Protein AF-T0PIM9-F1 (afdb_monomer)

Secondary structure (DSSP, 8-state):
---------------PPP--PPPPP-------------------------EEEETTEEEE-SS--HHHHHHHHHHHHHHHHHHHHH-TTSTTHHHHHHHHHHHHHHTTS----HHHHHHHHHHHHT-S-HHHHHHHHHHHHHHHHTTSS-HHHHHT-HHHHHHHHGGGG-S-HHHHHHHHHHHHHHHHHHHH-TT--HHHH--HHHHHHHHHHHHHTTT-HHHHHHHHHHHHHHHHHHHHHHHHHHTSS-SSSTHHHHHHHTTS-SSSSSSSTTSS-S-----------------------------PPP----PPPPPPPPPPPPP------HHHHHHHHHHS---------------SS--SS-HHHHHHHHHHHHHHHHHHHHHHHHHHHHHHHHHT---TT--S-----HHHHHHHHHHHHHHHH-GGGTHHHHHHHTS-HHHHHHIIIIIHHHHHHHHSTT-THHHHHHHHH-

Organism: Saprolegnia diclina (strain VS20) (NCBI:txid1156394)

Sequence (478 aa):
EKRIKVARINDIQVVTPTTVTAPAKVAPHASMKRHRSSVSSDTIVPSPCPIVRIRDKPWLSITQSQDSAVDNMQDLYKYSIDVLLHNIYIGGAQENIAVFLLQCYKARYWHLSKVVFLHVLAALCASSEAKLVIDAVHTVHSTCISAVLPPSLWLRNPQTFYQLVLGLRQPSLITVTKCAHVVAEILTAATTEANANATEMLSQDAIATIHAAFWLWHSSYKLSLSLERICMSLHALEAQAQRKRGGTMDKSARQTFLNRVRGHGTYLSTSIRTLVVLSKHSSKSKMSHRGSAVGPKEPHEAQNATNNLPLERSLVLPPTVPEAAPAMHRVRTKRSILQVIKRSRVLPEAPRISMVARSKGLTFVTPAILAEIERRQALRSQFESALSRAMDACRVDARRGPASTDVPRFHMSQRSEFLVSIVTKLYLGAGECAMVEFAATALDPELQSYFREYVLPLIVQLQLPQSSLWRRLRSIWR

Nearest PDB structures (foldseek):
  3nmx-assembly3_C  TM=4.443E-01  e=8.131E-01  Homo sapiens
  4pjw-assembly1_A  TM=4.974E-01  e=1.927E+00  Homo sapiens
  7zjs-assembly1_A  TM=4.967E-01  e=2.495E+00  Homo sapiens

Radius of gyration: 36.82 Å; Cα contacts (8 Å, |Δi|>4): 316; chains: 1; bounding box: 109×81×95 Å

Foldseek 3Di:
DDDDDDDDDPDDDDDDDDDDDDDDDDDDDDDDDDDDDDPPPPPPPQDPQDFAAQPNDTDGHNDDDNVRVNVVLVVVVVVLLCCLQPVPPPPPSNQVSLVVVVVCVVVVNDDDDLLSPLSSLLSQCQDPDLVSVQVSLVVLLVCCVVVVNDLVSCLVVLSSLLSLLSQCVHPDPVSNLSSLQSLLRNLVVLLVDLPRPLVSNDDPVSLVSLLVSCQVVLQAQSNVVSSLSNQVSLVSVQVSVVVVVVVPPDPPPVVVVVVVPVPPPPPPPPPPVPPPPDDDDDDDDDDDDDDDDDDDDDDDDDDDDDDDDDDDDDDDDDDDDDDDDDDDDDDDDPVVVVVVVVPPDDDPPSPPPPPPDPDPGDDSHDPVSVVVSVVLVVLLVQLLVLLVVLVVQVVVVVVVPPDPPDDPDPDRPPSSVVSLVVNLCSQVVPSSSSSVNCLVPPHDPVSNVSCVPPNVVVSVLVPPPDDPVVVVVVVVVD

Solvent-accessible surface area (backbone atoms only — not comparable to full-atom values): 29883 Å² total; per-residue (Å²): 143,81,86,78,81,82,78,85,82,89,77,88,79,86,78,82,83,79,84,83,81,81,84,83,91,84,86,88,86,85,88,82,92,73,97,69,85,84,70,85,73,75,79,74,74,78,72,81,61,51,75,30,69,60,91,86,39,83,40,84,31,87,85,56,55,59,66,58,47,51,52,51,54,52,51,50,50,51,52,46,49,51,44,56,74,65,40,84,82,49,84,64,55,29,37,56,44,27,52,49,54,50,51,37,35,75,70,63,74,46,85,74,50,73,66,57,48,47,47,31,37,13,35,27,15,55,41,89,49,65,67,51,21,46,55,25,34,50,50,50,33,54,32,39,75,68,56,73,54,40,48,71,61,43,70,73,35,28,69,39,47,39,26,40,47,49,31,45,73,49,90,47,68,70,47,24,38,39,31,35,48,48,52,26,50,34,38,49,48,44,64,71,41,93,80,54,58,62,76,72,39,52,48,71,68,40,44,52,43,51,53,51,38,51,67,72,39,27,62,40,33,74,44,32,54,28,39,46,49,35,48,53,29,41,42,51,42,40,54,50,53,52,52,62,63,62,68,75,77,52,83,85,66,51,72,70,51,59,74,63,56,73,81,72,77,84,80,77,80,72,83,73,71,78,84,78,79,86,87,86,86,83,86,87,80,93,77,84,89,77,88,81,82,89,83,90,81,86,87,84,92,80,83,89,80,92,78,90,80,85,88,80,79,84,79,88,76,82,87,79,80,88,76,82,82,81,82,90,81,77,88,78,58,75,68,63,59,55,53,56,58,72,64,52,70,86,65,76,68,75,75,81,76,78,81,82,71,90,60,99,60,84,76,68,56,57,71,70,57,54,54,48,48,52,51,46,50,52,50,52,52,50,37,52,54,34,45,50,52,25,51,52,44,48,54,54,54,61,72,68,49,80,63,98,82,65,74,98,61,94,75,65,52,73,68,29,51,51,31,49,50,52,31,48,49,48,54,70,70,30,65,66,55,6,40,70,50,36,56,73,72,68,50,56,70,68,60,32,51,49,39,61,70,61,48,46,57,52,50,56,52,68,67,43,95,79,49,66,60,60,59,56,54,52,60,75,73,104

Mean predicted aligned error: 15.37 Å

Structure (mmCIF, N/CA/C/O backbone):
data_AF-T0PIM9-F1
#
_entry.id   AF-T0PIM9-F1
#
loop_
_atom_site.group_PDB
_atom_site.id
_atom_site.type_symbol
_atom_site.label_atom_id
_atom_site.label_alt_id
_atom_site.label_comp_id
_atom_site.label_asym_id
_atom_site.label_entity_id
_atom_site.label_seq_id
_atom_site.pdbx_PDB_ins_code
_atom_site.Cartn_x
_atom_site.Cartn_y
_atom_site.Cartn_z
_atom_site.occupancy
_atom_site.B_iso_or_equiv
_atom_site.auth_seq_id
_atom_site.auth_comp_id
_atom_site.auth_asym_id
_atom_site.auth_atom_id
_atom_site.pdbx_PDB_model_num
ATOM 1 N N . GLU A 1 1 ? -19.641 26.881 2.880 1.00 33.94 1 GLU A N 1
ATOM 2 C CA . GLU A 1 1 ? -20.737 27.056 3.858 1.00 33.94 1 GLU A CA 1
ATOM 3 C C . GLU A 1 1 ? -21.903 26.116 3.558 1.00 33.94 1 GLU A C 1
ATOM 5 O O . GLU A 1 1 ? -22.658 26.367 2.632 1.00 33.94 1 GLU A O 1
ATOM 10 N N . LYS A 1 2 ? -22.071 25.025 4.311 1.00 29.02 2 LYS A N 1
ATOM 11 C CA . LYS A 1 2 ? -23.371 24.347 4.473 1.00 29.02 2 LYS A CA 1
ATOM 12 C C . LYS A 1 2 ? -23.443 23.877 5.925 1.00 29.02 2 LYS A C 1
ATOM 14 O O . LYS A 1 2 ? -22.716 22.975 6.329 1.00 29.02 2 LYS A O 1
ATOM 19 N N . ARG A 1 3 ? -24.227 24.603 6.727 1.00 28.39 3 ARG A N 1
ATOM 20 C CA . ARG A 1 3 ? -24.395 24.410 8.174 1.00 28.39 3 ARG A CA 1
ATOM 21 C C . ARG A 1 3 ? -25.049 23.054 8.446 1.00 28.39 3 ARG A C 1
ATOM 23 O O . ARG A 1 3 ? -26.212 22.856 8.109 1.00 28.39 3 ARG A O 1
ATOM 30 N N . ILE A 1 4 ? -24.322 22.153 9.100 1.00 28.77 4 ILE A N 1
ATOM 31 C CA . ILE A 1 4 ? -24.901 20.976 9.752 1.00 28.77 4 ILE A CA 1
ATOM 32 C C . ILE A 1 4 ? -25.492 21.468 11.075 1.00 28.77 4 ILE A C 1
ATOM 34 O O . ILE A 1 4 ? -24.760 21.876 11.976 1.00 28.77 4 ILE A O 1
ATOM 38 N N . LYS A 1 5 ? -26.825 21.490 11.171 1.00 28.81 5 LYS A N 1
ATOM 39 C CA . LYS A 1 5 ? -27.530 21.724 12.435 1.00 28.81 5 LYS A CA 1
ATOM 40 C C . LYS A 1 5 ? -27.284 20.516 13.341 1.00 28.81 5 LYS A C 1
ATOM 42 O O . LYS A 1 5 ? -27.768 19.423 13.063 1.00 28.81 5 LYS A O 1
ATOM 47 N N . VAL A 1 6 ? -26.522 20.723 14.410 1.00 29.92 6 VAL A N 1
ATOM 48 C CA . VAL A 1 6 ? -26.412 19.781 15.527 1.00 29.92 6 VAL A CA 1
ATOM 49 C C . VAL A 1 6 ? -27.710 19.887 16.322 1.00 29.92 6 VAL A C 1
ATOM 51 O O . VAL A 1 6 ? -27.911 20.847 17.062 1.00 29.92 6 VAL A O 1
ATOM 54 N N . ALA A 1 7 ? -28.619 18.936 16.122 1.00 27.12 7 ALA A N 1
ATOM 55 C CA . ALA A 1 7 ? -29.785 18.778 16.978 1.00 27.12 7 ALA A CA 1
ATOM 56 C C . ALA A 1 7 ? -29.332 18.119 18.290 1.00 27.12 7 ALA A C 1
ATOM 58 O O . ALA A 1 7 ? -28.889 16.971 18.294 1.00 27.12 7 ALA A O 1
ATOM 59 N N . ARG A 1 8 ? -29.413 18.859 19.401 1.00 31.53 8 ARG A N 1
ATOM 60 C CA . ARG A 1 8 ? -29.489 18.256 20.737 1.00 31.53 8 ARG A CA 1
ATOM 61 C C . ARG A 1 8 ? -30.869 17.616 20.850 1.00 31.53 8 ARG A C 1
ATOM 63 O O . ARG A 1 8 ? -31.860 18.323 20.721 1.00 31.53 8 ARG A O 1
ATOM 70 N N . ILE A 1 9 ? -30.913 16.308 21.072 1.00 32.94 9 ILE A N 1
ATOM 71 C CA . ILE A 1 9 ? -32.144 15.568 21.355 1.00 32.94 9 ILE A CA 1
ATOM 72 C C . ILE A 1 9 ? -32.041 15.115 22.808 1.00 32.94 9 ILE A C 1
ATOM 74 O O . ILE A 1 9 ? -31.395 14.115 23.106 1.00 32.94 9 ILE A O 1
ATOM 78 N N . ASN A 1 10 ? -32.634 15.909 23.696 1.00 35.44 10 ASN A N 1
ATOM 79 C CA . ASN A 1 10 ? -33.036 15.491 25.032 1.00 35.44 10 ASN A CA 1
ATOM 80 C C . ASN A 1 10 ? -34.564 15.463 25.014 1.00 35.44 10 ASN A C 1
ATOM 82 O O . ASN A 1 10 ? -35.181 16.404 25.488 1.00 35.44 10 ASN A O 1
ATOM 86 N N . ASP A 1 11 ? -35.155 14.424 24.433 1.00 32.31 11 ASP A N 1
ATOM 87 C CA . ASP A 1 11 ? -36.586 14.160 24.565 1.00 32.31 11 ASP A CA 1
ATOM 88 C C . ASP A 1 11 ? -36.757 12.670 24.852 1.00 32.31 11 ASP A C 1
ATOM 90 O O . ASP A 1 11 ? -36.707 11.823 23.960 1.00 32.31 11 ASP A O 1
ATOM 94 N N . ILE A 1 12 ? -36.895 12.348 26.137 1.00 33.44 12 ILE A N 1
ATOM 95 C CA . ILE A 1 12 ? -37.355 11.043 26.602 1.00 33.44 12 ILE A CA 1
ATOM 96 C C . ILE A 1 12 ? -38.876 11.157 26.684 1.00 33.44 12 ILE A C 1
ATOM 98 O O . ILE A 1 12 ? -39.409 11.733 27.629 1.00 33.44 12 ILE A O 1
ATOM 102 N N . GLN A 1 13 ? -39.586 10.641 25.680 1.00 31.39 13 GLN A N 1
ATOM 103 C CA . GLN A 1 13 ? -41.025 10.418 25.802 1.00 31.39 13 GLN A CA 1
ATOM 104 C C . GLN A 1 13 ? -41.264 9.082 26.504 1.00 31.39 13 GLN A C 1
ATOM 106 O O . GLN A 1 13 ? -40.964 8.013 25.970 1.00 31.39 13 GLN A O 1
ATOM 111 N N . VAL A 1 14 ? -41.818 9.154 27.713 1.00 30.84 14 VAL A N 1
ATOM 112 C CA . VAL A 1 14 ? -42.331 7.996 28.447 1.00 30.84 14 VAL A CA 1
ATOM 113 C C . VAL A 1 14 ? -43.676 7.619 27.830 1.00 30.84 14 VAL A C 1
ATOM 115 O O . VAL A 1 14 ? -44.687 8.273 28.073 1.00 30.84 14 VAL A O 1
ATOM 118 N N . VAL A 1 15 ? -43.688 6.577 27.000 1.00 33.31 15 VAL A N 1
ATOM 119 C CA . VAL A 1 15 ? -44.925 5.952 26.516 1.00 33.31 15 VAL A CA 1
ATOM 120 C C . VAL A 1 15 ? -45.221 4.762 27.420 1.00 33.31 15 VAL A C 1
ATOM 122 O O . VAL A 1 15 ? -44.481 3.780 27.424 1.00 33.31 15 VAL A O 1
ATOM 125 N N . THR A 1 16 ? -46.292 4.856 28.203 1.00 33.75 16 THR A N 1
ATOM 126 C CA . THR A 1 16 ? -46.801 3.758 29.029 1.00 33.75 16 THR A CA 1
ATOM 127 C C . THR A 1 16 ? -47.370 2.637 28.147 1.00 33.75 16 THR A C 1
ATOM 129 O O . THR A 1 16 ? -48.110 2.917 27.201 1.00 33.75 16 THR A O 1
ATOM 132 N N . PRO A 1 17 ? -47.050 1.358 28.419 1.00 40.25 17 PRO A N 1
ATOM 133 C CA . PRO A 1 17 ? -47.563 0.251 27.625 1.00 40.25 17 PRO A CA 1
ATOM 134 C C . PRO A 1 17 ? -49.038 -0.009 27.948 1.00 40.25 17 PRO A C 1
ATOM 136 O O . PRO A 1 17 ? -49.420 -0.207 29.100 1.00 40.25 17 PRO A O 1
ATOM 139 N N . THR A 1 18 ? -49.870 -0.025 26.908 1.00 34.72 18 THR A N 1
ATOM 140 C CA . THR A 1 18 ? -51.278 -0.423 26.978 1.00 34.72 18 THR A CA 1
ATOM 141 C C . THR A 1 18 ? -51.367 -1.946 27.087 1.00 34.72 18 THR A C 1
ATOM 143 O O . THR A 1 18 ? -50.886 -2.674 26.220 1.00 34.72 18 THR A O 1
ATOM 146 N N . THR A 1 19 ? -51.972 -2.430 28.168 1.00 35.62 19 THR A N 1
ATOM 147 C CA . THR A 1 19 ? -52.206 -3.851 28.445 1.00 35.62 19 THR A CA 1
ATOM 148 C C . THR A 1 19 ? -53.164 -4.443 27.407 1.00 35.62 19 THR A C 1
ATOM 150 O O . THR A 1 19 ? -54.344 -4.104 27.385 1.00 35.62 19 THR A O 1
ATOM 153 N N . VAL A 1 20 ? -52.674 -5.338 26.544 1.00 38.12 20 VAL A N 1
ATOM 154 C CA . VAL A 1 20 ? -53.514 -6.084 25.593 1.00 38.12 20 VAL A CA 1
ATOM 155 C C . VAL A 1 20 ? -54.213 -7.222 26.337 1.00 38.12 20 VAL A C 1
ATOM 157 O O . VAL A 1 20 ? -53.573 -8.161 26.808 1.00 38.12 20 VAL A O 1
ATOM 160 N N . THR A 1 21 ? -55.534 -7.124 26.465 1.00 42.47 21 THR A N 1
ATOM 161 C CA . THR A 1 21 ? -56.399 -8.140 27.079 1.00 42.47 21 THR A CA 1
ATOM 162 C C . THR A 1 21 ? -56.628 -9.294 26.096 1.00 42.47 21 THR A C 1
ATOM 164 O O . THR A 1 21 ? -57.065 -9.076 24.967 1.00 42.47 21 THR A O 1
ATOM 167 N N . ALA A 1 22 ? -56.318 -10.526 26.508 1.00 47.25 22 ALA A N 1
ATOM 168 C CA . ALA A 1 22 ? -56.530 -11.733 25.707 1.00 47.25 22 ALA A CA 1
ATOM 169 C C . ALA A 1 22 ? -58.024 -12.136 25.647 1.00 47.25 22 ALA A C 1
ATOM 171 O O . ALA A 1 22 ? -58.732 -11.959 26.642 1.00 47.25 22 ALA A O 1
ATOM 172 N N . PRO A 1 23 ? -58.512 -12.705 24.525 1.00 53.16 23 PRO A N 1
ATOM 173 C CA . PRO A 1 23 ? -59.901 -13.130 24.386 1.00 53.16 23 PRO A CA 1
ATOM 174 C C . PRO A 1 23 ? -60.197 -14.480 25.064 1.00 53.16 23 PRO A C 1
ATOM 176 O O . PRO A 1 23 ? -59.318 -15.308 25.304 1.00 53.16 23 PRO A O 1
ATOM 179 N N . ALA A 1 24 ? -61.481 -14.657 25.380 1.00 47.72 24 ALA A N 1
ATOM 180 C CA . ALA A 1 24 ? -62.057 -15.680 26.244 1.00 47.72 24 ALA A CA 1
ATOM 181 C C . ALA A 1 24 ? -62.018 -17.125 25.701 1.00 47.72 24 ALA A C 1
ATOM 183 O O . ALA A 1 24 ? -62.065 -17.383 24.500 1.00 47.72 24 ALA A O 1
ATOM 184 N N . LYS A 1 25 ? -61.989 -18.066 26.658 1.00 48.12 25 LYS A N 1
ATOM 185 C CA . LYS A 1 25 ? -62.047 -19.530 26.511 1.00 48.12 25 LYS A CA 1
ATOM 186 C C . LYS A 1 25 ? -63.343 -20.020 25.850 1.00 48.12 25 LYS A C 1
ATOM 188 O O . LYS A 1 25 ? -64.431 -19.661 26.287 1.00 48.12 25 LYS A O 1
ATOM 193 N N . VAL A 1 26 ? -63.199 -20.986 24.940 1.00 53.19 26 VAL A N 1
ATOM 194 C CA . VAL A 1 26 ? -64.246 -21.939 24.528 1.00 53.19 26 VAL A CA 1
ATOM 195 C C . VAL A 1 26 ? -63.848 -23.333 25.035 1.00 53.19 26 VAL A C 1
ATOM 197 O O . VAL A 1 26 ? -62.681 -23.716 24.952 1.00 53.19 26 VAL A O 1
ATOM 200 N N . ALA A 1 27 ? -64.805 -24.060 25.615 1.00 52.69 27 ALA A N 1
ATOM 201 C CA . ALA A 1 27 ? -64.663 -25.410 26.177 1.00 52.69 27 ALA A CA 1
ATOM 202 C C . ALA A 1 27 ? -65.329 -26.473 25.249 1.00 52.69 27 ALA A C 1
ATOM 204 O O . ALA A 1 27 ? -65.791 -26.109 24.172 1.00 52.69 27 ALA A O 1
ATOM 205 N N . PRO A 1 28 ? -65.384 -27.776 25.597 1.00 58.75 28 PRO A N 1
ATOM 206 C CA . PRO A 1 28 ? -64.362 -28.765 25.248 1.00 58.75 28 PRO A CA 1
ATOM 207 C C . PRO A 1 28 ? -64.913 -29.966 24.440 1.00 58.75 28 PRO A C 1
ATOM 209 O O . PRO A 1 28 ? -66.101 -30.268 24.487 1.00 58.75 28 PRO A O 1
ATOM 212 N N . HIS A 1 29 ? -64.032 -30.729 23.782 1.00 42.22 29 HIS A N 1
ATOM 213 C CA . HIS A 1 29 ? -64.338 -32.085 23.299 1.00 42.22 29 HIS A CA 1
ATOM 214 C C . HIS A 1 29 ? -63.333 -33.113 23.831 1.00 42.22 29 HIS A C 1
ATOM 216 O O . HIS A 1 29 ? -62.168 -32.819 24.092 1.00 42.22 29 HIS A O 1
ATOM 222 N N . ALA A 1 30 ? -63.862 -34.310 24.066 1.00 51.94 30 ALA A N 1
ATOM 223 C CA . ALA A 1 30 ? -63.369 -35.312 24.992 1.00 51.94 30 ALA A CA 1
ATOM 224 C C . ALA A 1 30 ? -62.327 -36.296 24.426 1.00 51.94 30 ALA A C 1
ATOM 226 O O . ALA A 1 30 ? -62.328 -36.631 23.249 1.00 51.94 30 ALA A O 1
ATOM 227 N N . SER A 1 31 ? -61.592 -36.879 25.382 1.00 46.62 31 SER A N 1
ATOM 228 C CA . SER A 1 31 ? -61.105 -38.267 25.422 1.00 46.62 31 SER A CA 1
ATOM 229 C C . SER A 1 31 ? -59.908 -38.671 24.550 1.00 46.62 31 SER A C 1
ATOM 231 O O . SER A 1 31 ? -60.046 -39.026 23.388 1.00 46.62 31 SER A O 1
ATOM 233 N N . MET A 1 32 ? -58.752 -38.831 25.204 1.00 40.25 32 MET A N 1
ATOM 234 C CA . MET A 1 32 ? -58.033 -40.114 25.209 1.00 40.25 32 MET A CA 1
ATOM 235 C C . MET A 1 32 ? -57.058 -40.171 26.393 1.00 40.25 32 MET A C 1
ATOM 237 O O . MET A 1 32 ? -56.171 -39.333 26.547 1.00 40.25 32 MET A O 1
ATOM 241 N N . LYS A 1 33 ? -57.248 -41.176 27.254 1.00 50.16 33 LYS A N 1
ATOM 242 C CA . LYS A 1 33 ? -56.422 -41.458 28.433 1.00 50.16 33 LYS A CA 1
ATOM 243 C C . LYS A 1 33 ? -55.041 -41.968 28.005 1.00 50.16 33 LYS A C 1
ATOM 245 O O . LYS A 1 33 ? -54.936 -43.033 27.404 1.00 50.16 33 LYS A O 1
ATOM 250 N N . ARG A 1 34 ? -53.978 -41.265 28.402 1.00 41.44 34 ARG A N 1
ATOM 251 C CA . ARG A 1 34 ? -52.640 -41.849 28.574 1.00 41.44 34 ARG A CA 1
ATOM 252 C C . ARG A 1 34 ? -52.101 -41.462 29.942 1.00 41.44 34 ARG A C 1
ATOM 254 O O . ARG A 1 34 ? -51.945 -40.283 30.244 1.00 41.44 34 ARG A O 1
ATOM 261 N N . HIS A 1 35 ? -51.818 -42.482 30.745 1.00 48.25 35 HIS A N 1
ATOM 262 C CA . HIS A 1 35 ? -51.068 -42.371 31.986 1.00 48.25 35 HIS A CA 1
ATOM 263 C C . HIS A 1 35 ? -49.684 -41.777 31.697 1.00 48.25 35 HIS A C 1
ATOM 265 O O . HIS A 1 35 ? -48.845 -42.417 31.064 1.00 48.25 35 HIS A O 1
ATOM 271 N N . ARG A 1 36 ? -49.445 -40.555 32.175 1.00 41.25 36 ARG A N 1
ATOM 272 C CA . ARG A 1 36 ? -48.104 -40.020 32.406 1.00 41.25 36 ARG A CA 1
ATOM 273 C C . ARG A 1 36 ? -47.996 -39.660 33.879 1.00 41.25 36 ARG A C 1
ATOM 275 O O . ARG A 1 36 ? -48.845 -38.963 34.421 1.00 41.25 36 ARG A O 1
ATOM 282 N N . SER A 1 37 ? -46.954 -40.210 34.484 1.00 43.28 37 SER A N 1
ATOM 283 C CA . SER A 1 37 ? -46.425 -39.912 35.808 1.00 43.28 37 SER A CA 1
ATOM 284 C C . SER A 1 37 ? -46.524 -38.424 36.147 1.00 43.28 37 SER A C 1
ATOM 286 O O . SER A 1 37 ? -45.968 -37.580 35.442 1.00 43.28 37 SER A O 1
ATOM 288 N N . SER A 1 38 ? -47.228 -38.134 37.238 1.00 41.78 38 SER A N 1
ATOM 289 C CA . SER A 1 38 ? -47.363 -36.823 37.858 1.00 41.78 38 SER A CA 1
ATOM 290 C C . SER A 1 38 ? -46.021 -36.373 38.436 1.00 41.78 38 SER A C 1
ATOM 292 O O . SER A 1 38 ? -45.710 -36.629 39.597 1.00 41.78 38 SER A O 1
ATOM 294 N N . VAL A 1 39 ? -45.216 -35.703 37.615 1.00 48.34 39 VAL A N 1
ATOM 295 C CA . VAL A 1 39 ? -44.269 -34.710 38.122 1.00 48.34 39 VAL A CA 1
ATOM 296 C C . VAL A 1 39 ? -45.097 -33.456 38.346 1.00 48.34 39 VAL A C 1
ATOM 298 O O . VAL A 1 39 ? -45.657 -32.915 37.389 1.00 48.34 39 VAL A O 1
ATOM 301 N N . SER A 1 40 ? -45.235 -33.055 39.607 1.00 41.69 40 SER A N 1
ATOM 302 C CA . SER A 1 40 ? -45.857 -31.807 40.040 1.00 41.69 40 SER A CA 1
ATOM 303 C C . SER A 1 40 ? -45.257 -30.656 39.238 1.00 41.69 40 SER A C 1
ATOM 305 O O . SER A 1 40 ? -44.151 -30.195 39.500 1.00 41.69 40 SER A O 1
ATOM 307 N N . SER A 1 41 ? -45.952 -30.275 38.171 1.00 43.59 41 SER A N 1
ATOM 308 C CA . SER A 1 41 ? -45.585 -29.149 37.331 1.00 43.59 41 SER A CA 1
ATOM 309 C C . SER A 1 41 ? -46.110 -27.925 38.051 1.00 43.59 41 SER A C 1
ATOM 311 O O . SER A 1 41 ? -47.249 -27.509 37.823 1.00 43.59 41 SER A O 1
ATOM 313 N N . ASP A 1 42 ? -45.301 -27.401 38.972 1.00 44.97 42 ASP A N 1
ATOM 314 C CA . ASP A 1 42 ? -45.504 -26.059 39.495 1.00 44.97 42 ASP A CA 1
ATOM 315 C C . ASP A 1 42 ? -45.657 -25.148 38.286 1.00 44.97 42 ASP A C 1
ATOM 317 O O . ASP A 1 42 ? -44.768 -25.002 37.443 1.00 44.97 42 ASP A O 1
ATOM 321 N N . THR A 1 43 ? -46.875 -24.647 38.129 1.00 50.38 43 THR A N 1
ATOM 322 C CA . THR A 1 43 ? -47.273 -23.838 36.994 1.00 50.38 43 THR A CA 1
ATOM 323 C C . THR A 1 43 ? -46.635 -22.477 37.226 1.00 50.38 43 THR A C 1
ATOM 325 O O . THR A 1 43 ? -47.245 -21.597 37.824 1.00 50.38 43 THR A O 1
ATOM 328 N N . ILE A 1 44 ? -45.364 -22.333 36.838 1.00 55.25 44 ILE A N 1
ATOM 329 C CA . ILE A 1 44 ? -44.664 -21.050 36.823 1.00 55.25 44 ILE A CA 1
ATOM 330 C C . ILE A 1 44 ? -45.451 -20.182 35.848 1.00 55.25 44 ILE A C 1
ATOM 332 O O . ILE A 1 44 ? -45.323 -20.318 34.631 1.00 55.25 44 ILE A O 1
ATOM 336 N N . VAL A 1 45 ? -46.331 -19.338 36.387 1.00 62.22 45 VAL A N 1
ATOM 337 C CA . VAL A 1 45 ? -46.981 -18.272 35.632 1.00 62.22 45 VAL A CA 1
ATOM 338 C C . VAL A 1 45 ? -45.838 -17.472 35.007 1.00 62.22 45 VAL A C 1
ATOM 340 O O . VAL A 1 45 ? -45.011 -16.954 35.760 1.00 62.22 45 VAL A O 1
ATOM 343 N N . PRO A 1 46 ? -45.704 -17.427 33.668 1.00 59.53 46 PRO A N 1
ATOM 344 C CA . PRO A 1 46 ? -44.606 -16.712 33.045 1.00 59.53 46 PRO A CA 1
ATOM 345 C C . PRO A 1 46 ? -44.759 -15.241 33.415 1.00 59.53 46 PRO A C 1
ATOM 347 O O . PRO A 1 46 ? -45.673 -14.568 32.935 1.00 59.53 46 PRO A O 1
ATOM 350 N N . SER A 1 47 ? -43.893 -14.761 34.310 1.00 60.44 47 SER A N 1
ATOM 351 C CA . SER A 1 47 ? -43.817 -13.342 34.628 1.00 60.44 47 SER A CA 1
ATOM 352 C C . SER A 1 47 ? -43.660 -12.585 33.309 1.00 60.44 47 SER A C 1
ATOM 354 O O . SER A 1 47 ? -42.786 -12.946 32.511 1.00 60.44 47 SER A O 1
ATOM 356 N N . PRO A 1 48 ? -44.517 -11.587 33.031 1.00 73.88 48 PRO A N 1
ATOM 357 C CA . PRO A 1 48 ? -44.465 -10.856 31.776 1.00 73.88 48 PRO A CA 1
ATOM 358 C C . PRO A 1 48 ? -43.079 -10.225 31.664 1.00 73.88 48 PRO A C 1
ATOM 360 O O . PRO A 1 48 ? -42.736 -9.375 32.477 1.00 73.88 48 PRO A O 1
ATOM 363 N N . CYS A 1 49 ? -42.262 -10.671 30.704 1.00 74.62 49 CYS A N 1
ATOM 364 C CA . CYS A 1 49 ? -40.965 -10.055 30.438 1.00 74.62 49 CYS A CA 1
ATOM 365 C C . CYS A 1 49 ? -41.219 -8.618 29.967 1.00 74.62 49 CYS A C 1
ATOM 367 O O . CYS A 1 49 ? -41.759 -8.453 28.866 1.00 74.62 49 CYS A O 1
ATOM 369 N N . PRO A 1 50 ? -40.891 -7.580 30.760 1.00 78.62 50 PRO A N 1
ATOM 370 C CA . PRO A 1 50 ? -41.085 -6.211 30.321 1.00 78.62 50 PRO A CA 1
ATOM 371 C C . PRO A 1 50 ? -40.290 -5.956 29.036 1.00 78.62 50 PRO A C 1
ATOM 373 O O . PRO A 1 50 ? -39.087 -6.218 28.948 1.00 78.62 50 PRO A O 1
ATOM 376 N N . ILE A 1 51 ? -40.986 -5.438 28.022 1.00 82.31 51 ILE A N 1
ATOM 377 C CA . ILE A 1 51 ? -40.355 -4.939 26.803 1.00 82.31 51 ILE A CA 1
ATOM 378 C C . ILE A 1 51 ? -39.813 -3.549 27.124 1.00 82.31 51 ILE A C 1
ATOM 380 O O . ILE A 1 51 ? -40.573 -2.598 27.294 1.00 82.31 51 ILE A O 1
ATOM 384 N N . VAL A 1 52 ? -38.493 -3.436 27.197 1.00 84.31 52 VAL A N 1
ATOM 385 C CA . VAL A 1 52 ? -37.786 -2.173 27.411 1.00 84.31 52 VAL A CA 1
ATOM 386 C C . VAL A 1 52 ? -37.432 -1.565 26.057 1.00 84.31 52 VAL A C 1
ATOM 388 O O . VAL A 1 52 ? -37.061 -2.286 25.133 1.00 84.31 52 VAL A O 1
ATOM 391 N N . ARG A 1 53 ? -37.511 -0.239 25.907 1.00 83.62 53 ARG A N 1
ATOM 392 C CA . ARG A 1 53 ? -37.062 0.442 24.682 1.00 83.62 53 ARG A CA 1
ATOM 393 C C . ARG A 1 53 ? -35.723 1.132 24.912 1.00 83.62 53 ARG A C 1
ATOM 395 O O . ARG A 1 53 ? -35.643 2.087 25.674 1.00 83.62 53 ARG A O 1
ATOM 402 N N . ILE A 1 54 ? -34.685 0.685 24.207 1.00 81.62 54 ILE A N 1
ATOM 403 C CA . ILE A 1 54 ? -33.363 1.329 24.201 1.00 81.62 54 ILE A CA 1
ATOM 404 C C . ILE A 1 54 ? -33.166 1.961 22.825 1.00 81.62 54 ILE A C 1
ATOM 406 O O . ILE A 1 54 ? -33.037 1.244 21.830 1.00 81.62 54 ILE A O 1
ATOM 410 N N . ARG A 1 55 ? -33.161 3.301 22.761 1.00 82.44 55 ARG A N 1
ATOM 411 C CA . ARG A 1 55 ? -33.098 4.077 21.502 1.00 82.44 55 ARG A CA 1
ATOM 412 C C . ARG A 1 55 ? -34.128 3.592 20.476 1.00 82.44 55 ARG A C 1
ATOM 414 O O . ARG A 1 55 ? -33.785 3.150 19.380 1.00 82.44 55 ARG A O 1
ATOM 421 N N . ASP A 1 56 ? -35.387 3.590 20.901 1.00 84.75 56 ASP A N 1
ATOM 422 C CA . ASP A 1 56 ? -36.569 3.198 20.122 1.00 84.75 56 ASP A CA 1
ATOM 423 C C . ASP A 1 56 ? -36.668 1.724 19.717 1.00 84.75 56 ASP A C 1
ATOM 425 O O . ASP A 1 56 ? -37.698 1.319 19.170 1.00 84.75 56 ASP A O 1
ATOM 429 N N . LYS A 1 57 ? -35.663 0.904 20.039 1.00 86.38 57 LYS A N 1
ATOM 430 C CA . LYS A 1 57 ? -35.640 -0.530 19.737 1.00 86.38 57 LYS A CA 1
ATOM 431 C C . LYS A 1 57 ? -36.123 -1.353 20.929 1.00 86.38 57 LYS A C 1
ATOM 433 O O . LYS A 1 57 ? -35.679 -1.085 22.046 1.00 86.38 57 LYS A O 1
ATOM 438 N N . PRO A 1 58 ? -37.006 -2.340 20.711 1.00 87.06 58 PRO A N 1
ATOM 439 C CA . PRO A 1 58 ? -37.505 -3.195 21.779 1.00 87.06 58 PRO A CA 1
ATOM 440 C C . PRO A 1 58 ? -36.441 -4.215 22.207 1.00 87.06 58 PRO A C 1
ATOM 442 O O . PRO A 1 58 ? -35.827 -4.872 21.367 1.00 87.06 58 PRO A O 1
ATOM 445 N N . TRP A 1 59 ? -36.260 -4.360 23.514 1.00 85.75 59 TRP A N 1
ATOM 446 C CA . TRP A 1 59 ? -35.428 -5.357 24.179 1.00 85.75 59 TRP A CA 1
ATOM 447 C C . TRP A 1 59 ? -36.276 -6.137 25.175 1.00 85.75 59 TRP A C 1
ATOM 449 O O . TRP A 1 59 ? -37.168 -5.582 25.815 1.00 85.75 59 TRP A O 1
ATOM 459 N N . LEU A 1 60 ? -35.973 -7.422 25.325 1.00 86.06 60 LEU A N 1
ATOM 460 C CA . LEU A 1 60 ? -36.558 -8.251 26.370 1.00 86.06 60 LEU A CA 1
ATOM 461 C C . LEU A 1 60 ? -35.661 -8.163 27.601 1.00 86.06 60 LEU A C 1
ATOM 463 O O . LEU A 1 60 ? -34.508 -8.590 27.553 1.00 86.06 60 LEU A O 1
ATOM 467 N N . SER A 1 61 ? -36.187 -7.604 28.687 1.00 82.94 61 SER A N 1
ATOM 468 C CA . SER A 1 61 ? -35.518 -7.617 29.983 1.00 82.94 61 SER A CA 1
ATOM 469 C C . SER A 1 61 ? -36.265 -8.562 30.910 1.00 82.94 61 SER A C 1
ATOM 471 O O . SER A 1 61 ? -37.463 -8.411 31.111 1.00 82.94 61 SER A O 1
ATOM 473 N N . ILE A 1 62 ? -35.570 -9.559 31.457 1.00 85.94 62 ILE A N 1
ATOM 474 C CA . ILE A 1 62 ? -36.170 -10.522 32.395 1.00 85.94 62 ILE A CA 1
ATOM 475 C C . ILE A 1 62 ? -36.073 -9.994 33.833 1.00 85.94 62 ILE A C 1
ATOM 477 O O . ILE A 1 62 ? -36.939 -10.266 34.658 1.00 85.94 62 ILE A O 1
ATOM 481 N N . THR A 1 63 ? -35.019 -9.232 34.137 1.00 86.69 63 THR A N 1
ATOM 482 C CA . THR A 1 63 ? -34.641 -8.871 35.512 1.00 86.69 63 THR A CA 1
ATOM 483 C C . THR A 1 63 ? -34.449 -7.375 35.741 1.00 86.69 63 THR A C 1
ATOM 485 O O . THR A 1 63 ? -34.484 -6.937 36.887 1.00 86.69 63 THR A O 1
ATOM 488 N N . GLN A 1 64 ? -34.234 -6.579 34.690 1.00 86.31 64 GLN A N 1
ATOM 489 C CA . GLN A 1 64 ? -33.848 -5.170 34.811 1.00 86.31 64 GLN A CA 1
ATOM 490 C C . GLN A 1 64 ? -35.003 -4.233 34.447 1.00 86.31 64 GLN A C 1
ATOM 492 O O . GLN A 1 64 ? -35.748 -4.492 33.498 1.00 86.31 64 GLN A O 1
ATOM 497 N N . SER A 1 65 ? -35.118 -3.118 35.170 1.00 87.88 65 SER A N 1
ATOM 498 C CA . SER A 1 65 ? -35.983 -2.006 34.774 1.00 87.88 65 SER A CA 1
ATOM 499 C C . SER A 1 65 ? -35.459 -1.336 33.496 1.00 87.88 65 SER A C 1
ATOM 501 O O . SER A 1 65 ? -34.317 -1.557 33.082 1.00 87.88 65 SER A O 1
ATOM 503 N N . GLN A 1 66 ? -36.290 -0.503 32.864 1.00 85.56 66 GLN A N 1
ATOM 504 C CA . GLN A 1 66 ? -35.901 0.223 31.656 1.00 85.56 66 GLN A CA 1
ATOM 505 C C . GLN A 1 66 ? -34.680 1.122 31.877 1.00 85.56 66 GLN A C 1
ATOM 507 O O . GLN A 1 66 ? -33.735 1.050 31.092 1.00 85.56 66 GLN A O 1
ATOM 512 N N . ASP A 1 67 ? -34.677 1.911 32.950 1.00 88.38 67 ASP A N 1
ATOM 513 C CA . ASP A 1 67 ? -33.586 2.844 33.244 1.00 88.38 67 ASP A CA 1
ATOM 514 C C . ASP A 1 67 ? -32.283 2.093 33.545 1.00 88.38 67 ASP A C 1
ATOM 516 O O . ASP A 1 67 ? -31.251 2.377 32.941 1.00 88.38 67 ASP A O 1
ATOM 520 N N . SER A 1 68 ? -32.345 1.030 34.359 1.00 90.81 68 SER A N 1
ATOM 521 C CA . SER A 1 68 ? -31.172 0.197 34.648 1.00 90.81 68 SER A CA 1
ATOM 522 C C . SER A 1 68 ? -30.615 -0.496 33.402 1.00 90.81 68 SER A C 1
ATOM 524 O O . SER A 1 68 ? -29.403 -0.651 33.277 1.00 90.81 68 SER A O 1
ATOM 526 N N . ALA A 1 69 ? -31.469 -0.906 32.460 1.00 88.88 69 ALA A N 1
ATOM 527 C CA . ALA A 1 69 ? -31.014 -1.492 31.201 1.00 88.88 69 ALA A CA 1
ATOM 528 C C . ALA A 1 69 ? -30.298 -0.459 30.311 1.00 88.88 69 ALA A C 1
ATOM 530 O O . ALA A 1 69 ? -29.309 -0.795 29.656 1.00 88.88 69 ALA A O 1
ATOM 531 N N . VAL A 1 70 ? -30.765 0.795 30.297 1.00 88.06 70 VAL A N 1
ATOM 532 C CA . VAL A 1 70 ? -30.105 1.893 29.573 1.00 88.06 70 VAL A CA 1
ATOM 533 C C . VAL A 1 70 ? -28.736 2.201 30.184 1.00 88.06 70 VAL A C 1
ATOM 535 O O . VAL A 1 70 ? -27.757 2.280 29.437 1.00 88.06 70 VAL A O 1
ATOM 538 N N . ASP A 1 71 ? -28.645 2.295 31.511 1.00 90.94 71 ASP A N 1
ATOM 539 C CA . ASP A 1 71 ? -27.382 2.534 32.221 1.00 90.94 71 ASP A CA 1
ATOM 540 C C . ASP A 1 71 ? -26.378 1.399 31.979 1.00 90.94 71 ASP A C 1
ATOM 542 O O . ASP A 1 71 ? -25.251 1.645 31.542 1.00 90.94 71 ASP A O 1
ATOM 546 N N . ASN A 1 72 ? -26.813 0.142 32.117 1.00 91.06 72 ASN A N 1
ATOM 547 C CA . ASN A 1 72 ? -25.975 -1.026 31.838 1.00 91.06 72 ASN A CA 1
ATOM 548 C C . ASN A 1 72 ? -25.492 -1.067 30.381 1.00 91.06 72 ASN A C 1
ATOM 550 O O . ASN A 1 72 ? -24.351 -1.443 30.116 1.00 91.06 72 ASN A O 1
ATOM 554 N N . MET A 1 73 ? -26.329 -0.666 29.418 1.00 90.56 73 MET A N 1
ATOM 555 C CA . MET A 1 73 ? -25.933 -0.580 28.009 1.00 90.56 73 MET A CA 1
ATOM 556 C C . MET A 1 73 ? -24.860 0.496 27.791 1.00 90.56 73 MET A C 1
ATOM 558 O O . MET A 1 73 ? -23.950 0.318 26.974 1.00 90.56 73 MET A O 1
ATOM 562 N N . GLN A 1 74 ? -24.956 1.619 28.505 1.00 92.62 74 GLN A N 1
ATOM 563 C CA . GLN A 1 74 ? -23.970 2.693 28.448 1.00 92.62 74 GLN A CA 1
ATOM 564 C C . GLN A 1 74 ? -22.648 2.279 29.099 1.00 92.62 74 GLN A C 1
ATOM 566 O O . GLN A 1 74 ? -21.580 2.572 28.555 1.00 92.62 74 GLN A O 1
ATOM 571 N N . ASP A 1 75 ? -22.703 1.559 30.212 1.00 95.31 75 ASP A N 1
ATOM 572 C CA . ASP A 1 75 ? -21.516 1.042 30.885 1.00 95.31 75 ASP A CA 1
ATOM 573 C C . ASP A 1 75 ? -20.850 -0.080 30.085 1.00 95.31 75 ASP A C 1
ATOM 575 O O . ASP A 1 75 ? -19.628 -0.076 29.940 1.00 95.31 75 ASP A O 1
ATOM 579 N N . LEU A 1 76 ? -21.626 -0.951 29.430 1.00 95.38 76 LEU A N 1
ATOM 580 C CA . LEU A 1 76 ? -21.099 -1.939 28.486 1.00 95.38 76 LEU A CA 1
ATOM 581 C C . LEU A 1 76 ? -20.381 -1.274 27.305 1.00 95.38 76 LEU A C 1
ATOM 583 O O . LEU A 1 76 ? -19.335 -1.759 26.868 1.00 95.38 76 LEU A O 1
ATOM 587 N N . TYR A 1 77 ? -20.907 -0.158 26.791 1.00 95.81 77 TYR A N 1
ATOM 588 C CA . TYR A 1 77 ? -20.249 0.610 25.732 1.00 95.81 77 TYR A CA 1
ATOM 589 C C . TYR A 1 77 ? -18.912 1.199 26.196 1.00 95.81 77 TYR A C 1
ATOM 591 O O . TYR A 1 77 ? -17.908 1.033 25.501 1.00 95.81 77 TYR A O 1
ATOM 599 N N . LYS A 1 78 ? -18.879 1.846 27.372 1.00 96.44 78 LYS A N 1
ATOM 600 C CA . LYS A 1 78 ? -17.639 2.390 27.958 1.00 96.44 78 LYS A CA 1
ATOM 601 C C . LYS A 1 78 ? -16.612 1.283 28.176 1.00 96.44 78 LYS A C 1
ATOM 603 O O . LYS A 1 78 ? -15.504 1.386 27.667 1.00 96.44 78 LYS A O 1
ATOM 608 N N . TYR A 1 79 ? -17.024 0.186 28.810 1.00 96.38 79 TYR A N 1
ATOM 609 C CA . TYR A 1 79 ? -16.172 -0.975 29.047 1.00 96.38 79 TYR A CA 1
ATOM 610 C C . TYR A 1 79 ? -15.612 -1.551 27.741 1.00 96.38 79 TYR A C 1
ATOM 612 O O . TYR A 1 79 ? -14.423 -1.835 27.638 1.00 96.38 79 TYR A O 1
ATOM 620 N N . SER A 1 80 ? -16.444 -1.663 26.702 1.00 96.69 80 SER A N 1
ATOM 621 C CA . SER A 1 80 ? -16.005 -2.136 25.385 1.00 96.69 80 SER A CA 1
ATOM 622 C C . SER A 1 80 ? -14.962 -1.206 24.758 1.00 96.69 80 SER A C 1
ATOM 624 O O . SER A 1 80 ? -13.984 -1.682 24.184 1.00 96.69 80 SER A O 1
ATOM 626 N N . ILE A 1 81 ? -15.132 0.116 24.877 1.00 96.00 81 ILE A N 1
ATOM 627 C CA . ILE A 1 81 ? -14.120 1.080 24.424 1.00 96.00 81 ILE A CA 1
ATOM 628 C C . ILE A 1 81 ? -12.834 0.922 25.231 1.00 96.00 81 ILE A C 1
ATOM 630 O O . ILE A 1 81 ? -11.760 0.847 24.640 1.00 96.00 81 ILE A O 1
ATOM 634 N N . ASP A 1 82 ? -12.929 0.836 26.554 1.00 94.81 82 ASP A N 1
ATOM 635 C CA . ASP A 1 82 ? -11.760 0.718 27.420 1.00 94.81 82 ASP A CA 1
ATOM 636 C C . ASP A 1 82 ? -10.961 -0.538 27.083 1.00 94.81 82 ASP A C 1
ATOM 638 O O . ASP A 1 82 ? -9.741 -0.471 26.929 1.00 94.81 82 ASP A O 1
ATOM 642 N N . VAL A 1 83 ? -11.635 -1.668 26.862 1.00 94.25 83 VAL A N 1
ATOM 643 C CA . VAL A 1 83 ? -10.962 -2.901 26.460 1.00 94.25 83 VAL A CA 1
ATOM 644 C C . VAL A 1 83 ? -10.351 -2.776 25.063 1.00 94.25 83 VAL A C 1
ATOM 646 O O . VAL A 1 83 ? -9.212 -3.206 24.873 1.00 94.25 83 VAL A O 1
ATOM 649 N N . LEU A 1 84 ? -11.046 -2.153 24.104 1.00 95.38 84 LEU A N 1
ATOM 650 C CA . LEU A 1 84 ? -10.504 -1.908 22.764 1.00 95.38 84 LEU A CA 1
ATOM 651 C C . LEU A 1 84 ? -9.213 -1.072 22.819 1.00 95.38 84 LEU A C 1
ATOM 653 O O . LEU A 1 84 ? -8.251 -1.389 22.118 1.00 95.38 84 LEU A O 1
ATOM 657 N N . LEU A 1 85 ? -9.182 -0.032 23.658 1.00 92.12 85 LEU A N 1
ATOM 658 C CA . LEU A 1 85 ? -8.057 0.899 23.770 1.00 92.12 85 LEU A CA 1
ATOM 659 C C . LEU A 1 85 ? -6.878 0.342 24.586 1.00 92.12 85 LEU A C 1
ATOM 661 O O . LEU A 1 85 ? -5.733 0.609 24.230 1.00 92.12 85 LEU A O 1
ATOM 665 N N . HIS A 1 86 ? -7.132 -0.438 25.643 1.00 89.00 86 HIS A N 1
ATOM 666 C CA . HIS A 1 86 ? -6.093 -0.832 26.608 1.00 89.00 86 HIS A CA 1
ATOM 667 C C . HIS A 1 86 ? -5.573 -2.270 26.441 1.00 89.00 86 HIS A C 1
ATOM 669 O O . HIS A 1 86 ? -4.430 -2.546 26.803 1.00 89.00 86 HIS A O 1
ATOM 675 N N . ASN A 1 87 ? -6.346 -3.205 25.873 1.00 77.88 87 ASN A N 1
ATOM 676 C CA . ASN A 1 87 ? -5.968 -4.629 25.843 1.00 77.88 87 ASN A CA 1
ATOM 677 C C . ASN A 1 87 ? -5.243 -5.052 24.562 1.00 77.88 87 ASN A C 1
ATOM 679 O O . ASN A 1 87 ? -5.653 -5.980 23.872 1.00 77.88 87 ASN A O 1
ATOM 683 N N . ILE A 1 88 ? -4.119 -4.401 24.269 1.00 68.94 88 ILE A N 1
ATOM 684 C CA . ILE A 1 88 ? -3.296 -4.696 23.082 1.00 68.94 88 ILE A CA 1
ATOM 685 C C . ILE A 1 88 ? -2.655 -6.095 23.151 1.00 68.94 88 ILE A C 1
ATOM 687 O O . ILE A 1 88 ? -2.387 -6.707 22.120 1.00 68.94 88 ILE A O 1
ATOM 691 N N . TYR A 1 89 ? -2.423 -6.620 24.356 1.00 73.88 89 TYR A N 1
ATOM 692 C CA . TYR A 1 89 ? -1.645 -7.848 24.561 1.00 73.88 89 TYR A CA 1
ATOM 693 C C . TYR A 1 89 ? -2.482 -9.125 24.676 1.00 73.88 89 TYR A C 1
ATOM 695 O O . TYR A 1 89 ? -1.935 -10.223 24.582 1.00 73.88 89 TYR A O 1
ATOM 703 N N . ILE A 1 90 ? -3.800 -9.012 24.863 1.00 78.75 90 ILE A N 1
ATOM 704 C CA . ILE A 1 90 ? -4.676 -10.180 24.988 1.00 78.75 90 ILE A CA 1
ATOM 705 C C . ILE A 1 90 ? -5.156 -10.561 23.587 1.00 78.75 90 ILE A C 1
ATOM 707 O O . ILE A 1 90 ? -6.111 -9.987 23.059 1.00 78.75 90 ILE A O 1
ATOM 711 N N . GLY A 1 91 ? -4.450 -11.513 22.970 1.00 76.12 91 GLY A N 1
ATOM 712 C CA . GLY A 1 91 ? -4.734 -11.987 21.615 1.00 76.12 91 GLY A CA 1
ATOM 713 C C . GLY A 1 91 ? -6.211 -12.347 21.424 1.00 76.12 91 GLY A C 1
ATOM 714 O O . GLY A 1 91 ? -6.774 -13.118 22.196 1.00 76.12 91 GLY A O 1
ATOM 715 N N . GLY A 1 92 ? -6.845 -11.754 20.408 1.00 86.75 92 GLY A N 1
ATOM 716 C CA . GLY A 1 92 ? -8.246 -11.994 20.036 1.00 86.75 92 GLY A CA 1
ATOM 717 C C . GLY A 1 92 ? -9.296 -11.158 20.784 1.00 86.75 92 GLY A C 1
ATOM 718 O O . GLY A 1 92 ? -10.394 -10.969 20.263 1.00 86.75 92 GLY A O 1
ATOM 719 N N . ALA A 1 93 ? -8.990 -10.580 21.953 1.00 91.44 93 ALA A N 1
ATOM 720 C CA . ALA A 1 93 ? -9.973 -9.780 22.698 1.00 91.44 93 ALA A CA 1
ATOM 721 C C . ALA A 1 93 ? -10.367 -8.495 21.946 1.00 91.44 93 ALA A C 1
ATOM 723 O O . ALA A 1 93 ? -11.553 -8.178 21.830 1.00 91.44 93 ALA A O 1
ATOM 724 N N . GLN A 1 94 ? -9.383 -7.788 21.376 1.00 93.38 94 GLN A N 1
ATOM 725 C CA . GLN A 1 94 ? -9.630 -6.577 20.583 1.00 93.38 94 GLN A CA 1
ATOM 726 C C . GLN A 1 94 ? -10.471 -6.858 19.339 1.00 93.38 94 GLN A C 1
ATOM 728 O O . GLN A 1 94 ? -11.335 -6.059 18.993 1.00 93.38 94 GLN A O 1
ATOM 733 N N . GLU A 1 95 ? -10.241 -7.997 18.688 1.00 95.19 95 GLU A N 1
ATOM 734 C CA . GLU A 1 95 ? -10.993 -8.423 17.511 1.00 95.19 95 GLU A CA 1
ATOM 735 C C . GLU A 1 95 ? -12.467 -8.655 17.856 1.00 95.19 95 GLU A C 1
ATOM 737 O O . GLU A 1 95 ? -13.344 -8.039 17.249 1.00 95.19 95 GLU A O 1
ATOM 742 N N . ASN A 1 96 ? -12.744 -9.458 18.888 1.00 95.81 96 ASN A N 1
ATOM 743 C CA . ASN A 1 96 ? -14.111 -9.751 19.325 1.00 95.81 96 ASN A CA 1
ATOM 744 C C . ASN A 1 96 ? -14.881 -8.477 19.690 1.00 95.81 96 ASN A C 1
ATOM 746 O O . ASN A 1 96 ? -16.046 -8.310 19.325 1.00 95.81 96 ASN A O 1
ATOM 750 N N . ILE A 1 97 ? -14.219 -7.545 20.374 1.00 97.19 97 ILE A N 1
ATOM 751 C CA . ILE A 1 97 ? -14.840 -6.292 20.806 1.00 97.19 97 ILE A CA 1
ATOM 752 C C . ILE A 1 97 ? -15.022 -5.322 19.645 1.00 97.19 97 ILE A C 1
ATOM 754 O O . ILE A 1 97 ? -16.051 -4.650 19.570 1.00 97.19 97 ILE A O 1
ATOM 758 N N . ALA A 1 98 ? -14.089 -5.283 18.695 1.00 97.25 98 ALA A N 1
ATOM 759 C CA . ALA A 1 98 ? -14.251 -4.517 17.467 1.00 97.25 98 ALA A CA 1
ATOM 760 C C . ALA A 1 98 ? -15.449 -5.024 16.646 1.00 97.25 98 ALA A C 1
ATOM 762 O O . ALA A 1 98 ? -16.267 -4.218 16.193 1.00 97.25 98 ALA A O 1
ATOM 763 N N . VAL A 1 99 ? -15.607 -6.347 16.511 1.00 97.88 99 VAL A N 1
ATOM 764 C CA . VAL A 1 99 ? -16.772 -6.961 15.854 1.00 97.88 99 VAL A CA 1
ATOM 765 C C . VAL A 1 99 ? -18.061 -6.611 16.598 1.00 97.88 99 VAL A C 1
ATOM 767 O O . VAL A 1 99 ? -19.018 -6.160 15.967 1.00 97.88 99 VAL A O 1
ATOM 770 N N . PHE A 1 100 ? -18.084 -6.753 17.924 1.00 97.56 100 PHE A N 1
ATOM 771 C CA . PHE A 1 100 ? -19.240 -6.418 18.757 1.00 97.56 100 PHE A CA 1
ATOM 772 C C . PHE A 1 100 ? -19.658 -4.945 18.612 1.00 97.56 100 PHE A C 1
ATOM 774 O O . PHE A 1 100 ? -20.813 -4.650 18.297 1.00 97.56 100 PHE A O 1
ATOM 781 N N . LEU A 1 101 ? -18.712 -4.008 18.739 1.00 97.62 101 LEU A N 1
ATOM 782 C CA . LEU A 1 101 ? -18.960 -2.576 18.550 1.00 97.62 101 LEU A CA 1
ATOM 783 C C . LEU A 1 101 ? -19.492 -2.272 17.143 1.00 97.62 101 LEU A C 1
ATOM 785 O O . LEU A 1 101 ? -20.417 -1.470 16.990 1.00 97.62 101 LEU A O 1
ATOM 789 N N . LEU A 1 102 ? -18.951 -2.929 16.112 1.00 97.44 102 LEU A N 1
ATOM 790 C CA . LEU A 1 102 ? -19.401 -2.754 14.733 1.00 97.44 102 LEU A CA 1
ATOM 791 C C . LEU A 1 102 ? -20.817 -3.306 14.513 1.00 97.44 102 LEU A C 1
ATOM 793 O O . LEU A 1 102 ? -21.607 -2.691 13.793 1.00 97.44 102 LEU A O 1
ATOM 797 N N . GLN A 1 103 ? -21.162 -4.433 15.136 1.00 96.56 103 GLN A N 1
ATOM 798 C CA . GLN A 1 103 ? -22.516 -4.988 15.107 1.00 96.56 103 GLN A CA 1
ATOM 799 C C . GLN A 1 103 ? -23.509 -4.046 15.794 1.00 96.56 103 GLN A C 1
ATOM 801 O O . GLN A 1 103 ? -24.537 -3.718 15.199 1.00 96.56 103 GLN A O 1
ATOM 806 N N . CYS A 1 104 ? -23.182 -3.527 16.981 1.00 95.44 104 CYS A N 1
ATOM 807 C CA . CYS A 1 104 ? -24.024 -2.549 17.673 1.00 95.44 104 CYS A CA 1
ATOM 808 C C . CYS A 1 104 ? -24.169 -1.239 16.884 1.00 95.44 104 CYS A C 1
ATOM 810 O O . CYS A 1 104 ? -25.257 -0.659 16.847 1.00 95.44 104 CYS A O 1
ATOM 812 N N . TYR A 1 105 ? -23.114 -0.791 16.198 1.00 95.75 105 TYR A N 1
ATOM 813 C CA . TYR A 1 105 ? -23.173 0.357 15.294 1.00 95.75 105 TYR A CA 1
ATOM 814 C C . TYR A 1 105 ? -24.093 0.105 14.090 1.00 95.75 105 TYR A C 1
ATOM 816 O O . TYR A 1 105 ? -24.984 0.910 13.814 1.00 95.75 105 TYR A O 1
ATOM 824 N N . LYS A 1 106 ? -23.946 -1.037 13.403 1.00 94.94 106 LYS A N 1
ATOM 825 C CA . LYS A 1 106 ? -24.815 -1.433 12.276 1.00 94.94 106 LYS A CA 1
ATOM 826 C C . LYS A 1 106 ? -26.273 -1.560 12.705 1.00 94.94 106 LYS A C 1
ATOM 828 O O . LYS A 1 106 ? -27.175 -1.104 12.005 1.00 94.94 106 LYS A O 1
ATOM 833 N N . ALA A 1 107 ? -26.495 -2.117 13.889 1.00 93.75 107 ALA A N 1
ATOM 834 C CA . ALA A 1 107 ? -27.800 -2.204 14.512 1.00 93.75 107 ALA A CA 1
ATOM 835 C C . ALA A 1 107 ? -28.294 -0.856 15.061 1.00 93.75 107 ALA A C 1
ATOM 837 O O . ALA A 1 107 ? -29.365 -0.827 15.648 1.00 93.75 107 ALA A O 1
ATOM 838 N N . ARG A 1 108 ? -27.585 0.265 14.865 1.00 92.69 108 ARG A N 1
ATOM 839 C CA . ARG A 1 108 ? -27.958 1.613 15.333 1.00 92.69 108 ARG A CA 1
ATOM 840 C C . ARG A 1 108 ? -28.162 1.724 16.849 1.00 92.69 108 ARG A C 1
ATOM 842 O O . ARG A 1 108 ? -28.820 2.654 17.305 1.00 92.69 108 ARG A O 1
ATOM 849 N N . TYR A 1 109 ? -27.595 0.805 17.630 1.00 90.25 109 TYR A N 1
ATOM 850 C CA . TYR A 1 109 ? -27.579 0.925 19.087 1.00 90.25 109 TYR A CA 1
ATOM 851 C C . TYR A 1 109 ? -26.590 1.992 19.529 1.00 90.25 109 TYR A C 1
ATOM 853 O O . TYR A 1 109 ? -26.906 2.786 20.409 1.00 90.25 109 TYR A O 1
ATOM 861 N N . TRP A 1 110 ? -25.432 2.082 18.875 1.00 93.69 110 TRP A N 1
ATOM 862 C CA . TRP A 1 110 ? -24.385 3.037 19.233 1.00 93.69 110 TRP A CA 1
ATOM 863 C C . TRP A 1 110 ? -23.948 3.891 18.050 1.00 93.69 110 TRP A C 1
ATOM 865 O O . TRP A 1 110 ? -24.009 3.476 16.894 1.00 93.69 110 TRP A O 1
ATOM 875 N N . HIS A 1 111 ? -23.483 5.099 18.361 1.00 94.06 111 HIS A N 1
ATOM 876 C CA . HIS A 1 111 ? -22.789 5.957 17.410 1.00 94.06 111 HIS A CA 1
ATOM 877 C C . HIS A 1 111 ? -21.308 5.934 17.758 1.00 94.06 111 HIS A C 1
ATOM 879 O O . HIS A 1 111 ? -20.932 6.303 18.867 1.00 94.06 111 HIS A O 1
ATOM 885 N N . LEU A 1 112 ? -20.479 5.499 16.813 1.00 96.44 112 LEU A N 1
ATOM 886 C CA . LEU A 1 112 ? -19.036 5.486 16.997 1.00 96.44 112 LEU A CA 1
ATOM 887 C C . LEU A 1 112 ? -18.475 6.852 16.607 1.00 96.44 112 LEU A C 1
ATOM 889 O O . LEU A 1 112 ? -18.770 7.375 15.530 1.00 96.44 112 LEU A O 1
ATOM 893 N N . SER A 1 113 ? -17.654 7.431 17.481 1.00 96.94 113 SER A N 1
ATOM 894 C CA . SER A 1 113 ? -16.846 8.591 17.108 1.00 96.94 113 SER A CA 1
ATOM 895 C C . SER A 1 113 ? -15.815 8.181 16.049 1.00 96.94 113 SER A C 1
ATOM 897 O O . SER A 1 113 ? -15.485 7.002 15.916 1.00 96.94 113 SER A O 1
ATOM 899 N N . LYS A 1 114 ? -15.256 9.146 15.306 1.00 97.38 114 LYS A N 1
ATOM 900 C CA . LYS A 1 114 ? -14.221 8.853 14.296 1.00 97.38 114 LYS A CA 1
ATOM 901 C C . LYS A 1 114 ? -13.011 8.124 14.887 1.00 97.38 114 LYS A C 1
ATOM 903 O O . LYS A 1 114 ? -12.462 7.245 14.237 1.00 97.38 114 LYS A O 1
ATOM 908 N N . VAL A 1 115 ? -12.626 8.478 16.115 1.00 97.19 115 VAL A N 1
ATOM 909 C CA . VAL A 1 115 ? -11.514 7.845 16.838 1.00 97.19 115 VAL A CA 1
ATOM 910 C C . VAL A 1 115 ? -11.867 6.401 17.186 1.00 97.19 115 VAL A C 1
ATOM 912 O O . VAL A 1 115 ? -11.124 5.495 16.835 1.00 97.19 115 VAL A O 1
ATOM 915 N N . VAL A 1 116 ? -13.033 6.149 17.788 1.00 97.12 116 VAL A N 1
ATOM 916 C CA . VAL A 1 116 ? -13.441 4.774 18.130 1.00 97.12 116 VAL A CA 1
ATOM 917 C C . VAL A 1 116 ? -13.583 3.920 16.867 1.00 97.12 116 VAL A C 1
ATOM 919 O O . VAL A 1 116 ? -13.117 2.786 16.838 1.00 97.12 116 VAL A O 1
ATOM 922 N N . PHE A 1 117 ? -14.152 4.471 15.792 1.00 98.00 117 PHE A N 1
ATOM 923 C CA . PHE A 1 117 ? -14.263 3.775 14.511 1.00 98.00 117 PHE A CA 1
ATOM 924 C C . PHE A 1 117 ? -12.892 3.442 13.901 1.00 98.00 117 PHE A C 1
ATOM 926 O O . PHE A 1 117 ? -12.702 2.338 13.398 1.00 98.00 117 PHE A O 1
ATOM 933 N N . LEU A 1 118 ? -11.922 4.357 14.005 1.00 97.75 118 LEU A N 1
ATOM 934 C CA . LEU A 1 118 ? -10.532 4.109 13.623 1.00 97.75 118 LEU A CA 1
ATOM 935 C C . LEU A 1 118 ? -9.931 2.929 14.403 1.00 97.75 118 LEU A C 1
ATOM 937 O O . LEU A 1 118 ? -9.365 2.030 13.788 1.00 97.75 118 LEU A O 1
ATOM 941 N N . HIS A 1 119 ? -10.096 2.895 15.729 1.00 97.12 119 HIS A N 1
ATOM 942 C CA . HIS A 1 119 ? -9.612 1.787 16.562 1.00 97.12 119 HIS A CA 1
ATOM 943 C C . HIS A 1 119 ? -10.285 0.453 16.220 1.00 97.12 119 HIS A C 1
ATOM 945 O O . HIS A 1 119 ? -9.606 -0.568 16.160 1.00 97.12 119 HIS A O 1
ATOM 951 N N . VAL A 1 120 ? -11.594 0.457 15.943 1.00 97.81 120 VAL A N 1
ATOM 952 C CA . VAL A 1 120 ? -12.326 -0.736 15.487 1.00 97.81 120 VAL A CA 1
ATOM 953 C C . VAL A 1 120 ? -11.726 -1.262 14.183 1.00 97.81 120 VAL A C 1
ATOM 955 O O . VAL A 1 120 ? -11.399 -2.440 14.092 1.00 97.81 120 VAL A O 1
ATOM 958 N N . LEU A 1 121 ? -11.534 -0.402 13.178 1.00 98.12 121 LEU A N 1
ATOM 959 C CA . LEU A 1 121 ? -10.961 -0.822 11.896 1.00 98.12 121 LEU A CA 1
ATOM 960 C C . LEU A 1 121 ? -9.513 -1.298 12.032 1.00 98.12 121 LEU A C 1
ATOM 962 O O . LEU A 1 121 ? -9.146 -2.297 11.423 1.00 98.12 121 LEU A O 1
ATOM 966 N N . ALA A 1 122 ? -8.703 -0.611 12.835 1.00 97.12 122 ALA A N 1
ATOM 967 C CA . ALA A 1 122 ? -7.322 -0.993 13.084 1.00 97.12 122 ALA A CA 1
ATOM 968 C C . ALA A 1 122 ? -7.235 -2.374 13.757 1.00 97.12 122 ALA A C 1
ATOM 970 O O . ALA A 1 122 ? -6.515 -3.240 13.265 1.00 97.12 122 ALA A O 1
ATOM 971 N N . ALA A 1 123 ? -8.048 -2.632 14.786 1.00 96.69 123 ALA A N 1
ATOM 972 C CA . ALA A 1 123 ? -8.124 -3.941 15.430 1.00 96.69 123 ALA A CA 1
ATOM 973 C C . ALA A 1 123 ? -8.516 -5.053 14.440 1.00 96.69 123 ALA A C 1
ATOM 975 O O . ALA A 1 123 ? -7.907 -6.120 14.443 1.00 96.69 123 ALA A O 1
ATOM 976 N N . LEU A 1 124 ? -9.469 -4.790 13.538 1.00 97.38 124 LEU A N 1
ATOM 977 C CA . LEU A 1 124 ? -9.861 -5.745 12.495 1.00 97.38 124 LEU A CA 1
ATOM 978 C C . LEU A 1 124 ? -8.779 -5.941 11.418 1.00 97.38 124 LEU A C 1
ATOM 980 O O . LEU A 1 124 ? -8.662 -7.037 10.884 1.00 97.38 124 LEU A O 1
ATOM 984 N N . CYS A 1 125 ? -7.948 -4.936 11.119 1.00 97.44 125 CYS A N 1
ATOM 985 C CA . CYS A 1 125 ? -6.778 -5.105 10.243 1.00 97.44 125 CYS A CA 1
ATOM 986 C C . CYS A 1 125 ? -5.711 -6.034 10.847 1.00 97.44 125 CYS A C 1
ATOM 988 O O . CYS A 1 125 ? -4.947 -6.652 10.105 1.00 97.44 125 CYS A O 1
ATOM 990 N N . ALA A 1 126 ? -5.666 -6.133 12.178 1.00 95.94 126 ALA A N 1
ATOM 991 C CA . ALA A 1 126 ? -4.779 -7.021 12.924 1.00 95.94 126 ALA A CA 1
ATOM 992 C C . ALA A 1 126 ? -5.389 -8.410 13.212 1.00 95.94 126 ALA A C 1
ATOM 994 O O . ALA A 1 126 ? -4.738 -9.224 13.868 1.00 95.94 126 ALA A O 1
ATOM 995 N N . SER A 1 127 ? -6.614 -8.682 12.744 1.00 96.25 127 SER A N 1
ATOM 996 C CA . SER A 1 127 ? -7.303 -9.966 12.925 1.00 96.25 127 SER A CA 1
ATOM 997 C C . SER A 1 127 ? -6.557 -11.121 12.246 1.00 96.25 127 SER A C 1
ATOM 999 O O . SER A 1 127 ? -5.853 -10.956 11.243 1.00 96.25 127 SER A O 1
ATOM 1001 N N . SER A 1 128 ? -6.750 -12.321 12.793 1.00 95.31 128 SER A N 1
ATOM 1002 C CA . SER A 1 128 ? -6.305 -13.569 12.164 1.00 95.31 128 SER A CA 1
ATOM 1003 C C . SER A 1 128 ? -7.208 -14.018 11.003 1.00 95.31 128 SER A C 1
ATOM 1005 O O . SER A 1 128 ? -6.768 -14.770 10.130 1.00 95.31 128 SER A O 1
ATOM 1007 N N . GLU A 1 129 ? -8.452 -13.537 10.945 1.00 96.88 129 GLU A N 1
ATOM 1008 C CA . GLU A 1 129 ? -9.422 -13.878 9.911 1.00 96.88 129 GLU A CA 1
ATOM 1009 C C . GLU A 1 129 ? -9.215 -13.011 8.660 1.00 96.88 129 GLU A C 1
ATOM 1011 O O . GLU A 1 129 ? -9.523 -11.818 8.626 1.00 96.88 129 GLU A O 1
ATOM 1016 N N . ALA A 1 130 ? -8.749 -13.635 7.573 1.00 97.19 130 ALA A N 1
ATOM 1017 C CA . ALA A 1 130 ? -8.438 -12.937 6.323 1.00 97.19 130 ALA A CA 1
ATOM 1018 C C . ALA A 1 130 ? -9.610 -12.096 5.787 1.00 97.19 130 ALA A C 1
ATOM 1020 O O . ALA A 1 130 ? -9.397 -11.003 5.266 1.00 97.19 130 ALA A O 1
ATOM 1021 N N . LYS A 1 131 ? -10.855 -12.568 5.936 1.00 97.25 131 LYS A N 1
ATOM 1022 C CA . LYS A 1 131 ? -12.044 -11.836 5.481 1.00 97.25 131 LYS A CA 1
ATOM 1023 C C . LYS A 1 131 ? -12.224 -10.514 6.230 1.00 97.25 131 LYS A C 1
ATOM 1025 O O . LYS A 1 131 ? -12.428 -9.487 5.584 1.00 97.25 131 LYS A O 1
ATOM 1030 N N . LEU A 1 132 ? -12.092 -10.526 7.559 1.00 97.69 132 LEU A N 1
ATOM 1031 C CA . LEU A 1 132 ? -12.192 -9.317 8.379 1.00 97.69 132 LEU A CA 1
ATOM 1032 C C . LEU A 1 132 ? -11.105 -8.311 8.004 1.00 97.69 132 LEU A C 1
ATOM 1034 O O . LEU A 1 132 ? -11.410 -7.132 7.831 1.00 97.69 132 LEU A O 1
ATOM 1038 N N . VAL A 1 133 ? -9.872 -8.776 7.783 1.00 98.12 133 VAL A N 1
ATOM 1039 C CA . VAL A 1 133 ? -8.772 -7.902 7.355 1.00 98.12 133 VAL A CA 1
ATOM 1040 C C . VAL A 1 133 ? -9.048 -7.294 5.977 1.00 98.12 133 VAL A C 1
ATOM 1042 O O . VAL A 1 133 ? -8.842 -6.098 5.786 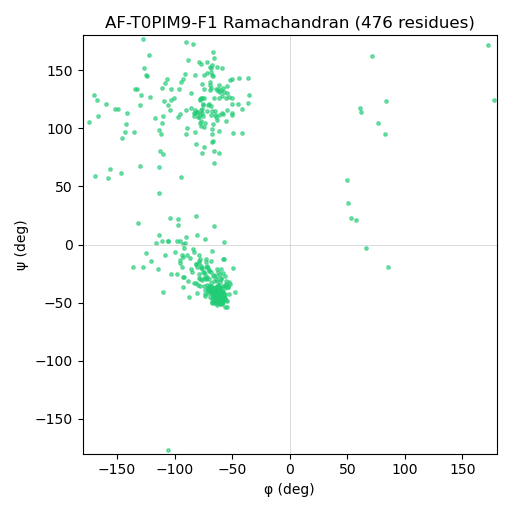1.00 98.12 133 VAL A O 1
ATOM 1045 N N . ILE A 1 134 ? -9.540 -8.079 5.012 1.00 98.19 134 ILE A N 1
ATOM 1046 C CA . ILE A 1 134 ? -9.877 -7.587 3.666 1.00 98.19 134 ILE A CA 1
ATOM 1047 C C . ILE A 1 134 ? -10.941 -6.483 3.738 1.00 98.19 134 ILE A C 1
ATOM 1049 O O . ILE A 1 134 ? -10.751 -5.413 3.149 1.00 98.19 134 ILE A O 1
ATOM 1053 N N . ASP A 1 135 ? -12.030 -6.720 4.472 1.00 98.25 135 ASP A N 1
ATOM 1054 C CA . ASP A 1 135 ? -13.135 -5.768 4.611 1.00 98.25 135 ASP A CA 1
ATOM 1055 C C . ASP A 1 135 ? -12.699 -4.509 5.378 1.00 98.25 135 ASP A C 1
ATOM 1057 O O . ASP A 1 135 ? -13.022 -3.383 4.975 1.00 98.25 135 ASP A O 1
ATOM 1061 N N . ALA A 1 136 ? -11.910 -4.675 6.443 1.00 98.31 136 ALA A N 1
ATOM 1062 C CA . ALA A 1 136 ? -11.368 -3.576 7.234 1.00 98.31 136 ALA A CA 1
ATOM 1063 C C . ALA A 1 136 ? -10.418 -2.705 6.405 1.00 98.31 136 ALA A C 1
ATOM 1065 O O . ALA A 1 136 ? -10.629 -1.497 6.310 1.00 98.31 136 ALA A O 1
ATOM 1066 N N . VAL A 1 137 ? -9.441 -3.304 5.717 1.00 98.56 137 VAL A N 1
ATOM 1067 C CA . VAL A 1 137 ? -8.506 -2.587 4.835 1.00 98.56 137 VAL A CA 1
ATOM 1068 C C . VAL A 1 137 ? -9.250 -1.875 3.711 1.00 98.56 137 VAL A C 1
ATOM 1070 O O . VAL A 1 137 ? -8.933 -0.729 3.389 1.00 98.56 137 VAL A O 1
ATOM 1073 N N . HIS A 1 138 ? -10.260 -2.509 3.109 1.00 98.50 138 HIS A N 1
ATOM 1074 C CA . HIS A 1 138 ? -11.059 -1.852 2.080 1.00 98.50 138 HIS A CA 1
ATOM 1075 C C . HIS A 1 138 ? -11.835 -0.648 2.629 1.00 98.50 138 HIS A C 1
ATOM 1077 O O . HIS A 1 138 ? -11.886 0.397 1.970 1.00 98.50 138 HIS A O 1
ATOM 1083 N N . THR A 1 139 ? -12.403 -0.773 3.827 1.00 98.38 139 THR A N 1
ATOM 1084 C CA . THR A 1 139 ? -13.125 0.311 4.501 1.00 98.38 139 THR A CA 1
ATOM 1085 C C . THR A 1 139 ? -12.179 1.455 4.865 1.00 98.38 139 THR A C 1
ATOM 1087 O O . THR A 1 139 ? -12.483 2.614 4.581 1.00 98.38 139 THR A O 1
ATOM 1090 N N . VAL A 1 140 ? -10.998 1.148 5.410 1.00 98.44 140 VAL A N 1
ATOM 1091 C CA . VAL A 1 140 ? -9.933 2.121 5.697 1.00 98.44 140 VAL A CA 1
ATOM 1092 C C . VAL A 1 140 ? -9.517 2.855 4.423 1.00 98.44 140 VAL A C 1
ATOM 1094 O O . VAL A 1 140 ? -9.522 4.079 4.384 1.00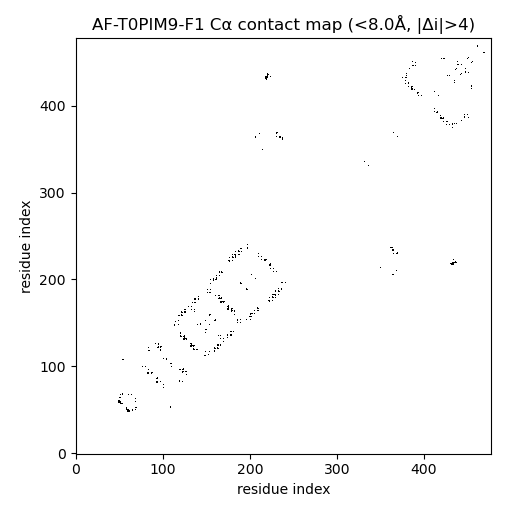 98.44 140 VAL A O 1
ATOM 1097 N N . HIS A 1 141 ? -9.238 2.128 3.343 1.00 98.56 141 HIS A N 1
ATOM 1098 C CA . HIS A 1 141 ? -8.867 2.719 2.057 1.00 98.56 141 HIS A CA 1
ATOM 1099 C C . HIS A 1 141 ? -9.942 3.664 1.511 1.00 98.56 141 HIS A C 1
ATOM 1101 O O . HIS A 1 141 ? -9.637 4.804 1.161 1.00 98.56 141 HIS A O 1
ATOM 1107 N N . SER A 1 142 ? -11.205 3.234 1.523 1.00 98.31 142 SER A N 1
ATOM 1108 C CA . SER A 1 142 ? -12.325 4.045 1.030 1.00 98.31 142 SER A CA 1
ATOM 1109 C C . SER A 1 142 ? -12.538 5.305 1.877 1.00 98.31 142 SER A C 1
ATOM 1111 O O . SER A 1 142 ? -12.745 6.387 1.334 1.00 98.31 142 SER A O 1
ATOM 1113 N N . THR A 1 143 ? -12.438 5.184 3.204 1.00 97.88 143 THR A N 1
ATOM 1114 C CA . THR A 1 143 ? -12.634 6.303 4.142 1.00 97.88 143 THR A CA 1
ATOM 1115 C C . THR A 1 143 ? -11.465 7.285 4.178 1.00 97.88 143 THR A C 1
ATOM 1117 O O . THR A 1 143 ? -11.686 8.473 4.428 1.00 97.88 143 THR A O 1
ATOM 1120 N N . CYS A 1 144 ? -10.240 6.831 3.901 1.00 97.69 144 CYS A N 1
ATOM 1121 C CA . CYS A 1 144 ? -9.083 7.703 3.705 1.00 97.69 144 CYS A CA 1
ATOM 1122 C C . CYS A 1 144 ? -9.213 8.505 2.402 1.00 97.69 144 CYS A C 1
ATOM 1124 O O . CYS A 1 144 ? -9.040 9.721 2.431 1.00 97.69 144 CYS A O 1
ATOM 1126 N N . ILE A 1 145 ? -9.603 7.864 1.288 1.00 97.56 145 ILE A N 1
ATOM 1127 C CA . ILE A 1 145 ? -9.857 8.561 0.011 1.00 97.56 145 ILE A CA 1
ATOM 1128 C C . ILE A 1 145 ? -10.964 9.607 0.165 1.00 97.56 145 ILE A C 1
ATOM 1130 O O . ILE A 1 145 ? -10.841 10.719 -0.341 1.00 97.56 145 ILE A O 1
ATOM 1134 N N . SER A 1 146 ? -12.034 9.284 0.892 1.00 97.75 146 SER A N 1
ATOM 1135 C CA . SER A 1 146 ? -13.137 10.217 1.132 1.00 97.75 146 SER A CA 1
ATOM 1136 C C . SER A 1 146 ? -12.860 11.237 2.250 1.00 97.75 146 SER A C 1
ATOM 1138 O O . SER A 1 146 ? -13.790 11.912 2.689 1.00 97.75 146 SER A O 1
ATOM 1140 N N . ALA A 1 147 ? -11.627 11.310 2.770 1.00 96.44 147 ALA A N 1
ATOM 1141 C CA . ALA A 1 147 ? -11.207 12.177 3.877 1.00 96.44 147 ALA A CA 1
ATOM 1142 C C . ALA A 1 147 ? -12.054 12.059 5.169 1.00 96.44 147 ALA A C 1
ATOM 1144 O O . ALA A 1 147 ? -12.078 12.965 6.007 1.00 96.44 147 ALA A O 1
ATOM 1145 N N . VAL A 1 148 ? -12.747 10.932 5.370 1.00 97.44 148 VAL A N 1
ATOM 1146 C CA . VAL A 1 148 ? -13.522 10.660 6.594 1.00 97.44 148 VAL A CA 1
ATOM 1147 C C . VAL A 1 148 ? -12.578 10.344 7.753 1.00 97.44 148 VAL A C 1
ATOM 1149 O O . VAL A 1 148 ? -12.772 10.877 8.853 1.00 97.44 148 VAL A O 1
ATOM 1152 N N . LEU A 1 149 ? -11.548 9.533 7.479 1.00 97.88 149 LEU A N 1
ATOM 1153 C CA . LEU A 1 149 ? -10.441 9.200 8.378 1.00 97.88 149 LEU A CA 1
ATOM 1154 C C . LEU A 1 149 ? -9.136 9.796 7.814 1.00 97.88 149 LEU A C 1
ATOM 1156 O O . LEU A 1 149 ? -8.382 9.091 7.145 1.00 97.88 149 LEU A O 1
ATOM 1160 N N . PRO A 1 150 ? -8.878 11.102 8.016 1.00 97.75 150 PRO A N 1
ATOM 1161 C CA . PRO A 1 150 ? -7.717 11.765 7.428 1.00 97.75 150 PRO A CA 1
ATOM 1162 C C . PRO A 1 150 ? -6.400 11.246 8.034 1.00 97.75 150 PRO A C 1
ATOM 1164 O O . PRO A 1 150 ? -6.397 10.844 9.201 1.00 97.75 150 PRO A O 1
ATOM 1167 N N . PRO A 1 151 ? -5.267 11.330 7.307 1.00 97.75 151 PRO A N 1
ATOM 1168 C CA . PRO A 1 151 ? -3.946 10.925 7.800 1.00 97.75 151 PRO A CA 1
ATOM 1169 C C . PRO A 1 151 ? -3.590 11.464 9.192 1.00 97.75 151 PRO A C 1
ATOM 1171 O O . PRO A 1 151 ? -3.115 10.715 10.039 1.00 97.75 151 PRO A O 1
ATOM 1174 N N . SER A 1 152 ? -3.916 12.727 9.478 1.00 96.81 152 SER A N 1
ATOM 1175 C CA . SER A 1 152 ? -3.651 13.364 10.776 1.00 96.81 152 SER A CA 1
ATOM 1176 C C . SER A 1 152 ? -4.349 12.683 11.961 1.00 96.81 152 SER A C 1
ATOM 1178 O O . SER A 1 152 ? -3.869 12.763 13.091 1.00 96.81 152 SER A O 1
ATOM 1180 N N . LEU A 1 153 ? -5.464 11.976 11.735 1.00 96.88 153 LEU A N 1
ATOM 1181 C CA . LEU A 1 153 ? -6.130 11.194 12.778 1.00 96.88 153 LEU A CA 1
ATOM 1182 C C . LEU A 1 153 ? -5.313 9.950 13.153 1.00 96.88 153 LEU A C 1
ATOM 1184 O O . LEU A 1 153 ? -5.245 9.605 14.331 1.00 96.88 153 LEU A O 1
ATOM 1188 N N . TRP A 1 154 ? -4.667 9.313 12.175 1.00 96.94 154 TRP A N 1
ATOM 1189 C CA . TRP A 1 154 ? -3.783 8.166 12.394 1.00 96.94 154 TRP A CA 1
ATOM 1190 C C . TRP A 1 154 ? -2.516 8.573 13.144 1.00 96.94 154 TRP A C 1
ATOM 1192 O O . TRP A 1 154 ? -2.110 7.886 14.076 1.00 96.94 154 TRP A O 1
ATOM 1202 N N . LEU A 1 155 ? -1.939 9.731 12.803 1.00 96.06 155 LEU A N 1
ATOM 1203 C CA . LEU A 1 155 ? -0.732 10.256 13.457 1.00 96.06 155 LEU A CA 1
ATOM 1204 C C . LEU A 1 155 ? -0.937 10.565 14.946 1.00 96.06 155 LEU A C 1
ATOM 1206 O O . LEU A 1 155 ? 0.006 10.484 15.726 1.00 96.06 155 LEU A O 1
ATOM 1210 N N . ARG A 1 156 ? -2.173 10.875 15.354 1.00 96.00 156 ARG A N 1
ATOM 1211 C CA . ARG A 1 156 ? -2.549 11.058 16.767 1.00 96.00 156 ARG A CA 1
ATOM 1212 C C . ARG A 1 156 ? -2.759 9.744 17.521 1.00 96.00 156 ARG A C 1
ATOM 1214 O O . ARG A 1 156 ? -2.845 9.771 18.741 1.00 96.00 156 ARG A O 1
ATOM 1221 N N . ASN A 1 157 ? -2.883 8.623 16.812 1.00 95.56 157 ASN A N 1
ATOM 1222 C CA . ASN A 1 157 ? -3.192 7.309 17.374 1.00 95.56 157 ASN A CA 1
ATOM 1223 C C . ASN A 1 157 ? -2.181 6.268 16.852 1.00 95.56 157 ASN A C 1
ATOM 1225 O O . ASN A 1 157 ? -2.564 5.373 16.090 1.00 95.56 157 ASN A O 1
ATOM 1229 N N . PRO A 1 158 ? -0.893 6.356 17.238 1.00 93.94 158 PRO A N 1
ATOM 1230 C CA . PRO A 1 158 ? 0.198 5.564 16.653 1.00 93.94 158 PRO A CA 1
ATOM 1231 C C . PRO A 1 158 ? -0.044 4.048 16.702 1.00 93.94 158 PRO A C 1
ATOM 1233 O O . PRO A 1 158 ? 0.282 3.328 15.759 1.00 93.94 158 PRO A O 1
ATOM 1236 N N . GLN A 1 159 ? -0.714 3.561 17.747 1.00 92.81 159 GLN A N 1
ATOM 1237 C CA . GLN A 1 159 ? -1.065 2.147 17.871 1.00 92.81 159 GLN A CA 1
ATOM 1238 C C . GLN A 1 159 ? -1.976 1.646 16.738 1.00 92.81 159 GLN A C 1
ATOM 1240 O O . GLN A 1 159 ? -1.819 0.525 16.254 1.00 92.81 159 GLN A O 1
ATOM 1245 N N . THR A 1 160 ? -2.917 2.478 16.284 1.00 95.69 160 THR A N 1
ATOM 1246 C CA . THR A 1 160 ? -3.828 2.115 15.186 1.00 95.69 160 THR A CA 1
ATOM 1247 C C . THR A 1 160 ? -3.084 1.995 13.859 1.00 95.69 160 THR A C 1
ATOM 1249 O O . THR A 1 160 ? -3.400 1.131 13.042 1.00 95.69 160 THR A O 1
ATOM 1252 N N . PHE A 1 161 ? -2.040 2.808 13.669 1.00 96.44 161 PHE A N 1
ATOM 1253 C CA . PHE A 1 161 ? -1.164 2.715 12.509 1.00 96.44 161 PHE A CA 1
ATOM 1254 C C . PHE A 1 161 ? -0.384 1.395 12.497 1.00 96.44 161 PHE A C 1
ATOM 1256 O O . PHE A 1 161 ? -0.347 0.726 11.465 1.00 96.44 161 PHE A O 1
ATOM 1263 N N . TYR A 1 162 ? 0.173 0.972 13.639 1.00 95.12 162 TYR A N 1
ATOM 1264 C CA . TYR A 1 162 ? 0.841 -0.330 13.750 1.00 95.12 162 TYR A CA 1
ATOM 1265 C C . TYR A 1 162 ? -0.073 -1.482 13.305 1.00 95.12 162 TYR A C 1
ATOM 1267 O O . TYR A 1 162 ? 0.316 -2.302 12.473 1.00 95.12 162 TYR A O 1
ATOM 1275 N N . GLN A 1 163 ? -1.310 -1.514 13.804 1.00 95.81 163 GLN A N 1
ATOM 1276 C CA . GLN A 1 163 ? -2.276 -2.553 13.450 1.00 95.81 163 GLN A CA 1
ATOM 1277 C C . GLN A 1 163 ? -2.674 -2.515 11.965 1.00 95.81 163 GLN A C 1
ATOM 1279 O O . GLN A 1 163 ? -2.815 -3.565 11.342 1.00 95.81 163 GLN A O 1
ATOM 1284 N N . LEU A 1 164 ? -2.784 -1.325 11.361 1.00 97.81 164 LEU A N 1
ATOM 1285 C CA . LEU A 1 164 ? -2.997 -1.188 9.917 1.00 97.81 164 LEU A CA 1
ATOM 1286 C C . LEU A 1 164 ? -1.848 -1.807 9.109 1.00 97.81 164 LEU A C 1
ATOM 1288 O O . LEU A 1 164 ? -2.104 -2.505 8.131 1.00 97.81 164 LEU A O 1
ATOM 1292 N N . VAL A 1 165 ? -0.593 -1.586 9.516 1.00 97.94 165 VAL A N 1
ATOM 1293 C CA . VAL A 1 165 ? 0.590 -2.130 8.823 1.00 97.94 165 VAL A CA 1
ATOM 1294 C C . VAL A 1 165 ? 0.566 -3.663 8.767 1.00 97.94 165 VAL A C 1
ATOM 1296 O O . VAL A 1 165 ? 1.048 -4.242 7.792 1.00 97.94 165 VAL A O 1
ATOM 1299 N N . LEU A 1 166 ? -0.057 -4.338 9.741 1.00 96.50 166 LEU A N 1
ATOM 1300 C CA . LEU A 1 166 ? -0.238 -5.795 9.710 1.00 96.50 166 LEU A CA 1
ATOM 1301 C C . LEU A 1 166 ? -1.086 -6.267 8.517 1.00 96.50 166 LEU A C 1
ATOM 1303 O O . LEU A 1 166 ? -0.884 -7.382 8.034 1.00 96.50 166 LEU A O 1
ATOM 1307 N N . GLY A 1 167 ? -1.935 -5.401 7.955 1.00 97.56 167 GLY A N 1
ATOM 1308 C CA . GLY A 1 167 ? 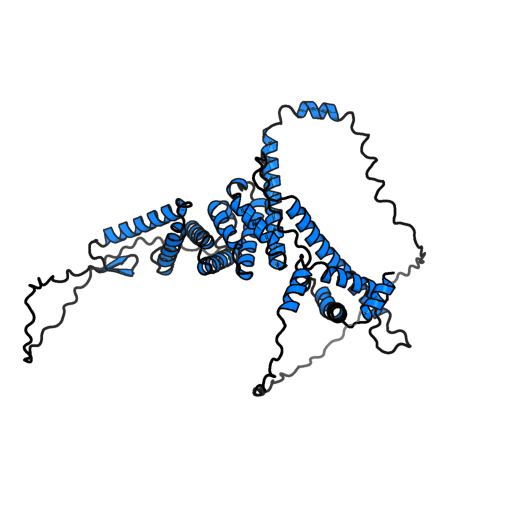-2.673 -5.659 6.717 1.00 97.56 167 GLY A CA 1
ATOM 1309 C C . GLY A 1 167 ? -1.775 -5.929 5.499 1.00 97.56 167 GLY A C 1
ATOM 1310 O O . GLY A 1 167 ? -2.205 -6.594 4.557 1.00 97.56 167 GLY A O 1
ATOM 1311 N N . LEU A 1 168 ? -0.502 -5.506 5.525 1.00 98.44 168 LEU A N 1
ATOM 1312 C CA . LEU A 1 168 ? 0.478 -5.822 4.475 1.00 98.44 168 LEU A CA 1
ATOM 1313 C C . LEU A 1 168 ? 0.879 -7.307 4.439 1.00 98.44 168 LEU A C 1
ATOM 1315 O O . LEU A 1 168 ? 1.460 -7.753 3.450 1.00 98.44 168 LEU A O 1
ATOM 1319 N N . ARG A 1 169 ? 0.567 -8.080 5.490 1.00 97.62 169 ARG A N 1
ATOM 1320 C CA . ARG A 1 169 ? 0.831 -9.530 5.561 1.00 97.62 169 ARG A CA 1
ATOM 1321 C C . ARG A 1 169 ? -0.184 -10.366 4.780 1.00 97.62 169 ARG A C 1
ATOM 1323 O O . ARG A 1 169 ? -0.002 -11.573 4.648 1.00 97.62 169 ARG A O 1
ATOM 1330 N N . GLN A 1 170 ? -1.262 -9.753 4.294 1.00 97.94 170 GLN A N 1
ATOM 1331 C CA . GLN A 1 170 ? -2.318 -10.475 3.594 1.00 97.94 170 GLN A CA 1
ATOM 1332 C C . GLN A 1 170 ? -1.826 -11.048 2.254 1.00 97.94 170 GLN A C 1
ATOM 1334 O O . GLN A 1 170 ? -1.050 -10.400 1.556 1.00 97.94 170 GLN A O 1
ATOM 1339 N N . PRO A 1 171 ? -2.311 -12.229 1.832 1.00 97.19 171 PRO A N 1
ATOM 1340 C CA . PRO A 1 171 ? -1.921 -12.833 0.554 1.00 97.19 171 PRO A CA 1
ATOM 1341 C C . PRO A 1 171 ? -2.622 -12.195 -0.658 1.00 97.19 171 PRO A C 1
ATOM 1343 O O . PRO A 1 171 ? -2.258 -12.457 -1.801 1.00 97.19 171 PRO A O 1
ATOM 1346 N N . SER A 1 172 ? -3.657 -11.380 -0.439 1.00 97.62 172 SER A N 1
ATOM 1347 C CA . SER A 1 172 ? -4.420 -10.727 -1.507 1.00 97.62 172 SER A CA 1
ATOM 1348 C C . SER A 1 172 ? -3.698 -9.480 -2.024 1.00 97.62 172 SER A C 1
ATOM 1350 O O . SER A 1 172 ? -3.622 -8.471 -1.321 1.00 97.62 172 SER A O 1
ATOM 1352 N N . LEU A 1 173 ? -3.257 -9.508 -3.288 1.00 97.12 173 LEU A N 1
ATOM 1353 C CA . LEU A 1 173 ? -2.605 -8.372 -3.959 1.00 97.12 173 LEU A CA 1
ATOM 1354 C C . LEU A 1 173 ? -3.434 -7.079 -3.871 1.00 97.12 173 LEU A C 1
ATOM 1356 O O . LEU A 1 173 ? -2.895 -6.002 -3.617 1.00 97.12 173 LEU A O 1
ATOM 1360 N N . ILE A 1 174 ? -4.754 -7.177 -4.064 1.00 97.88 174 ILE A N 1
ATOM 1361 C CA . ILE A 1 174 ? -5.669 -6.025 -4.024 1.00 97.88 174 ILE A CA 1
ATOM 1362 C C . ILE A 1 174 ? -5.695 -5.419 -2.618 1.00 97.88 174 ILE A C 1
ATOM 1364 O O . ILE A 1 174 ? -5.629 -4.198 -2.464 1.00 97.88 174 ILE A O 1
ATOM 1368 N N . THR A 1 175 ? -5.771 -6.267 -1.593 1.00 98.31 175 THR A N 1
ATOM 1369 C CA . THR A 1 175 ? -5.804 -5.839 -0.190 1.00 98.31 175 THR A CA 1
ATOM 1370 C C . THR A 1 175 ? -4.489 -5.185 0.205 1.00 98.31 175 THR A C 1
ATOM 1372 O O . THR A 1 175 ? -4.503 -4.076 0.732 1.00 98.31 175 THR A O 1
ATOM 1375 N N . VAL A 1 176 ? -3.353 -5.804 -0.128 1.00 98.38 176 VAL A N 1
ATOM 1376 C CA . VAL A 1 176 ? -2.033 -5.236 0.175 1.00 98.38 176 VAL A CA 1
ATOM 1377 C C . VAL A 1 176 ? -1.818 -3.920 -0.567 1.00 98.38 176 VAL A C 1
ATOM 1379 O O . VAL A 1 176 ? -1.306 -2.979 0.024 1.00 98.38 176 VAL A O 1
ATOM 1382 N N . THR A 1 177 ? -2.281 -3.794 -1.813 1.00 98.19 177 THR A N 1
ATOM 1383 C CA . THR A 1 177 ? -2.203 -2.535 -2.576 1.00 98.19 177 THR A CA 1
ATOM 1384 C C . THR A 1 177 ? -3.002 -1.415 -1.909 1.00 98.19 177 THR A C 1
ATOM 1386 O O . THR A 1 177 ? -2.490 -0.309 -1.740 1.00 98.19 177 THR A O 1
ATOM 1389 N N . LYS A 1 178 ? -4.238 -1.693 -1.474 1.00 98.56 178 LYS A N 1
ATOM 1390 C CA . LYS A 1 178 ? -5.063 -0.732 -0.721 1.00 98.56 178 LYS A CA 1
ATOM 1391 C C . LYS A 1 178 ? -4.408 -0.346 0.607 1.00 98.56 178 LYS A C 1
ATOM 1393 O O . LYS A 1 178 ? -4.339 0.837 0.928 1.00 98.56 178 LYS A O 1
ATOM 1398 N N . CYS A 1 179 ? -3.892 -1.328 1.345 1.00 98.62 179 CYS A N 1
ATOM 1399 C CA . CYS A 1 179 ? -3.195 -1.111 2.609 1.00 98.62 179 CYS A CA 1
ATOM 1400 C C . CYS A 1 179 ? -1.930 -0.260 2.419 1.00 98.62 179 CYS A C 1
ATOM 1402 O O . CYS A 1 179 ? -1.762 0.750 3.097 1.00 98.62 179 CYS A O 1
ATOM 1404 N N . ALA A 1 180 ? -1.071 -0.619 1.461 1.00 98.56 180 ALA A N 1
ATOM 1405 C CA . ALA A 1 180 ? 0.165 0.096 1.155 1.00 98.56 180 ALA A CA 1
ATOM 1406 C C . ALA A 1 180 ? -0.106 1.540 0.726 1.00 98.56 180 ALA A C 1
ATOM 1408 O O . ALA A 1 180 ? 0.598 2.444 1.157 1.00 98.56 180 ALA A O 1
ATOM 1409 N N . HIS A 1 181 ? -1.158 1.782 -0.057 1.00 98.44 181 HIS A N 1
ATOM 1410 C CA . HIS A 1 181 ? -1.556 3.140 -0.411 1.00 98.44 181 HIS A CA 1
ATOM 1411 C C . HIS A 1 181 ? -1.897 3.971 0.837 1.00 98.44 181 HIS A C 1
ATOM 1413 O O . HIS A 1 181 ? -1.351 5.058 1.009 1.00 98.44 181 HIS A O 1
ATOM 1419 N N . VAL A 1 182 ? -2.726 3.456 1.751 1.00 98.50 182 VAL A N 1
ATOM 1420 C CA . VAL A 1 182 ? -3.080 4.198 2.975 1.00 98.50 182 VAL A CA 1
ATOM 1421 C C . VAL A 1 182 ? -1.859 4.432 3.867 1.00 98.50 182 VAL A C 1
ATOM 1423 O O . VAL A 1 182 ? -1.665 5.541 4.359 1.00 98.50 182 VAL A O 1
ATOM 1426 N N . VAL A 1 183 ? -1.005 3.420 4.041 1.00 98.50 183 VAL A N 1
ATOM 1427 C CA . VAL A 1 183 ? 0.237 3.544 4.819 1.00 98.50 183 VAL A CA 1
ATOM 1428 C C . VAL A 1 183 ? 1.169 4.594 4.197 1.00 98.50 183 VAL A C 1
ATOM 1430 O O . VAL A 1 183 ? 1.720 5.418 4.926 1.00 98.50 183 VAL A O 1
ATOM 1433 N N . ALA A 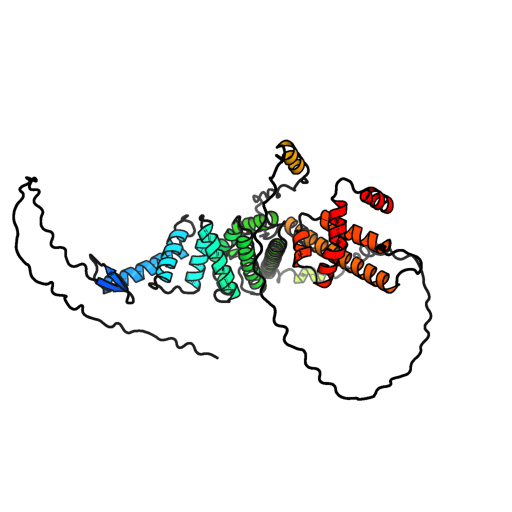1 184 ? 1.307 4.623 2.867 1.00 98.31 184 ALA A N 1
ATOM 1434 C CA . ALA A 1 184 ? 2.107 5.623 2.160 1.00 98.31 184 ALA A CA 1
ATOM 1435 C C . ALA A 1 184 ? 1.584 7.050 2.382 1.00 98.31 184 ALA A C 1
ATOM 1437 O O . ALA A 1 184 ? 2.381 7.961 2.610 1.00 98.31 184 ALA A O 1
ATOM 1438 N N . GLU A 1 185 ? 0.265 7.253 2.351 1.00 98.19 185 GLU A N 1
ATOM 1439 C CA . GLU A 1 185 ? -0.356 8.560 2.607 1.00 98.19 185 GLU A CA 1
ATOM 1440 C C . GLU A 1 185 ? -0.148 9.021 4.056 1.00 98.19 185 GLU A C 1
ATOM 1442 O O . GLU A 1 185 ? 0.255 10.162 4.284 1.00 98.19 185 GLU A O 1
ATOM 1447 N N . ILE A 1 186 ? -0.325 8.128 5.038 1.00 97.88 186 ILE A N 1
ATOM 1448 C CA . ILE A 1 186 ? -0.093 8.447 6.457 1.00 97.88 186 ILE A CA 1
ATOM 1449 C C . ILE A 1 186 ? 1.373 8.815 6.704 1.00 97.88 186 ILE A C 1
ATOM 1451 O O . ILE A 1 186 ? 1.655 9.834 7.334 1.00 97.88 186 ILE A O 1
ATOM 1455 N N . LEU A 1 187 ? 2.316 8.033 6.173 1.00 97.75 187 LEU A N 1
ATOM 1456 C CA . LEU A 1 187 ? 3.744 8.314 6.330 1.00 97.75 187 LEU A CA 1
ATOM 1457 C C . LEU A 1 187 ? 4.181 9.571 5.576 1.00 97.75 187 LEU A C 1
ATOM 1459 O O . LEU A 1 187 ? 5.010 10.322 6.083 1.00 97.75 187 LEU A O 1
ATOM 1463 N N . THR A 1 188 ? 3.608 9.846 4.402 1.00 97.31 188 THR A N 1
ATOM 1464 C CA . THR A 1 188 ? 3.860 11.108 3.693 1.00 97.31 188 THR A CA 1
ATOM 1465 C C . THR A 1 188 ? 3.385 12.289 4.540 1.00 97.31 188 THR A C 1
ATOM 1467 O O . THR A 1 188 ? 4.154 13.224 4.754 1.00 97.31 188 THR A O 1
ATOM 1470 N N . ALA A 1 189 ? 2.174 12.228 5.104 1.00 97.25 189 ALA A N 1
ATOM 1471 C CA . ALA A 1 189 ? 1.680 13.264 6.011 1.00 97.25 189 ALA A CA 1
ATOM 1472 C C . ALA A 1 189 ? 2.601 13.437 7.233 1.00 97.25 189 ALA A C 1
ATOM 1474 O O . ALA A 1 189 ? 2.971 14.564 7.568 1.00 97.25 189 ALA A O 1
ATOM 1475 N N . ALA A 1 190 ? 3.078 12.335 7.823 1.00 96.94 190 ALA A N 1
ATOM 1476 C CA . ALA A 1 190 ? 4.024 12.366 8.939 1.00 96.94 190 ALA A CA 1
ATOM 1477 C C . ALA A 1 190 ? 5.318 13.123 8.605 1.00 96.94 190 ALA A C 1
ATOM 1479 O O . ALA A 1 190 ? 5.856 13.809 9.466 1.00 96.94 190 ALA A O 1
ATOM 1480 N N . THR A 1 191 ? 5.821 13.030 7.364 1.00 96.75 191 THR A N 1
ATOM 1481 C CA . THR A 1 191 ? 7.035 13.768 6.960 1.00 96.75 191 THR A CA 1
ATOM 1482 C C . THR A 1 191 ? 6.832 15.281 6.896 1.00 96.75 191 THR A C 1
ATOM 1484 O O . THR A 1 191 ? 7.808 16.026 7.009 1.00 96.75 191 THR A O 1
ATOM 1487 N N . THR A 1 192 ? 5.587 15.733 6.716 1.00 96.56 192 THR A N 1
ATOM 1488 C CA . THR A 1 192 ? 5.226 17.156 6.635 1.00 96.56 192 THR A CA 1
ATOM 1489 C C . THR A 1 192 ? 4.831 17.750 7.988 1.00 96.56 192 THR A C 1
ATOM 1491 O O . THR A 1 192 ? 5.036 18.940 8.221 1.00 96.56 192 THR A O 1
ATOM 1494 N N . GLU A 1 193 ? 4.305 16.937 8.906 1.00 95.12 193 GLU A N 1
ATOM 1495 C CA . GLU A 1 193 ? 3.892 17.391 10.233 1.00 95.12 193 GLU A CA 1
ATOM 1496 C C . GLU A 1 193 ? 5.086 17.458 11.201 1.00 95.12 193 GLU A C 1
ATOM 1498 O O . GLU A 1 193 ? 5.636 16.444 11.627 1.00 95.12 193 GLU A O 1
ATOM 1503 N N . ALA A 1 194 ? 5.460 18.670 11.629 1.00 86.06 194 ALA A N 1
ATOM 1504 C CA . ALA A 1 194 ? 6.616 18.897 12.510 1.00 86.06 194 ALA A CA 1
ATOM 1505 C C . ALA A 1 194 ? 6.548 18.143 13.858 1.00 86.06 194 ALA A C 1
ATOM 1507 O O . ALA A 1 194 ? 7.592 17.853 14.461 1.00 86.06 194 ALA A O 1
ATOM 1508 N N . ASN A 1 195 ? 5.333 17.810 14.305 1.00 86.69 195 ASN A N 1
ATOM 1509 C CA . ASN A 1 195 ? 5.037 17.201 15.603 1.00 86.69 195 ASN A CA 1
ATOM 1510 C C . ASN A 1 195 ? 4.858 15.676 15.549 1.00 86.69 195 ASN A C 1
ATOM 1512 O O . ASN A 1 195 ? 4.552 15.076 16.575 1.00 86.69 195 ASN A O 1
ATOM 1516 N N . ALA A 1 196 ? 5.040 15.032 14.392 1.00 88.75 196 ALA A N 1
ATOM 1517 C CA . ALA A 1 196 ? 4.912 13.583 14.307 1.00 88.75 196 ALA A CA 1
ATOM 1518 C C . ALA A 1 196 ? 6.048 12.887 15.085 1.00 88.75 196 ALA A C 1
ATOM 1520 O O . ALA A 1 196 ? 7.229 12.972 14.722 1.00 88.75 196 ALA A O 1
ATOM 1521 N N . ASN A 1 197 ? 5.695 12.170 16.156 1.00 86.69 197 ASN A N 1
ATOM 1522 C CA . ASN A 1 197 ? 6.612 11.307 16.900 1.00 86.69 197 ASN A CA 1
ATOM 1523 C C . ASN A 1 197 ? 6.851 10.009 16.117 1.00 86.69 197 ASN A C 1
ATOM 1525 O O . ASN A 1 197 ? 6.285 8.960 16.423 1.00 86.69 197 ASN A O 1
ATOM 1529 N N . ALA A 1 198 ? 7.714 10.064 15.099 1.00 84.44 198 ALA A N 1
ATOM 1530 C CA . ALA A 1 198 ? 8.013 8.911 14.242 1.00 84.44 198 ALA A CA 1
ATOM 1531 C C . ALA A 1 198 ? 8.433 7.653 15.029 1.00 84.44 198 ALA A C 1
ATOM 1533 O O . ALA A 1 198 ? 8.125 6.538 14.623 1.00 84.44 198 ALA A O 1
ATOM 1534 N N . THR A 1 199 ? 9.105 7.827 16.171 1.00 86.88 199 THR A N 1
ATOM 1535 C CA . THR A 1 199 ? 9.566 6.726 17.028 1.00 86.88 199 THR A CA 1
ATOM 1536 C C . THR A 1 199 ? 8.447 6.014 17.778 1.00 86.88 199 THR A C 1
ATOM 1538 O O . THR A 1 199 ? 8.601 4.849 18.112 1.00 86.88 199 THR A O 1
ATOM 1541 N N . GLU A 1 200 ? 7.348 6.708 18.067 1.00 88.81 200 GLU A N 1
ATOM 1542 C CA . GLU A 1 200 ? 6.188 6.138 18.762 1.00 88.81 200 GLU A CA 1
ATOM 1543 C C . GLU A 1 200 ? 5.272 5.398 17.781 1.00 88.81 200 GLU A C 1
ATOM 1545 O O . GLU A 1 200 ? 4.680 4.376 18.109 1.00 88.81 200 GLU A O 1
ATOM 1550 N N . MET A 1 201 ? 5.208 5.889 16.542 1.00 89.25 201 MET A N 1
ATOM 1551 C CA . MET A 1 201 ? 4.392 5.314 15.475 1.00 89.25 201 MET A CA 1
ATOM 1552 C C . MET A 1 201 ? 4.946 3.991 14.924 1.00 89.25 201 MET A C 1
ATOM 1554 O O . MET A 1 201 ? 4.181 3.160 14.435 1.00 89.25 201 MET A O 1
ATOM 1558 N N . LEU A 1 202 ? 6.266 3.792 14.966 1.00 91.50 202 LEU A N 1
ATOM 1559 C CA . LEU A 1 202 ? 6.939 2.687 14.284 1.00 91.50 202 LEU A CA 1
ATOM 1560 C C . LEU A 1 202 ? 7.550 1.701 15.279 1.00 91.50 202 LEU A C 1
ATOM 1562 O O . LEU A 1 202 ? 8.669 1.885 15.758 1.00 91.50 202 LEU A O 1
ATOM 1566 N N . SER A 1 203 ? 6.830 0.610 15.537 1.00 92.25 203 SER A N 1
ATOM 1567 C CA . SER A 1 203 ? 7.398 -0.555 16.215 1.00 92.25 203 SER A CA 1
ATOM 1568 C C . SER A 1 203 ? 8.372 -1.308 15.297 1.00 92.25 203 SER A C 1
ATOM 1570 O O . SER A 1 203 ? 8.279 -1.245 14.065 1.00 92.25 203 SER A O 1
ATOM 1572 N N . GLN A 1 204 ? 9.293 -2.072 15.893 1.00 92.06 204 GLN A N 1
ATOM 1573 C CA . GLN A 1 204 ? 10.202 -2.944 15.137 1.00 92.06 204 GLN A CA 1
ATOM 1574 C C . GLN A 1 204 ? 9.433 -3.964 14.281 1.00 92.06 204 GLN A C 1
ATOM 1576 O O . GLN A 1 204 ? 9.823 -4.229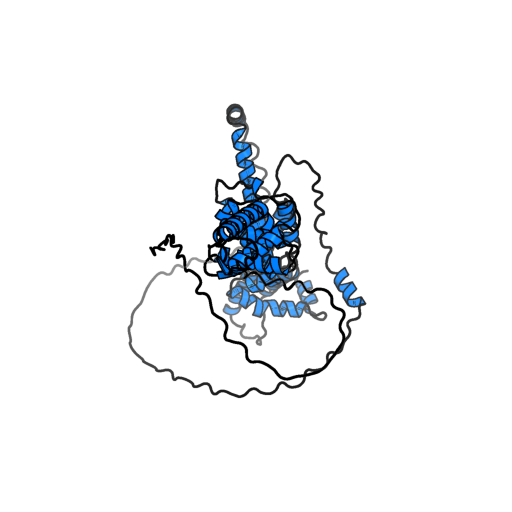 13.145 1.00 92.06 204 GLN A O 1
ATOM 1581 N N . ASP A 1 205 ? 8.300 -4.462 14.778 1.00 93.00 205 ASP A N 1
ATOM 1582 C CA . ASP A 1 205 ? 7.445 -5.408 14.059 1.00 93.00 205 ASP A CA 1
ATOM 1583 C C . ASP A 1 205 ? 6.752 -4.779 12.843 1.00 93.00 205 ASP A C 1
ATOM 1585 O O . ASP A 1 205 ? 6.621 -5.432 11.801 1.00 93.00 205 ASP A O 1
ATOM 1589 N N . ALA A 1 206 ? 6.337 -3.508 12.927 1.00 95.38 206 ALA A N 1
ATOM 1590 C CA . ALA A 1 206 ? 5.821 -2.777 11.767 1.00 95.38 206 ALA A CA 1
ATOM 1591 C C . ALA A 1 206 ? 6.907 -2.610 10.701 1.00 95.38 206 ALA A C 1
ATOM 1593 O O . ALA A 1 206 ? 6.662 -2.902 9.531 1.00 95.38 206 ALA A O 1
ATOM 1594 N N . ILE A 1 207 ? 8.114 -2.202 11.102 1.00 96.38 207 ILE A N 1
ATOM 1595 C CA . ILE A 1 207 ? 9.253 -2.038 10.187 1.00 96.38 207 ILE A CA 1
ATOM 1596 C C . ILE A 1 207 ? 9.588 -3.371 9.507 1.00 96.38 207 ILE A C 1
ATOM 1598 O O . ILE A 1 207 ? 9.692 -3.432 8.281 1.00 96.38 207 ILE A O 1
ATOM 1602 N N . ALA A 1 208 ? 9.678 -4.459 10.277 1.00 96.31 208 ALA A N 1
ATOM 1603 C CA . ALA A 1 208 ? 9.920 -5.795 9.742 1.00 96.31 208 ALA A CA 1
ATOM 1604 C C . ALA A 1 208 ? 8.827 -6.222 8.747 1.00 96.31 208 ALA A C 1
ATOM 1606 O O . ALA A 1 208 ? 9.130 -6.784 7.696 1.00 96.31 208 ALA A O 1
ATOM 1607 N N . THR A 1 209 ? 7.563 -5.901 9.039 1.00 97.44 209 THR A N 1
ATOM 1608 C CA . THR A 1 209 ? 6.425 -6.191 8.154 1.00 97.44 209 THR A CA 1
ATOM 1609 C C . THR A 1 209 ? 6.506 -5.405 6.844 1.00 97.44 209 THR A C 1
ATOM 1611 O O . THR A 1 209 ? 6.301 -5.977 5.774 1.00 97.44 209 THR A O 1
ATOM 1614 N N . ILE A 1 210 ? 6.862 -4.119 6.902 1.00 98.12 210 ILE A N 1
ATOM 1615 C CA . ILE A 1 210 ? 7.063 -3.273 5.716 1.00 98.12 210 ILE A CA 1
ATOM 1616 C C . ILE A 1 210 ? 8.221 -3.806 4.865 1.00 98.12 210 ILE A C 1
ATOM 1618 O O . ILE A 1 210 ? 8.079 -3.938 3.650 1.00 98.12 210 ILE A O 1
ATOM 1622 N N . HIS A 1 211 ? 9.346 -4.165 5.487 1.00 97.81 211 HIS A N 1
ATOM 1623 C CA . HIS A 1 211 ? 10.494 -4.740 4.785 1.00 97.81 211 HIS A CA 1
ATOM 1624 C C . HIS A 1 211 ? 10.144 -6.073 4.117 1.00 97.81 211 HIS A C 1
ATOM 1626 O O . HIS A 1 211 ? 10.480 -6.282 2.953 1.00 97.81 211 HIS A O 1
ATOM 1632 N N . ALA A 1 212 ? 9.435 -6.960 4.819 1.00 97.56 212 ALA A N 1
ATOM 1633 C CA . ALA A 1 212 ? 8.971 -8.218 4.245 1.00 97.56 212 ALA A CA 1
ATOM 1634 C C . ALA A 1 212 ? 8.052 -7.975 3.037 1.00 97.56 212 ALA A C 1
ATOM 1636 O O . ALA A 1 212 ? 8.237 -8.601 1.996 1.00 97.56 212 ALA A O 1
ATOM 1637 N N . ALA A 1 213 ? 7.118 -7.024 3.135 1.00 97.94 213 ALA A N 1
ATOM 1638 C CA . ALA A 1 213 ? 6.234 -6.664 2.030 1.00 97.94 213 ALA A CA 1
ATOM 1639 C C . ALA A 1 213 ? 7.003 -6.089 0.825 1.00 97.94 213 ALA A C 1
ATOM 1641 O O . ALA A 1 213 ? 6.713 -6.470 -0.308 1.00 97.94 213 ALA A O 1
ATOM 1642 N N . PHE A 1 214 ? 8.006 -5.232 1.057 1.00 97.88 214 PHE A N 1
ATOM 1643 C CA . PHE A 1 214 ? 8.869 -4.663 0.011 1.00 97.88 214 PHE A CA 1
ATOM 1644 C C . PHE A 1 214 ? 9.554 -5.741 -0.840 1.00 97.88 214 PHE A C 1
ATOM 1646 O O . PHE A 1 214 ? 9.607 -5.633 -2.070 1.00 97.88 214 PHE A O 1
ATOM 1653 N N . TRP A 1 215 ? 10.051 -6.794 -0.188 1.00 96.31 215 TRP A N 1
ATOM 1654 C CA . TRP A 1 215 ? 10.681 -7.919 -0.874 1.00 96.31 215 TRP A CA 1
ATOM 1655 C C . TRP A 1 215 ? 9.666 -8.896 -1.461 1.00 96.31 215 TRP A C 1
ATOM 1657 O O . TRP A 1 215 ? 9.909 -9.427 -2.532 1.00 96.31 215 TRP A O 1
ATOM 1667 N N . LEU A 1 216 ? 8.522 -9.129 -0.820 1.00 96.44 216 LEU A N 1
ATOM 1668 C CA . LEU A 1 216 ? 7.537 -10.093 -1.315 1.00 96.44 216 LEU A CA 1
ATOM 1669 C C . LEU A 1 216 ? 6.821 -9.609 -2.585 1.00 96.44 216 LEU A C 1
ATOM 1671 O O . LEU A 1 216 ? 6.559 -10.393 -3.495 1.00 96.44 216 LEU A O 1
ATOM 1675 N N . TRP A 1 217 ? 6.507 -8.317 -2.655 1.00 96.38 217 TRP A N 1
ATOM 1676 C CA . TRP A 1 217 ? 5.612 -7.757 -3.669 1.00 96.38 217 TRP A CA 1
ATOM 1677 C C . TRP A 1 217 ? 6.326 -6.997 -4.793 1.00 96.38 217 TRP A C 1
ATOM 1679 O O . TRP A 1 217 ? 5.719 -6.174 -5.479 1.00 96.38 217 TRP A O 1
ATOM 1689 N N . HIS A 1 218 ? 7.607 -7.291 -5.028 1.00 94.94 218 HIS A N 1
ATOM 1690 C CA . HIS A 1 218 ? 8.412 -6.623 -6.058 1.00 94.94 218 HIS A CA 1
ATOM 1691 C C . HIS A 1 218 ? 7.895 -6.854 -7.494 1.00 94.94 218 HIS A C 1
ATOM 1693 O O . HIS A 1 218 ? 8.218 -6.098 -8.406 1.00 94.94 218 HIS A O 1
ATOM 1699 N N . SER A 1 219 ? 7.109 -7.911 -7.719 1.00 94.62 219 SER A N 1
ATOM 1700 C CA . SER A 1 219 ? 6.605 -8.300 -9.041 1.00 94.62 219 SER A CA 1
ATOM 1701 C C . SER A 1 219 ? 5.407 -7.477 -9.520 1.00 94.62 219 SER A C 1
ATOM 1703 O O . SER A 1 219 ? 5.127 -7.491 -10.719 1.00 94.62 219 SER A O 1
ATOM 1705 N N . SER A 1 220 ? 4.730 -6.743 -8.626 1.00 96.50 220 SER A N 1
ATOM 1706 C CA . SER A 1 220 ? 3.664 -5.809 -8.994 1.00 96.50 220 SER A CA 1
ATOM 1707 C C . SER A 1 220 ? 4.165 -4.372 -8.943 1.00 96.50 220 SER A C 1
ATOM 1709 O O . SER A 1 220 ? 4.629 -3.894 -7.910 1.00 96.50 220 SER A O 1
ATOM 1711 N N . TYR A 1 221 ? 4.033 -3.655 -10.055 1.00 96.38 221 TYR A N 1
ATOM 1712 C CA . TYR A 1 221 ? 4.564 -2.309 -10.217 1.00 96.38 221 TYR A CA 1
ATOM 1713 C C . TYR A 1 221 ? 3.872 -1.310 -9.290 1.00 96.38 221 TYR A C 1
ATOM 1715 O O . TYR A 1 221 ? 4.542 -0.580 -8.560 1.00 96.38 221 TYR A O 1
ATOM 1723 N N . LYS A 1 222 ? 2.533 -1.294 -9.280 1.00 96.31 222 LYS A N 1
ATOM 1724 C CA . LYS A 1 222 ? 1.755 -0.346 -8.466 1.00 96.31 222 LYS A CA 1
ATOM 1725 C C . LYS A 1 222 ? 2.028 -0.522 -6.975 1.00 96.31 222 LYS A C 1
ATOM 1727 O O . LYS A 1 222 ? 2.160 0.460 -6.240 1.00 96.31 222 LYS A O 1
ATOM 1732 N N . LEU A 1 223 ? 2.137 -1.775 -6.538 1.00 97.19 223 LEU A N 1
ATOM 1733 C CA . LEU A 1 223 ? 2.436 -2.092 -5.151 1.00 97.19 223 LEU A CA 1
ATOM 1734 C C . LEU A 1 223 ? 3.906 -1.805 -4.813 1.00 97.19 223 LEU A C 1
ATOM 1736 O O . LEU A 1 223 ? 4.155 -1.140 -3.810 1.00 97.19 223 LEU A O 1
ATOM 1740 N N . SER A 1 224 ? 4.865 -2.192 -5.667 1.00 96.69 224 SER A N 1
ATOM 1741 C CA . SER A 1 224 ? 6.287 -1.847 -5.492 1.00 96.69 224 SER A CA 1
ATOM 1742 C C . SER A 1 224 ? 6.472 -0.338 -5.368 1.00 96.69 224 SER A C 1
ATOM 1744 O O . SER A 1 224 ? 7.101 0.109 -4.420 1.00 96.69 224 SER A O 1
ATOM 1746 N N . LEU A 1 225 ? 5.861 0.463 -6.245 1.00 97.00 225 LEU A N 1
ATOM 1747 C CA . LEU A 1 225 ? 5.929 1.925 -6.176 1.00 97.00 225 LEU A CA 1
ATOM 1748 C C . LEU A 1 225 ? 5.390 2.471 -4.843 1.00 97.00 225 LEU A C 1
ATOM 1750 O O . LEU A 1 225 ? 5.985 3.369 -4.248 1.00 97.00 225 LEU A O 1
ATOM 1754 N N . SER A 1 226 ? 4.280 1.915 -4.351 1.00 98.06 226 SER A N 1
ATOM 1755 C CA . SER A 1 226 ? 3.701 2.318 -3.063 1.00 98.06 226 SER A CA 1
ATOM 1756 C C . SER A 1 226 ? 4.624 1.961 -1.892 1.00 98.06 226 SER A C 1
ATOM 1758 O O . SER A 1 226 ? 4.811 2.766 -0.983 1.00 98.06 226 SER A O 1
ATOM 1760 N N . LEU A 1 227 ? 5.245 0.779 -1.930 1.00 98.25 227 LEU A N 1
ATOM 1761 C CA . LEU A 1 227 ? 6.195 0.317 -0.914 1.00 98.25 227 LEU A CA 1
ATOM 1762 C C . LEU A 1 227 ? 7.518 1.098 -0.957 1.00 98.25 227 LEU A C 1
ATOM 1764 O O . LEU A 1 227 ? 8.057 1.438 0.091 1.00 98.25 227 LEU A O 1
ATOM 1768 N N . GLU A 1 228 ? 8.008 1.460 -2.144 1.00 98.00 228 GLU A N 1
ATOM 1769 C CA . GLU A 1 228 ? 9.142 2.375 -2.311 1.00 98.00 228 GLU A CA 1
ATOM 1770 C C . GLU A 1 228 ? 8.840 3.728 -1.659 1.00 98.00 228 GLU A C 1
ATOM 1772 O O . GLU A 1 228 ? 9.652 4.228 -0.884 1.00 98.00 228 GLU A O 1
ATOM 1777 N N . ARG A 1 229 ? 7.648 4.293 -1.903 1.00 98.38 229 ARG A N 1
ATOM 1778 C CA . ARG A 1 229 ? 7.210 5.547 -1.269 1.00 98.38 229 ARG A CA 1
ATOM 1779 C C . ARG A 1 229 ? 7.165 5.426 0.255 1.00 98.38 229 ARG A C 1
ATOM 1781 O O . ARG A 1 229 ? 7.671 6.316 0.931 1.00 98.38 229 ARG A O 1
ATOM 1788 N N . ILE A 1 230 ? 6.632 4.323 0.788 1.00 98.31 230 ILE A N 1
ATOM 1789 C CA . ILE A 1 230 ? 6.655 4.020 2.229 1.00 98.31 230 ILE A CA 1
ATOM 1790 C C . ILE A 1 230 ? 8.090 4.066 2.764 1.00 98.31 230 ILE A C 1
ATOM 1792 O O . ILE A 1 230 ? 8.367 4.810 3.702 1.00 98.31 230 ILE A O 1
ATOM 1796 N N . CYS A 1 231 ? 9.015 3.320 2.155 1.00 98.38 231 CYS A N 1
ATOM 1797 C CA . CYS A 1 231 ? 10.409 3.273 2.591 1.00 98.38 231 CYS A CA 1
ATOM 1798 C C . CYS A 1 231 ? 11.096 4.646 2.490 1.00 98.38 231 CYS A C 1
ATOM 1800 O O . CYS A 1 231 ? 11.786 5.055 3.419 1.00 98.38 231 CYS A O 1
ATOM 1802 N N . MET A 1 232 ? 10.865 5.410 1.423 1.00 98.25 232 MET A N 1
ATOM 1803 C CA . MET A 1 232 ? 11.426 6.760 1.299 1.00 98.25 232 MET A CA 1
ATOM 1804 C C . MET A 1 232 ? 10.884 7.714 2.376 1.00 98.25 232 MET A C 1
ATOM 1806 O O . MET A 1 232 ? 11.657 8.479 2.955 1.00 98.25 232 MET A O 1
ATOM 1810 N N . SER A 1 233 ? 9.591 7.638 2.713 1.00 97.88 233 SER A N 1
ATOM 1811 C CA . SER A 1 233 ? 9.013 8.409 3.822 1.00 97.88 233 SER A CA 1
ATOM 1812 C C . SER A 1 233 ? 9.600 7.999 5.175 1.00 97.88 233 SER A C 1
ATOM 1814 O O . SER A 1 233 ? 9.942 8.869 5.974 1.00 97.88 233 SER A O 1
ATOM 1816 N N . LEU A 1 234 ? 9.787 6.699 5.425 1.00 96.75 234 LEU A N 1
ATOM 1817 C CA . LEU A 1 234 ? 10.452 6.208 6.637 1.00 96.75 234 LEU A CA 1
ATOM 1818 C C . LEU A 1 234 ? 11.889 6.731 6.746 1.00 96.75 234 LEU A C 1
ATOM 1820 O O . LEU A 1 234 ? 12.285 7.214 7.805 1.00 96.75 234 LEU A O 1
ATOM 1824 N N . HIS A 1 235 ? 12.654 6.703 5.652 1.00 96.44 235 HIS A N 1
ATOM 1825 C CA . HIS A 1 235 ? 14.012 7.239 5.634 1.00 96.44 235 HIS A CA 1
ATOM 1826 C C . HIS A 1 235 ? 14.035 8.754 5.912 1.00 96.44 235 HIS A C 1
ATOM 1828 O O . HIS A 1 235 ? 14.863 9.234 6.691 1.00 96.44 235 HIS A O 1
ATOM 1834 N N . ALA A 1 236 ? 13.091 9.512 5.347 1.00 96.25 236 ALA A N 1
ATOM 1835 C CA . ALA A 1 236 ? 12.955 10.939 5.628 1.00 96.25 236 ALA A CA 1
ATOM 1836 C C . ALA A 1 236 ? 12.631 11.210 7.110 1.00 96.25 236 ALA A C 1
ATOM 1838 O O . ALA A 1 236 ? 13.247 12.088 7.719 1.00 96.25 236 ALA A O 1
ATOM 1839 N N . LEU A 1 237 ? 11.721 10.433 7.711 1.00 95.06 237 LEU A N 1
ATOM 1840 C CA . LEU A 1 237 ? 11.400 10.515 9.141 1.00 95.06 237 LEU A CA 1
ATOM 1841 C C . LEU A 1 237 ? 12.609 10.180 10.023 1.00 95.06 237 LEU A C 1
ATOM 1843 O O . LEU A 1 237 ? 12.853 10.864 11.018 1.00 95.06 237 LEU A O 1
ATOM 1847 N N . GLU A 1 238 ? 13.398 9.171 9.648 1.00 93.94 238 GLU A N 1
ATOM 1848 C CA . GLU A 1 238 ? 14.643 8.823 10.337 1.00 93.94 238 GLU A CA 1
ATOM 1849 C C . GLU A 1 238 ? 15.631 9.997 10.318 1.00 93.94 238 GLU A C 1
ATOM 1851 O O . GLU A 1 238 ? 16.131 10.412 11.367 1.00 93.94 238 GLU A O 1
ATOM 1856 N N . ALA A 1 239 ? 15.859 10.598 9.146 1.00 93.31 239 ALA A N 1
ATOM 1857 C CA . ALA A 1 239 ? 16.747 11.748 8.999 1.00 93.31 239 ALA A CA 1
ATOM 1858 C C . ALA A 1 239 ? 16.271 12.957 9.827 1.00 93.31 239 ALA A C 1
ATOM 1860 O O . ALA A 1 239 ? 17.082 13.653 10.443 1.00 93.31 239 ALA A O 1
ATOM 1861 N N . GLN A 1 240 ? 14.958 13.203 9.891 1.00 92.88 240 GLN A N 1
ATOM 1862 C CA . GLN A 1 240 ? 14.382 14.246 10.745 1.00 92.88 240 GLN A CA 1
ATOM 1863 C C . GLN A 1 240 ? 14.605 13.954 12.237 1.00 92.88 240 GLN A C 1
ATOM 1865 O O . GLN A 1 240 ? 15.027 14.845 12.981 1.00 92.88 240 GLN A O 1
ATOM 1870 N N . ALA A 1 241 ? 14.380 12.714 12.680 1.00 91.38 241 ALA A N 1
ATOM 1871 C CA . ALA A 1 241 ? 14.603 12.304 14.065 1.00 91.38 241 ALA A CA 1
ATOM 1872 C C . ALA A 1 241 ? 16.083 12.428 14.471 1.00 91.38 241 ALA A C 1
ATOM 1874 O O . ALA A 1 241 ? 16.390 12.909 15.565 1.00 91.38 241 ALA A O 1
ATOM 1875 N N . GLN A 1 242 ? 17.010 12.067 13.579 1.00 90.00 242 GLN A N 1
ATOM 1876 C CA . GLN A 1 242 ? 18.451 12.224 13.799 1.00 90.00 242 GLN A CA 1
ATOM 1877 C C . GLN A 1 242 ? 18.860 13.701 13.923 1.00 90.00 242 GLN A C 1
ATOM 1879 O O . GLN A 1 242 ? 19.607 14.053 14.839 1.00 90.00 242 GLN A O 1
ATOM 1884 N N . ARG A 1 243 ? 18.321 14.592 13.076 1.00 90.69 243 ARG A N 1
ATOM 1885 C CA . ARG A 1 243 ? 18.559 16.047 13.178 1.00 90.69 243 ARG A CA 1
ATOM 1886 C C . ARG A 1 243 ? 18.068 16.619 14.510 1.00 90.69 243 ARG A C 1
ATOM 1888 O O . ARG A 1 243 ? 18.780 17.412 15.123 1.00 90.69 243 ARG A O 1
ATOM 1895 N N . LYS A 1 244 ? 16.891 16.186 14.983 1.00 89.62 244 LYS A N 1
ATOM 1896 C CA . LYS A 1 244 ? 16.334 16.604 16.284 1.00 89.62 244 LYS A CA 1
ATOM 1897 C C . LYS A 1 244 ? 17.222 16.169 17.458 1.00 89.62 244 LYS A C 1
ATOM 1899 O O . LYS A 1 244 ? 17.405 16.947 18.384 1.00 89.62 244 LYS A O 1
ATOM 1904 N N . ARG A 1 245 ? 17.822 14.972 17.402 1.00 86.38 245 ARG A N 1
ATOM 1905 C CA . ARG A 1 245 ? 18.746 14.476 18.444 1.00 86.38 245 ARG A CA 1
ATOM 1906 C C . ARG A 1 245 ? 20.090 15.206 18.462 1.00 86.38 245 ARG A C 1
ATOM 1908 O O . ARG A 1 245 ? 20.633 15.450 19.532 1.00 86.38 245 ARG A O 1
ATOM 1915 N N . GLY A 1 246 ? 20.628 15.555 17.293 1.00 83.81 246 GLY A N 1
ATOM 1916 C CA . GLY A 1 246 ? 21.907 16.266 17.193 1.00 83.81 246 GLY A CA 1
ATOM 1917 C C . GLY A 1 246 ? 21.838 17.745 17.592 1.00 83.81 246 GLY A C 1
ATOM 1918 O O . GLY A 1 246 ? 22.845 18.314 18.004 1.00 83.81 246 GLY A O 1
ATOM 1919 N N . GLY A 1 247 ? 20.662 18.375 17.490 1.00 77.88 247 GLY A N 1
ATOM 1920 C CA . GLY A 1 247 ? 20.485 19.810 17.741 1.00 77.88 247 GLY A CA 1
ATOM 1921 C C . GLY A 1 247 ? 20.594 20.240 19.208 1.00 77.88 247 GLY A C 1
ATOM 1922 O O . GLY A 1 247 ? 20.856 21.414 19.472 1.00 77.88 247 GLY A O 1
ATOM 1923 N N . THR A 1 248 ? 20.419 19.320 20.156 1.00 67.81 248 THR A N 1
ATOM 1924 C CA . THR A 1 248 ? 20.372 19.632 21.594 1.00 67.81 248 THR A CA 1
ATOM 1925 C C . THR A 1 248 ? 21.718 19.511 22.301 1.00 67.81 248 THR A C 1
ATOM 1927 O O . THR A 1 248 ? 21.875 20.095 23.366 1.00 67.81 248 THR A O 1
ATOM 1930 N N . MET A 1 249 ? 22.694 18.788 21.740 1.00 62.94 249 MET A N 1
ATOM 1931 C CA . MET A 1 249 ? 23.913 18.449 22.486 1.00 62.94 249 MET A CA 1
ATOM 1932 C C . MET A 1 249 ? 25.100 19.398 22.312 1.00 62.94 249 MET A C 1
ATOM 1934 O O . MET A 1 249 ? 26.055 19.228 23.059 1.00 62.94 249 MET A O 1
ATOM 1938 N N . ASP A 1 250 ? 25.107 20.381 21.398 1.00 55.69 250 ASP A N 1
ATOM 1939 C CA . ASP A 1 250 ? 26.380 21.091 21.181 1.00 55.69 250 ASP A CA 1
ATOM 1940 C C . ASP A 1 250 ? 26.318 22.498 20.566 1.00 55.69 250 ASP A C 1
ATOM 1942 O O . ASP A 1 250 ? 26.946 22.796 19.547 1.00 55.69 250 ASP A O 1
ATOM 1946 N N . LYS A 1 251 ? 25.589 23.413 21.214 1.00 59.53 251 LYS A N 1
ATOM 1947 C CA . LYS A 1 251 ? 25.791 24.855 20.975 1.00 59.53 251 LYS A CA 1
ATOM 1948 C C . LYS A 1 251 ? 26.848 25.484 21.892 1.00 59.53 251 LYS A C 1
ATOM 1950 O O . LYS A 1 251 ? 27.241 26.613 21.634 1.00 59.53 251 LYS A O 1
ATOM 1955 N N . SER A 1 252 ? 27.348 24.771 22.910 1.00 56.41 252 SER A N 1
ATOM 1956 C CA . SER A 1 252 ? 28.283 25.352 23.888 1.00 56.41 252 SER A CA 1
ATOM 1957 C C . SER A 1 252 ? 29.767 25.061 23.627 1.00 56.41 252 SER A C 1
ATOM 1959 O O . SER A 1 252 ? 30.588 25.868 24.049 1.00 56.41 252 SER A O 1
ATOM 1961 N N . ALA A 1 253 ? 30.152 23.974 22.939 1.00 56.53 253 ALA A N 1
ATOM 1962 C CA . ALA A 1 253 ? 31.577 23.650 22.731 1.00 56.53 253 ALA A CA 1
ATOM 1963 C C . ALA A 1 253 ? 32.041 23.726 21.263 1.00 56.53 253 ALA A C 1
ATOM 1965 O O . ALA A 1 253 ? 33.226 23.915 20.979 1.00 56.53 253 ALA A O 1
ATOM 1966 N N . ARG A 1 254 ? 31.119 23.632 20.296 1.00 51.34 254 ARG A N 1
ATOM 1967 C CA . ARG A 1 254 ? 31.466 23.547 18.865 1.00 51.34 254 ARG A CA 1
ATOM 1968 C C . ARG A 1 254 ? 31.773 24.885 18.187 1.00 51.34 254 ARG A C 1
ATOM 1970 O O . ARG A 1 254 ? 32.421 24.899 17.138 1.00 51.34 254 ARG A O 1
ATOM 1977 N N . GLN A 1 255 ? 31.381 26.005 18.794 1.00 53.12 255 GLN A N 1
ATOM 1978 C CA . GLN A 1 255 ? 31.692 27.342 18.275 1.00 53.12 255 GLN A CA 1
ATOM 1979 C C . GLN A 1 255 ? 33.177 27.708 18.468 1.00 53.12 255 GLN A C 1
ATOM 1981 O O . GLN A 1 255 ? 33.720 28.516 17.717 1.00 53.12 255 GLN A O 1
ATOM 1986 N N . THR A 1 256 ? 33.877 27.025 19.378 1.00 55.84 256 THR A N 1
ATOM 1987 C CA . THR A 1 256 ? 35.311 27.219 19.638 1.00 55.84 256 THR A CA 1
ATOM 1988 C C . THR A 1 256 ? 36.212 26.412 18.691 1.00 55.84 256 THR A C 1
ATOM 1990 O O . THR A 1 256 ? 37.350 26.807 18.448 1.00 55.84 256 THR A O 1
ATOM 1993 N N . PHE A 1 257 ? 35.725 25.311 18.097 1.00 55.19 257 PHE A N 1
ATOM 1994 C CA . PHE A 1 257 ? 36.545 24.447 17.228 1.00 55.19 257 PHE A CA 1
ATOM 1995 C C . PHE A 1 257 ? 36.458 24.816 15.737 1.00 55.19 257 PHE A C 1
ATOM 1997 O O . PHE A 1 257 ? 37.468 24.790 15.033 1.00 55.19 257 PHE A O 1
ATOM 2004 N N . LEU A 1 258 ? 35.289 25.243 15.240 1.00 52.78 258 LEU A N 1
ATOM 2005 C CA . LEU A 1 258 ? 35.140 25.651 13.831 1.00 52.78 258 LEU A CA 1
ATOM 2006 C C . LEU A 1 258 ? 35.852 26.974 13.494 1.00 52.78 258 LEU A C 1
ATOM 2008 O O . LEU A 1 258 ? 36.259 27.159 12.348 1.00 52.78 258 LEU A O 1
ATOM 2012 N N . ASN A 1 259 ? 36.117 27.833 14.485 1.00 53.62 259 ASN A N 1
ATOM 2013 C CA . ASN A 1 259 ? 36.997 28.995 14.313 1.00 53.62 259 ASN A CA 1
ATOM 2014 C C . ASN A 1 259 ? 38.489 28.616 14.208 1.00 53.62 259 ASN A C 1
ATOM 2016 O O . ASN A 1 259 ? 39.280 29.421 13.727 1.00 53.62 259 ASN A O 1
ATOM 2020 N N . ARG A 1 260 ? 38.883 27.388 14.583 1.00 51.06 260 ARG A N 1
ATOM 2021 C CA . ARG A 1 260 ? 40.266 26.888 14.447 1.00 51.06 260 ARG A CA 1
ATOM 2022 C C . ARG A 1 260 ? 40.537 26.157 13.132 1.00 51.06 260 ARG A C 1
ATOM 2024 O O . ARG A 1 260 ? 41.665 26.172 12.657 1.00 51.06 260 ARG A O 1
ATOM 2031 N N . VAL A 1 261 ? 39.526 25.541 12.514 1.00 50.78 261 VAL A N 1
ATOM 2032 C CA . VAL A 1 261 ? 39.721 24.685 11.321 1.00 50.78 261 VAL A CA 1
ATOM 2033 C C . VAL A 1 261 ? 39.551 25.443 9.994 1.00 50.78 261 VAL A C 1
ATOM 2035 O O . VAL A 1 261 ? 39.970 24.963 8.942 1.00 50.78 261 VAL A O 1
ATOM 2038 N N . ARG A 1 262 ? 39.046 26.685 10.015 1.00 46.69 262 ARG A N 1
ATOM 2039 C CA . ARG A 1 262 ? 38.939 27.528 8.805 1.00 46.69 262 ARG A CA 1
ATOM 2040 C C . ARG A 1 262 ? 40.293 27.970 8.216 1.00 46.69 262 ARG A C 1
ATOM 2042 O O . ARG A 1 262 ? 40.306 28.545 7.136 1.00 46.69 262 ARG A O 1
ATOM 2049 N N . GLY A 1 263 ? 41.415 27.670 8.880 1.00 46.00 263 GLY A N 1
ATOM 2050 C CA . GLY A 1 263 ? 42.767 28.010 8.423 1.00 46.00 263 GLY A CA 1
ATOM 2051 C C . GLY A 1 263 ? 43.447 27.012 7.470 1.00 46.00 263 GLY A C 1
ATOM 2052 O O . GLY A 1 263 ? 44.482 27.361 6.911 1.00 46.00 263 GLY A O 1
ATOM 2053 N N . HIS A 1 264 ? 42.929 25.790 7.258 1.00 49.81 264 HIS A N 1
ATOM 2054 C CA . HIS A 1 264 ? 43.703 24.715 6.586 1.00 49.81 264 HIS A CA 1
ATOM 2055 C C . HIS A 1 264 ? 42.983 23.957 5.448 1.00 49.81 264 HIS A C 1
ATOM 2057 O O . HIS A 1 264 ? 43.403 22.876 5.045 1.00 49.81 264 HIS A O 1
ATOM 2063 N N . GLY A 1 265 ? 41.909 24.509 4.880 1.00 38.22 265 GLY A N 1
ATOM 2064 C CA . GLY A 1 265 ? 41.022 23.783 3.959 1.00 38.22 265 GLY A CA 1
ATOM 2065 C C . GLY A 1 265 ? 41.234 23.951 2.446 1.00 38.22 265 GLY A C 1
ATOM 2066 O O . GLY A 1 265 ? 40.273 23.736 1.716 1.00 38.22 265 GLY A O 1
ATOM 2067 N N . THR A 1 266 ? 42.406 24.347 1.936 1.00 45.47 266 THR A N 1
ATOM 2068 C CA . THR A 1 266 ? 42.608 24.565 0.479 1.00 45.47 266 THR A CA 1
ATOM 2069 C C . THR A 1 266 ? 43.139 23.358 -0.305 1.00 45.47 266 THR A C 1
ATOM 2071 O O . THR A 1 266 ? 43.276 23.451 -1.520 1.00 45.47 266 THR A O 1
ATOM 2074 N N . TYR A 1 267 ? 43.383 22.202 0.323 1.00 45.91 267 TYR A N 1
ATOM 2075 C CA . TYR A 1 267 ? 44.136 21.110 -0.323 1.00 45.91 267 TYR A CA 1
ATOM 2076 C C . TYR A 1 267 ? 43.342 19.878 -0.802 1.00 45.91 267 TYR A C 1
ATOM 2078 O O . TYR A 1 267 ? 43.942 18.949 -1.332 1.00 45.91 267 TYR A O 1
ATOM 2086 N N . LEU A 1 268 ? 42.008 19.845 -0.692 1.00 42.81 268 LEU A N 1
ATOM 2087 C CA . LEU A 1 268 ? 41.208 18.646 -1.034 1.00 42.81 268 LEU A CA 1
ATOM 2088 C C . LEU A 1 268 ? 40.270 18.793 -2.249 1.00 42.81 268 LEU A C 1
ATOM 2090 O O . LEU A 1 268 ? 39.496 17.887 -2.545 1.00 42.81 268 LEU A O 1
ATOM 2094 N N . SER A 1 269 ? 40.357 19.893 -3.003 1.00 42.47 269 SER A N 1
ATOM 2095 C CA . SER A 1 269 ? 39.491 20.139 -4.174 1.00 42.47 269 SER A CA 1
ATOM 2096 C C . SER A 1 269 ? 39.970 19.476 -5.482 1.00 42.47 269 SER A C 1
ATOM 2098 O O . SER A 1 269 ? 39.280 19.577 -6.500 1.00 42.47 269 SER A O 1
ATOM 2100 N N . THR A 1 270 ? 41.129 18.817 -5.509 1.00 43.22 270 THR A N 1
ATOM 2101 C CA . THR A 1 270 ? 41.790 18.444 -6.777 1.00 43.22 270 THR A CA 1
ATOM 2102 C C . THR A 1 270 ? 41.500 17.019 -7.266 1.00 43.22 270 THR A C 1
ATOM 2104 O O . THR A 1 270 ? 41.682 16.751 -8.449 1.00 43.22 270 THR A O 1
ATOM 2107 N N . SER A 1 271 ? 40.969 16.118 -6.431 1.00 39.88 271 SER A N 1
ATOM 2108 C CA . SER A 1 271 ? 40.883 14.682 -6.780 1.00 39.88 271 SER A CA 1
ATOM 2109 C C . SER A 1 271 ? 39.557 14.195 -7.384 1.00 39.88 271 SER A C 1
ATOM 2111 O O . SER A 1 271 ? 39.428 13.009 -7.661 1.00 39.88 271 SER A O 1
ATOM 2113 N N . ILE A 1 272 ? 38.572 15.069 -7.636 1.00 43.41 272 ILE A N 1
ATOM 2114 C CA . ILE A 1 272 ? 37.274 14.665 -8.235 1.00 43.41 272 ILE A CA 1
ATOM 2115 C C . ILE A 1 272 ? 37.122 15.133 -9.700 1.00 43.41 272 ILE A C 1
ATOM 2117 O O . ILE A 1 272 ? 36.234 14.681 -10.419 1.00 43.41 272 ILE A O 1
ATOM 2121 N N . ARG A 1 273 ? 38.033 15.970 -10.221 1.00 41.62 273 ARG A N 1
ATOM 2122 C CA . ARG A 1 273 ? 37.972 16.448 -11.621 1.00 41.62 273 ARG A CA 1
ATOM 2123 C C . ARG A 1 273 ? 38.566 15.490 -12.664 1.00 41.62 273 ARG A C 1
ATOM 2125 O O . ARG A 1 273 ? 38.401 15.737 -13.855 1.00 41.62 273 ARG A O 1
ATOM 2132 N N . THR A 1 274 ? 39.194 14.388 -12.263 1.00 38.16 274 THR A N 1
ATOM 2133 C CA . THR A 1 274 ? 39.896 13.466 -13.178 1.00 38.16 274 THR A CA 1
ATOM 2134 C C . THR A 1 274 ? 39.059 12.298 -13.711 1.00 38.16 274 THR A C 1
ATOM 2136 O O . THR A 1 274 ? 39.543 11.578 -14.576 1.00 38.16 274 THR A O 1
ATOM 2139 N N . LEU A 1 275 ? 37.794 12.131 -13.301 1.00 40.06 275 LEU A N 1
ATOM 2140 C CA . LEU A 1 275 ? 36.938 11.020 -13.769 1.00 40.06 275 LEU A CA 1
ATOM 2141 C C . LEU A 1 275 ? 35.842 11.406 -14.783 1.00 40.06 275 LEU A C 1
ATOM 2143 O O . LEU A 1 275 ? 35.090 10.542 -15.219 1.00 40.06 275 LEU A O 1
ATOM 2147 N N . VAL A 1 276 ? 35.764 12.674 -15.214 1.00 38.59 276 VAL A N 1
ATOM 2148 C CA . VAL A 1 276 ? 34.723 13.157 -16.159 1.00 38.59 276 VAL A CA 1
ATOM 2149 C C . VAL A 1 276 ? 35.291 13.649 -17.506 1.00 38.59 276 VAL A C 1
ATOM 2151 O O . VAL A 1 276 ? 34.542 14.027 -18.404 1.00 38.59 276 VAL A O 1
ATOM 2154 N N . VAL A 1 277 ? 36.606 13.577 -17.732 1.00 38.44 277 VAL A N 1
ATOM 2155 C CA . VAL A 1 277 ? 37.230 14.018 -18.997 1.00 38.44 277 VAL A CA 1
ATOM 2156 C C . VAL A 1 277 ? 37.814 12.833 -19.761 1.00 38.44 277 VAL A C 1
ATOM 2158 O O . VAL A 1 277 ? 39.018 12.742 -19.900 1.00 38.44 277 VAL A O 1
ATOM 2161 N N . LEU A 1 278 ? 36.978 11.919 -20.263 1.00 38.72 278 LEU A N 1
ATOM 2162 C CA . LEU A 1 278 ? 37.367 10.941 -21.299 1.00 38.72 278 LEU A CA 1
ATOM 2163 C C . LEU A 1 278 ? 36.121 10.458 -22.075 1.00 38.72 278 LEU A C 1
ATOM 2165 O O . LEU A 1 278 ? 35.716 9.308 -21.992 1.00 38.72 278 LEU A O 1
ATOM 2169 N N . SER A 1 279 ? 35.465 11.367 -22.806 1.00 37.22 279 SER A N 1
ATOM 2170 C CA . SER A 1 279 ? 34.520 11.029 -23.894 1.00 37.22 279 SER A CA 1
ATOM 2171 C C . SER A 1 279 ? 34.151 12.281 -24.704 1.00 37.22 279 SER A C 1
ATOM 2173 O O . SER A 1 279 ? 32.987 12.676 -24.777 1.00 37.22 279 SER A O 1
ATOM 2175 N N . LYS A 1 280 ? 35.137 12.961 -25.299 1.00 38.06 280 LYS A N 1
ATOM 2176 C CA . LYS A 1 280 ? 34.880 14.059 -26.250 1.00 38.06 280 LYS A CA 1
ATOM 2177 C C . LYS A 1 280 ? 35.939 14.142 -27.345 1.00 38.06 280 LYS A C 1
ATOM 2179 O O . LYS A 1 280 ? 36.570 15.172 -27.497 1.00 38.06 280 LYS A O 1
ATOM 2184 N N . HIS A 1 281 ? 36.086 13.099 -28.159 1.00 34.91 281 HIS A N 1
ATOM 2185 C CA . HIS A 1 281 ? 36.726 13.240 -29.470 1.00 34.91 281 HIS A CA 1
ATOM 2186 C C . HIS A 1 281 ? 36.074 12.294 -30.477 1.00 34.91 281 HIS A C 1
ATOM 2188 O O . HIS A 1 281 ? 36.503 11.158 -30.610 1.00 34.91 281 HIS A O 1
ATOM 2194 N N . SER A 1 282 ? 35.048 12.758 -31.196 1.00 34.16 282 SER A N 1
ATOM 2195 C CA . SER A 1 282 ? 34.866 12.359 -32.595 1.00 34.16 282 SER A CA 1
ATOM 2196 C C . SER A 1 282 ? 33.825 13.230 -33.302 1.00 34.16 282 SER A C 1
ATOM 2198 O O . SER A 1 282 ? 32.669 13.291 -32.901 1.00 34.16 282 SER A O 1
ATOM 2200 N N . SER A 1 283 ? 34.278 13.823 -34.406 1.00 37.75 283 SER A N 1
ATOM 2201 C CA . SER A 1 283 ? 33.504 14.176 -35.604 1.00 37.75 283 SER A CA 1
ATOM 2202 C C . SER A 1 283 ? 32.682 15.476 -35.630 1.00 37.75 283 SER A C 1
ATOM 2204 O O . SER A 1 283 ? 31.519 15.572 -35.257 1.00 37.75 283 SER A O 1
ATOM 2206 N N . LYS A 1 284 ? 33.382 16.462 -36.200 1.00 38.53 284 LYS A N 1
ATOM 2207 C CA . LYS A 1 284 ? 32.987 17.692 -36.899 1.00 38.53 284 LYS A CA 1
ATOM 2208 C C . LYS A 1 284 ? 31.715 17.564 -37.763 1.00 38.53 284 LYS A C 1
ATOM 2210 O O . LYS A 1 284 ? 31.628 16.644 -38.566 1.00 38.53 284 LYS A O 1
ATOM 2215 N N . SER A 1 285 ? 30.897 18.619 -37.805 1.00 37.28 285 SER A N 1
ATOM 2216 C CA . SER A 1 285 ? 30.403 19.147 -39.088 1.00 37.28 285 SER A CA 1
ATOM 2217 C C . SER A 1 285 ? 30.102 20.643 -38.991 1.00 37.28 285 SER A C 1
ATOM 2219 O O . SER A 1 285 ? 29.221 21.072 -38.249 1.00 37.28 285 SER A O 1
ATOM 2221 N N . LYS A 1 286 ? 30.856 21.426 -39.766 1.00 44.25 286 LYS A N 1
ATOM 2222 C CA . LYS A 1 286 ? 30.537 22.805 -40.138 1.00 44.25 286 LYS A CA 1
ATOM 2223 C C . LYS A 1 286 ? 29.224 22.787 -40.921 1.00 44.25 286 LYS A C 1
ATOM 2225 O O . LYS A 1 286 ? 29.153 22.090 -41.929 1.00 44.25 286 LYS A O 1
ATOM 2230 N N . MET A 1 287 ? 28.233 23.574 -40.517 1.00 37.75 287 MET A N 1
ATOM 2231 C CA . MET A 1 287 ? 27.140 23.940 -41.412 1.00 37.75 287 MET A CA 1
ATOM 2232 C C . MET A 1 287 ? 26.856 25.434 -41.318 1.00 37.75 287 MET A C 1
ATOM 2234 O O . MET A 1 287 ? 26.864 26.036 -40.251 1.00 37.75 287 MET A O 1
ATOM 2238 N N . SER A 1 288 ? 26.718 25.987 -42.513 1.00 37.97 288 SER A N 1
ATOM 2239 C CA . SER A 1 288 ? 26.653 27.386 -42.893 1.00 37.97 288 SER A CA 1
ATOM 2240 C C . SER A 1 288 ? 25.454 28.114 -42.284 1.00 37.97 288 SER A C 1
ATOM 22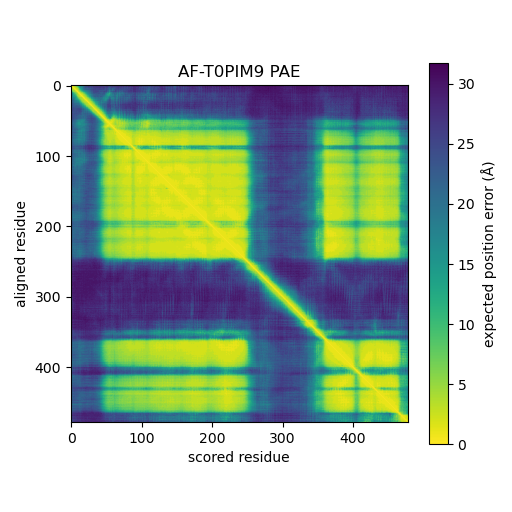42 O O . SER A 1 288 ? 24.319 27.654 -42.396 1.00 37.97 288 SER A O 1
ATOM 2244 N N . HIS A 1 289 ? 25.709 29.284 -41.698 1.00 34.53 289 HIS A N 1
ATOM 2245 C CA . HIS A 1 289 ? 24.687 30.289 -41.438 1.00 34.53 289 HIS A CA 1
ATOM 2246 C C . HIS A 1 289 ? 24.389 31.032 -42.742 1.00 34.53 289 HIS A C 1
ATOM 2248 O O . HIS A 1 289 ? 25.154 31.900 -43.157 1.00 34.53 289 HIS A O 1
ATOM 2254 N N . ARG A 1 290 ? 23.253 30.722 -43.372 1.00 38.81 290 ARG A N 1
ATOM 2255 C CA . ARG A 1 290 ? 22.608 31.630 -44.323 1.00 38.81 290 ARG A CA 1
ATOM 2256 C C . ARG A 1 290 ? 21.321 32.125 -43.680 1.00 38.81 290 ARG A C 1
ATOM 2258 O O . ARG A 1 290 ? 20.359 31.376 -43.547 1.00 38.81 290 ARG A O 1
ATOM 2265 N N . GLY A 1 291 ? 21.354 33.373 -43.224 1.00 39.00 291 GLY A N 1
ATOM 2266 C CA . GLY A 1 291 ? 20.160 34.098 -42.820 1.00 39.00 291 GLY A CA 1
ATOM 2267 C C . GLY A 1 291 ? 19.304 34.420 -44.041 1.00 39.00 291 GLY A C 1
ATOM 2268 O O . GLY A 1 291 ? 19.826 34.831 -45.077 1.00 39.00 291 GLY A O 1
ATOM 2269 N N . SER A 1 292 ? 17.995 34.242 -43.902 1.00 38.75 292 SER A N 1
ATOM 2270 C CA . SER A 1 292 ? 17.003 34.936 -44.714 1.00 38.75 292 SER A CA 1
ATOM 2271 C C . SER A 1 292 ? 15.836 35.293 -43.807 1.00 38.75 292 SER A C 1
ATOM 2273 O O . SER A 1 292 ? 15.165 34.419 -43.262 1.00 38.75 292 SER A O 1
ATOM 2275 N N . ALA A 1 293 ? 15.669 36.595 -43.610 1.00 38.81 293 ALA A N 1
ATOM 2276 C CA . ALA A 1 293 ? 14.513 37.224 -42.996 1.00 38.81 293 ALA A CA 1
ATOM 2277 C C . ALA A 1 293 ? 13.468 37.569 -44.077 1.00 38.81 293 ALA A C 1
ATOM 2279 O O . ALA A 1 293 ? 13.778 37.503 -45.267 1.00 38.81 293 ALA A O 1
ATOM 2280 N N . VAL A 1 294 ? 12.299 38.044 -43.617 1.00 41.19 294 VAL A N 1
ATOM 2281 C CA . VAL A 1 294 ? 11.135 38.579 -44.365 1.00 41.19 294 VAL A CA 1
ATOM 2282 C C . VAL A 1 294 ? 10.185 37.480 -44.871 1.00 41.19 294 VAL A C 1
ATOM 2284 O O . VAL A 1 294 ? 10.606 36.589 -45.589 1.00 41.19 294 VAL A O 1
ATOM 2287 N N . GLY A 1 295 ? 8.887 37.444 -44.566 1.00 38.66 295 GLY A N 1
ATOM 2288 C CA . GLY A 1 295 ? 7.957 38.355 -43.891 1.00 38.66 295 GLY A CA 1
ATOM 2289 C C . GLY A 1 295 ? 6.523 37.786 -44.039 1.00 38.66 295 GLY A C 1
ATOM 2290 O O . GLY A 1 295 ? 6.345 36.799 -44.756 1.00 38.66 295 GLY A O 1
ATOM 2291 N N . PRO A 1 296 ? 5.509 38.349 -43.358 1.00 52.75 296 PRO A N 1
ATOM 2292 C CA . PRO A 1 296 ? 4.191 37.733 -43.187 1.00 52.75 296 PRO A CA 1
ATOM 2293 C C . PRO A 1 296 ? 3.197 38.130 -44.290 1.00 52.75 296 PRO A C 1
ATOM 2295 O O . PRO A 1 296 ? 3.208 39.266 -44.761 1.00 52.75 296 PRO A O 1
ATOM 2298 N N . LYS A 1 297 ? 2.291 37.212 -44.648 1.00 38.09 297 LYS A N 1
ATOM 2299 C CA . LYS A 1 297 ? 1.048 37.509 -45.378 1.00 38.09 297 LYS A CA 1
ATOM 2300 C C . LYS A 1 297 ? -0.092 36.616 -44.875 1.00 38.09 297 LYS A C 1
ATOM 2302 O O . LYS A 1 297 ? -0.235 35.477 -45.301 1.00 38.09 297 LYS A O 1
ATOM 2307 N N . GLU A 1 298 ? -0.882 37.168 -43.964 1.00 39.34 298 GLU A N 1
ATOM 2308 C CA . GLU A 1 298 ? -2.349 37.058 -43.995 1.00 39.34 298 GLU A CA 1
ATOM 2309 C C . GLU A 1 298 ? -2.894 38.154 -44.944 1.00 39.34 298 GLU A C 1
ATOM 2311 O O . GLU A 1 298 ? -2.096 39.012 -45.346 1.00 39.34 298 GLU A O 1
ATOM 2316 N N . PRO A 1 299 ? -4.196 38.225 -45.295 1.00 54.47 299 PRO A N 1
ATOM 2317 C CA . PRO A 1 299 ? -5.347 37.396 -44.896 1.00 54.47 299 PRO A CA 1
ATOM 2318 C C . PRO A 1 299 ? -6.136 36.857 -46.110 1.00 54.47 299 PRO A C 1
ATOM 2320 O O . PRO A 1 299 ? -5.820 37.197 -47.243 1.00 54.47 299 PRO A O 1
ATOM 2323 N N . HIS A 1 300 ? -7.173 36.042 -45.888 1.00 41.34 300 HIS A N 1
ATOM 2324 C CA . HIS A 1 300 ? -8.482 36.225 -46.540 1.00 41.34 300 HIS A CA 1
ATOM 2325 C C . HIS A 1 300 ? -9.554 35.310 -45.930 1.00 41.34 300 HIS A C 1
ATOM 2327 O O . HIS A 1 300 ? -9.388 34.098 -45.803 1.00 41.34 300 HIS A O 1
ATOM 2333 N N . GLU A 1 301 ? -10.658 35.956 -45.564 1.00 41.81 301 GLU A N 1
ATOM 2334 C CA . GLU A 1 301 ? -11.950 35.411 -45.160 1.00 41.81 301 GLU A CA 1
ATOM 2335 C C . GLU A 1 301 ? -12.681 34.711 -46.320 1.00 41.81 301 GLU A C 1
ATOM 2337 O O . GLU A 1 301 ? -12.644 35.193 -47.450 1.00 41.81 301 GLU A O 1
ATOM 2342 N N . ALA A 1 302 ? -13.419 33.640 -46.006 1.00 38.47 302 ALA A N 1
ATOM 2343 C CA . ALA A 1 302 ? -14.714 33.248 -46.593 1.00 38.47 302 ALA A CA 1
ATOM 2344 C C . ALA A 1 302 ? -15.228 32.031 -45.792 1.00 38.47 302 ALA A C 1
ATOM 2346 O O . ALA A 1 302 ? -14.561 31.006 -45.712 1.00 38.47 302 ALA A O 1
ATOM 2347 N N . GLN A 1 303 ? -16.230 32.196 -44.928 1.00 37.88 303 GLN A N 1
ATOM 2348 C CA . GLN A 1 303 ? -17.659 31.978 -45.197 1.00 37.88 303 GLN A CA 1
ATOM 2349 C C . GLN A 1 303 ? -18.060 30.545 -45.608 1.00 37.88 303 GLN A C 1
ATOM 2351 O O . GLN A 1 303 ? -17.740 30.071 -46.689 1.00 37.88 303 GLN A O 1
ATOM 2356 N N . ASN A 1 304 ? -18.900 29.972 -44.736 1.00 38.00 304 ASN A N 1
ATOM 2357 C CA . ASN A 1 304 ? -20.070 29.128 -45.002 1.00 38.00 304 ASN A CA 1
ATOM 2358 C C . ASN A 1 304 ? -19.892 27.783 -45.724 1.00 38.00 304 ASN A C 1
ATOM 2360 O O . ASN A 1 304 ? -19.740 27.737 -46.936 1.00 38.00 304 ASN A O 1
ATOM 2364 N N . ALA A 1 305 ? -20.168 26.692 -45.000 1.00 35.50 305 ALA A N 1
ATOM 2365 C CA . ALA A 1 305 ? -21.165 25.707 -45.434 1.00 35.50 305 ALA A CA 1
ATOM 2366 C C . ALA A 1 305 ? -21.530 24.745 -44.292 1.00 35.50 305 ALA A C 1
ATOM 2368 O O . ALA A 1 305 ? -20.754 23.893 -43.865 1.00 35.50 305 ALA A O 1
ATOM 2369 N N . THR A 1 306 ? -22.763 24.906 -43.832 1.00 42.59 306 THR A N 1
ATOM 2370 C CA . THR A 1 306 ? -23.654 23.898 -43.263 1.00 42.59 306 THR A CA 1
ATOM 2371 C C . THR A 1 306 ? -23.476 22.546 -43.956 1.00 42.59 306 THR A C 1
ATOM 2373 O O . THR A 1 306 ? -23.599 22.483 -45.174 1.00 42.59 306 THR A O 1
ATOM 2376 N N . ASN A 1 307 ? -23.276 21.461 -43.204 1.00 38.25 307 ASN A N 1
ATOM 2377 C CA . ASN A 1 307 ? -23.680 20.135 -43.665 1.00 38.25 307 ASN A CA 1
ATOM 2378 C C . ASN A 1 307 ? -24.061 19.232 -42.492 1.00 38.25 307 ASN A C 1
ATOM 2380 O O . ASN A 1 307 ? -23.267 18.914 -41.609 1.00 38.25 307 ASN A O 1
ATOM 2384 N N . ASN A 1 308 ? -25.337 18.865 -42.528 1.00 39.25 308 ASN A N 1
ATOM 2385 C CA . ASN A 1 308 ? -26.015 17.908 -41.676 1.00 39.25 308 ASN A CA 1
ATOM 2386 C C . ASN A 1 308 ? -25.395 16.515 -41.850 1.00 39.25 308 ASN A C 1
ATOM 2388 O O . ASN A 1 308 ? -25.234 16.054 -42.979 1.00 39.25 308 ASN A O 1
ATOM 2392 N N . LEU A 1 309 ? -25.116 15.825 -40.742 1.00 41.78 309 LEU A N 1
ATOM 2393 C CA . LEU A 1 309 ? -24.800 14.396 -40.739 1.00 41.78 309 LEU A CA 1
ATOM 2394 C C . LEU A 1 309 ? -26.018 13.598 -40.247 1.00 41.78 309 LEU A C 1
ATOM 2396 O O . LEU A 1 309 ? -26.628 13.993 -39.248 1.00 41.78 309 LEU A O 1
ATOM 2400 N N . PRO A 1 310 ? -26.397 12.499 -40.927 1.00 46.94 310 PRO A N 1
ATOM 2401 C CA . PRO A 1 310 ? -27.577 11.729 -40.582 1.00 46.94 310 PRO A CA 1
ATOM 2402 C C . PRO A 1 310 ? -27.310 10.752 -39.438 1.00 46.94 310 PRO A C 1
ATOM 2404 O O . PRO A 1 310 ? -26.245 10.152 -39.312 1.00 46.94 310 PRO A O 1
ATOM 2407 N N . LEU A 1 311 ? -28.357 10.575 -38.638 1.00 43.25 311 LEU A N 1
ATOM 2408 C CA . LEU A 1 311 ? -28.505 9.576 -37.593 1.00 43.25 311 LEU A CA 1
ATOM 2409 C C . LEU A 1 311 ? -28.562 8.175 -38.233 1.00 43.25 311 LEU A C 1
ATOM 2411 O O . LEU A 1 311 ? -29.591 7.791 -38.792 1.00 43.25 311 LEU A O 1
ATOM 2415 N N . GLU A 1 312 ? -27.476 7.406 -38.162 1.00 38.16 312 GLU A N 1
ATOM 2416 C CA . GLU A 1 312 ? -27.489 6.007 -38.594 1.00 38.16 312 GLU A CA 1
ATOM 2417 C C . GLU A 1 312 ? -28.055 5.117 -37.475 1.00 38.16 312 GLU A C 1
ATOM 2419 O O . GLU A 1 312 ? -27.523 5.026 -36.365 1.00 38.16 312 GLU A O 1
ATOM 2424 N N . ARG A 1 313 ? -29.198 4.488 -37.764 1.00 35.44 313 ARG A N 1
ATOM 2425 C CA . ARG A 1 313 ? -29.850 3.485 -36.918 1.00 35.44 313 ARG A CA 1
ATOM 2426 C C . ARG A 1 313 ? -29.084 2.170 -37.029 1.00 35.44 313 ARG A C 1
ATOM 2428 O O . ARG A 1 313 ? -29.159 1.497 -38.052 1.00 35.44 313 ARG A O 1
ATOM 2435 N N . SER A 1 314 ? -28.404 1.787 -35.954 1.00 39.03 314 SER A N 1
ATOM 2436 C CA . SER A 1 314 ? -27.791 0.466 -35.820 1.00 39.03 314 SER A CA 1
ATOM 2437 C C . SER A 1 314 ? -28.873 -0.601 -35.608 1.00 39.03 314 SER A C 1
ATOM 2439 O O . SER A 1 314 ? -29.612 -0.573 -34.620 1.00 39.03 314 SER A O 1
ATOM 2441 N N . LEU A 1 315 ? -28.996 -1.506 -36.581 1.00 48.06 315 LEU A N 1
ATOM 2442 C CA . LEU A 1 315 ? -29.858 -2.684 -36.543 1.00 48.06 315 LEU A CA 1
ATOM 2443 C C . LEU A 1 315 ? -29.218 -3.767 -35.667 1.00 48.06 315 LEU A C 1
ATOM 2445 O O . LEU A 1 315 ? -28.078 -4.179 -35.868 1.00 48.06 315 LEU A O 1
ATOM 2449 N N . VAL A 1 316 ? -29.999 -4.229 -34.695 1.00 41.62 316 VAL A N 1
ATOM 2450 C CA . VAL A 1 316 ? -29.697 -5.332 -33.783 1.00 41.62 316 VAL A CA 1
ATOM 2451 C C . VAL A 1 316 ? -29.671 -6.651 -34.563 1.00 41.62 316 VAL A C 1
ATOM 2453 O O . VAL A 1 316 ? -30.687 -7.055 -35.126 1.00 41.62 316 VAL A O 1
ATOM 2456 N N . LEU A 1 317 ? -28.522 -7.332 -34.566 1.00 52.44 317 LEU A N 1
ATOM 2457 C CA . LEU A 1 317 ? -28.377 -8.723 -35.008 1.00 52.44 317 LEU A CA 1
ATOM 2458 C C . LEU A 1 317 ? -28.486 -9.665 -33.785 1.00 52.44 317 LEU A C 1
ATOM 2460 O O . LEU A 1 317 ? -27.940 -9.331 -32.729 1.00 52.44 317 LEU A O 1
ATOM 2464 N N . PRO A 1 318 ? -29.155 -10.829 -33.887 1.00 57.22 318 PRO A N 1
ATOM 2465 C CA . PRO A 1 318 ? -29.262 -11.782 -32.784 1.00 57.22 318 PRO A CA 1
ATOM 2466 C C . PRO A 1 318 ? -27.969 -12.606 -32.594 1.00 57.22 318 PRO A C 1
ATOM 2468 O O . PRO A 1 318 ? -27.203 -12.779 -33.544 1.00 57.22 318 PRO A O 1
ATOM 2471 N N . PRO A 1 319 ? -27.714 -13.129 -31.378 1.00 51.34 319 PRO A N 1
ATOM 2472 C CA . PRO A 1 319 ? -26.470 -13.815 -31.047 1.00 51.34 319 PRO A CA 1
ATOM 2473 C C . PRO A 1 319 ? -26.408 -15.231 -31.633 1.00 51.34 319 PRO A C 1
ATOM 2475 O O . PRO A 1 319 ? -27.268 -16.076 -31.378 1.00 51.34 319 PRO A O 1
ATOM 2478 N N . THR A 1 320 ? -25.337 -15.490 -32.377 1.00 48.47 320 THR A N 1
ATOM 2479 C CA . THR A 1 320 ? -24.938 -16.809 -32.867 1.00 48.47 320 THR A CA 1
ATOM 2480 C C . THR A 1 320 ? -24.461 -17.689 -31.707 1.00 48.47 320 THR A C 1
ATOM 2482 O O . THR A 1 320 ? -23.671 -17.269 -30.861 1.00 48.47 320 THR A O 1
ATOM 2485 N N . VAL A 1 321 ? -24.965 -18.921 -31.682 1.00 52.66 321 VAL A N 1
ATOM 2486 C CA . VAL A 1 321 ? -24.653 -19.999 -30.733 1.00 52.66 321 VAL A CA 1
ATOM 2487 C C . VAL A 1 321 ? -23.149 -20.330 -30.750 1.00 52.66 321 VAL A C 1
ATOM 2489 O O . VAL A 1 321 ? -22.589 -20.460 -31.839 1.00 52.66 321 VAL A O 1
ATOM 2492 N N . PRO A 1 322 ? -22.475 -20.494 -29.592 1.00 52.62 322 PRO A N 1
ATOM 2493 C CA . PRO A 1 322 ? -21.065 -20.862 -29.563 1.00 52.62 322 PRO A CA 1
ATOM 2494 C C . PRO A 1 322 ? -20.860 -22.346 -29.895 1.00 52.62 322 PRO A C 1
ATOM 2496 O O . PRO A 1 322 ? -21.359 -23.247 -29.218 1.00 52.62 322 PRO A O 1
ATOM 2499 N N . GLU A 1 323 ? -20.089 -22.547 -30.957 1.00 41.66 323 GLU A N 1
ATOM 2500 C CA . GLU A 1 323 ? -19.557 -23.801 -31.473 1.00 41.66 323 GLU A CA 1
ATOM 2501 C C . GLU A 1 323 ? -18.498 -24.403 -30.530 1.00 41.66 323 GLU A C 1
ATOM 2503 O O . GLU A 1 323 ? -17.799 -23.706 -29.791 1.00 41.66 323 GLU A O 1
ATOM 2508 N N . ALA A 1 324 ? -18.441 -25.733 -30.529 1.00 41.50 324 ALA A N 1
ATOM 2509 C CA . ALA A 1 324 ? -17.785 -26.588 -29.552 1.00 41.50 324 ALA A CA 1
ATOM 2510 C C . ALA A 1 324 ? -16.296 -26.279 -29.291 1.00 41.50 324 ALA A C 1
ATOM 2512 O O . ALA A 1 324 ? -15.481 -26.126 -30.199 1.00 41.50 324 ALA A O 1
ATOM 2513 N N . ALA A 1 325 ? -15.928 -26.292 -28.007 1.00 41.97 325 ALA A N 1
ATOM 2514 C CA . ALA A 1 325 ? -14.548 -26.217 -27.547 1.00 41.97 325 ALA A CA 1
ATOM 2515 C C . ALA A 1 325 ? -13.729 -27.451 -27.991 1.00 41.97 325 ALA A C 1
ATOM 2517 O O . ALA A 1 325 ? -14.173 -28.584 -27.779 1.00 41.97 325 ALA A O 1
ATOM 2518 N N . PRO A 1 326 ? -12.508 -27.275 -28.530 1.00 40.12 326 PRO A N 1
ATOM 2519 C CA . PRO A 1 326 ? -11.617 -28.389 -28.814 1.00 40.12 326 PRO A CA 1
ATOM 2520 C C . PRO A 1 326 ? -10.963 -28.929 -27.534 1.00 40.12 326 PRO A C 1
ATOM 2522 O O . PRO A 1 326 ? -10.523 -28.191 -26.650 1.00 40.12 326 PRO A O 1
ATOM 2525 N N . ALA A 1 327 ? -10.894 -30.257 -27.469 1.00 34.53 327 ALA A N 1
ATOM 2526 C CA . ALA A 1 327 ? -10.368 -31.049 -26.369 1.00 34.53 327 ALA A CA 1
ATOM 2527 C C . ALA A 1 327 ? -8.925 -30.673 -25.979 1.00 34.53 327 ALA A C 1
ATOM 2529 O O . ALA A 1 327 ? -7.995 -30.719 -26.786 1.00 34.53 327 ALA A O 1
ATOM 2530 N N . MET A 1 328 ? -8.721 -30.375 -24.692 1.00 36.09 328 MET A N 1
ATOM 2531 C CA . MET A 1 328 ? -7.396 -30.224 -24.095 1.00 36.09 328 MET A CA 1
ATOM 2532 C C . MET A 1 328 ? -6.713 -31.587 -23.929 1.00 36.09 328 MET A C 1
ATOM 2534 O O . MET A 1 328 ? -6.972 -32.316 -22.974 1.00 36.09 328 MET A O 1
ATOM 2538 N N . HIS A 1 329 ? -5.745 -31.880 -24.794 1.00 39.78 329 HIS A N 1
ATOM 2539 C CA . HIS A 1 329 ? -4.703 -32.869 -24.529 1.00 39.78 329 HIS A CA 1
ATOM 2540 C C . HIS A 1 329 ? -3.329 -32.193 -24.515 1.00 39.78 329 HIS A C 1
ATOM 2542 O O . HIS A 1 329 ? -2.785 -31.857 -25.561 1.00 39.78 329 HIS A O 1
ATOM 2548 N N . ARG A 1 330 ? -2.711 -32.079 -23.332 1.00 39.41 330 ARG A N 1
ATOM 2549 C CA . ARG A 1 330 ? -1.492 -32.846 -23.008 1.00 39.41 330 ARG A CA 1
ATOM 2550 C C . ARG A 1 330 ? -0.944 -32.505 -21.625 1.00 39.41 330 ARG A C 1
ATOM 2552 O O . ARG A 1 330 ? -0.584 -31.376 -21.306 1.00 39.41 330 ARG A O 1
ATOM 2559 N N . VAL A 1 331 ? -0.807 -33.576 -20.854 1.00 43.16 331 VAL A N 1
ATOM 2560 C CA . VAL A 1 331 ? -0.058 -33.709 -19.608 1.00 43.16 331 VAL A CA 1
ATOM 2561 C C . VAL A 1 331 ? 1.369 -33.177 -19.792 1.00 43.16 331 VAL A C 1
ATOM 2563 O O . VAL A 1 331 ? 2.174 -33.764 -20.515 1.00 43.16 331 VAL A O 1
ATOM 2566 N N . ARG A 1 332 ? 1.703 -32.076 -19.109 1.00 48.94 332 ARG A N 1
ATOM 2567 C CA . ARG A 1 332 ? 3.098 -31.674 -18.882 1.00 48.94 332 ARG A CA 1
ATOM 2568 C C . ARG A 1 332 ? 3.679 -32.565 -17.789 1.00 48.94 332 ARG A C 1
ATOM 2570 O O . ARG A 1 332 ? 3.226 -32.563 -16.647 1.00 48.94 332 ARG A O 1
ATOM 2577 N N . THR A 1 333 ? 4.686 -33.346 -18.151 1.00 58.06 333 THR A N 1
ATOM 2578 C CA . THR A 1 333 ? 5.435 -34.226 -17.254 1.00 58.06 333 THR A CA 1
ATOM 2579 C C . THR A 1 333 ? 6.096 -33.428 -16.126 1.00 58.06 333 THR A C 1
ATOM 2581 O O . THR A 1 333 ? 6.784 -32.435 -16.366 1.00 58.06 333 THR A O 1
ATOM 2584 N N . LYS A 1 334 ? 5.951 -33.907 -14.879 1.00 51.69 334 LYS A N 1
ATOM 2585 C CA . LYS A 1 334 ? 6.482 -33.300 -13.635 1.00 51.69 334 LYS A CA 1
ATOM 2586 C C . LYS A 1 334 ? 7.976 -32.911 -13.690 1.00 51.69 334 LYS A C 1
ATOM 2588 O O . LYS A 1 334 ? 8.412 -32.044 -12.938 1.00 51.69 334 LYS A O 1
ATOM 2593 N N . ARG A 1 335 ? 8.765 -33.489 -14.607 1.00 48.47 335 ARG A N 1
ATOM 2594 C CA . ARG A 1 335 ? 10.182 -33.141 -14.822 1.00 48.47 335 ARG A CA 1
ATOM 2595 C C . ARG A 1 335 ? 10.413 -31.786 -15.508 1.00 48.47 335 ARG A C 1
ATOM 2597 O O . ARG A 1 335 ? 11.425 -31.158 -15.210 1.00 48.47 335 ARG A O 1
ATOM 2604 N N . SER A 1 336 ? 9.509 -31.294 -16.365 1.00 45.22 336 SER A N 1
ATOM 2605 C CA . SER A 1 336 ? 9.713 -29.996 -17.040 1.00 45.22 336 SER A CA 1
ATOM 2606 C C . SER A 1 336 ? 9.460 -28.811 -16.104 1.00 45.22 336 SER A C 1
ATOM 2608 O O . SER A 1 336 ? 10.108 -27.776 -16.227 1.00 45.22 336 SER A O 1
ATOM 2610 N N . ILE A 1 337 ? 8.562 -28.978 -15.129 1.00 52.25 337 ILE A N 1
ATOM 2611 C CA . ILE A 1 337 ? 8.247 -27.963 -14.115 1.00 52.25 337 ILE A CA 1
ATOM 2612 C C . ILE A 1 337 ? 9.442 -27.774 -13.166 1.00 52.25 337 ILE A C 1
ATOM 2614 O O . ILE A 1 337 ? 9.844 -26.646 -12.893 1.00 52.25 337 ILE A O 1
ATOM 2618 N N . LEU A 1 338 ? 10.102 -28.864 -12.758 1.00 46.00 338 LEU A N 1
ATOM 2619 C CA . LEU A 1 338 ? 11.289 -28.804 -11.894 1.00 46.00 338 LEU A CA 1
ATOM 2620 C C . LEU A 1 338 ? 12.510 -28.144 -12.559 1.00 46.00 338 LEU A C 1
ATOM 2622 O O . LEU A 1 338 ? 13.299 -27.497 -11.871 1.00 46.00 338 LEU A O 1
ATOM 2626 N N . GLN A 1 339 ? 12.678 -28.258 -13.882 1.00 49.97 339 GLN A N 1
ATOM 2627 C CA . GLN A 1 339 ? 13.782 -27.581 -14.577 1.00 49.97 339 GLN A CA 1
ATOM 2628 C C . GLN A 1 339 ? 13.542 -26.084 -14.808 1.00 49.97 339 GLN A C 1
ATOM 2630 O O . GLN A 1 339 ? 14.507 -25.319 -14.803 1.00 49.97 339 GLN A O 1
ATOM 2635 N N . VAL A 1 340 ? 12.286 -25.649 -14.955 1.00 48.34 340 VAL A N 1
ATOM 2636 C CA . VAL A 1 340 ? 11.948 -24.216 -15.012 1.00 48.34 340 VAL A CA 1
ATOM 2637 C C . VAL A 1 340 ? 12.150 -23.565 -13.638 1.00 48.34 340 VAL A C 1
ATOM 2639 O O . VAL A 1 340 ? 12.690 -22.465 -13.566 1.00 48.34 340 VAL A O 1
ATOM 2642 N N . ILE A 1 341 ? 11.856 -24.285 -12.549 1.00 50.00 341 ILE A N 1
ATOM 2643 C CA . ILE A 1 341 ? 12.119 -23.820 -11.177 1.00 50.00 341 ILE A CA 1
ATOM 2644 C C . ILE A 1 341 ? 13.630 -23.735 -10.886 1.00 50.00 341 ILE A C 1
ATOM 2646 O O . ILE A 1 341 ? 14.076 -22.748 -10.315 1.00 50.00 341 ILE A O 1
ATOM 2650 N N . LYS A 1 342 ? 14.452 -24.692 -11.348 1.00 43.00 342 LYS A N 1
ATOM 2651 C CA . LYS A 1 342 ? 15.923 -24.646 -11.165 1.00 43.00 342 LYS A CA 1
ATOM 2652 C C . LYS A 1 342 ? 16.652 -23.587 -12.010 1.00 43.00 342 LYS A C 1
ATOM 2654 O O . LYS A 1 342 ? 17.801 -23.279 -11.711 1.00 43.00 342 LYS A O 1
ATOM 2659 N N . ARG A 1 343 ? 16.032 -23.061 -13.075 1.00 39.88 343 ARG A N 1
ATOM 2660 C CA . ARG A 1 343 ? 16.593 -21.977 -13.914 1.00 39.88 343 ARG A CA 1
ATOM 2661 C C . ARG A 1 343 ? 16.033 -20.594 -13.587 1.00 39.88 343 ARG A C 1
ATOM 2663 O O . ARG A 1 343 ? 16.543 -19.608 -14.123 1.00 39.88 343 ARG A O 1
ATOM 2670 N N . SER A 1 344 ? 15.039 -20.510 -12.702 1.00 38.88 344 SER A N 1
ATOM 2671 C CA . SER A 1 344 ? 14.727 -19.263 -12.012 1.00 38.88 344 SER A CA 1
ATOM 2672 C C . SER A 1 344 ? 15.958 -18.896 -11.199 1.00 38.88 344 SER A C 1
ATOM 2674 O O . SER A 1 344 ? 16.364 -19.634 -10.304 1.00 38.88 344 SER A O 1
ATOM 2676 N N . ARG A 1 345 ? 16.611 -17.816 -11.620 1.00 42.59 345 ARG A N 1
ATOM 2677 C CA . ARG A 1 345 ? 17.853 -17.292 -11.061 1.00 42.59 345 ARG A CA 1
ATOM 2678 C C . ARG A 1 345 ? 17.793 -17.296 -9.538 1.00 42.59 345 ARG A C 1
ATOM 2680 O O . ARG A 1 345 ? 16.738 -17.038 -8.969 1.00 42.59 345 ARG A O 1
ATOM 2687 N N . VAL A 1 346 ? 18.944 -17.594 -8.940 1.00 41.69 346 VAL A N 1
ATOM 2688 C CA . VAL A 1 346 ? 19.256 -17.442 -7.519 1.00 41.69 346 VAL A CA 1
ATOM 2689 C C . VAL A 1 346 ? 18.670 -16.115 -7.039 1.00 41.69 346 VAL A C 1
ATOM 2691 O O . VAL A 1 346 ? 19.263 -15.061 -7.251 1.00 41.69 346 VAL A O 1
ATOM 2694 N N . LEU A 1 347 ? 17.472 -16.170 -6.454 1.00 42.69 347 LEU A N 1
ATOM 2695 C CA . LEU A 1 347 ? 16.992 -15.113 -5.583 1.00 42.69 347 LEU A CA 1
ATOM 2696 C C . LEU A 1 347 ? 18.089 -14.959 -4.527 1.00 42.69 347 LEU A C 1
ATOM 2698 O O . LEU A 1 347 ? 18.505 -15.975 -3.958 1.00 42.69 347 LEU A O 1
ATOM 2702 N N . PRO A 1 348 ? 18.570 -13.742 -4.240 1.00 46.31 348 PRO A N 1
ATOM 2703 C CA . PRO A 1 348 ? 19.100 -13.500 -2.917 1.00 46.31 348 PRO A CA 1
ATOM 2704 C C . PRO A 1 348 ? 17.954 -13.879 -1.981 1.00 46.31 348 PRO A C 1
ATOM 2706 O O . PRO A 1 348 ? 16.921 -13.207 -1.962 1.00 46.31 348 PRO A O 1
ATOM 2709 N N . GLU A 1 349 ? 18.076 -15.028 -1.311 1.00 45.34 349 GLU A N 1
ATOM 2710 C CA . GLU A 1 349 ? 17.194 -15.390 -0.210 1.00 45.34 349 GLU A CA 1
ATOM 2711 C C . GLU A 1 349 ? 17.088 -14.136 0.647 1.00 45.34 349 GLU A C 1
ATOM 2713 O O . GLU A 1 349 ? 18.135 -13.579 0.997 1.00 45.34 349 GLU A O 1
ATOM 2718 N N . ALA A 1 350 ? 15.857 -13.628 0.832 1.00 51.19 350 ALA A N 1
ATOM 2719 C CA . ALA A 1 350 ? 15.616 -12.342 1.475 1.00 51.19 350 ALA A CA 1
ATOM 2720 C C . ALA A 1 350 ? 16.565 -12.256 2.670 1.00 51.19 350 ALA A C 1
ATOM 2722 O O . ALA A 1 350 ? 16.517 -13.174 3.501 1.00 51.19 350 ALA A O 1
ATOM 2723 N N . PRO A 1 351 ? 17.509 -11.288 2.685 1.00 54.88 351 PRO A N 1
ATOM 2724 C CA . PRO A 1 351 ? 18.639 -11.337 3.595 1.00 54.88 351 PRO A CA 1
ATOM 2725 C C . PRO A 1 351 ? 18.074 -11.586 4.981 1.00 54.88 351 PRO A C 1
ATOM 2727 O O . PRO A 1 351 ? 17.191 -10.849 5.414 1.00 54.88 351 PRO A O 1
ATOM 2730 N N . ARG A 1 352 ? 18.476 -12.685 5.629 1.00 53.62 352 ARG A N 1
ATOM 2731 C CA . ARG A 1 352 ? 17.998 -13.011 6.974 1.00 53.62 352 ARG A CA 1
ATOM 2732 C C . ARG A 1 352 ? 18.582 -11.946 7.894 1.00 53.62 352 ARG A C 1
ATOM 2734 O O . ARG A 1 352 ? 19.708 -12.079 8.367 1.00 53.62 352 ARG A O 1
ATOM 2741 N N . ILE A 1 353 ? 17.862 -10.835 8.046 1.00 51.56 353 ILE A N 1
ATOM 2742 C CA . ILE A 1 353 ? 18.288 -9.680 8.831 1.00 51.56 353 ILE A CA 1
ATOM 2743 C C . ILE A 1 353 ? 18.306 -10.138 10.292 1.00 51.56 353 ILE A C 1
ATOM 2745 O O . ILE A 1 353 ? 17.278 -10.157 10.964 1.00 51.56 353 ILE A O 1
ATOM 2749 N N . SER A 1 354 ? 19.476 -10.558 10.773 1.00 47.25 354 SER A N 1
ATOM 2750 C CA . SER A 1 354 ? 19.707 -10.844 12.187 1.00 47.25 354 SER A CA 1
ATOM 2751 C C . SER A 1 354 ? 19.640 -9.525 12.961 1.00 47.25 354 SER A C 1
ATOM 2753 O O . SER A 1 354 ? 20.584 -8.738 12.950 1.00 47.25 354 SER A O 1
ATOM 2755 N N . MET A 1 355 ? 18.498 -9.248 13.598 1.00 51.78 355 MET A N 1
ATOM 2756 C CA . MET A 1 355 ? 18.230 -7.991 14.315 1.00 51.78 355 MET A CA 1
ATOM 2757 C C . MET A 1 355 ? 18.816 -7.940 15.744 1.00 51.78 355 MET A C 1
ATOM 2759 O O . MET A 1 355 ? 18.332 -7.193 16.586 1.00 51.78 355 MET A O 1
ATOM 2763 N N . VAL A 1 356 ? 19.873 -8.703 16.051 1.00 48.75 356 VAL A N 1
ATOM 2764 C CA . VAL A 1 356 ? 20.404 -8.830 17.431 1.00 48.75 356 VAL A CA 1
ATOM 2765 C C . VAL A 1 356 ? 21.483 -7.780 17.780 1.00 48.75 356 VAL A C 1
ATOM 2767 O O . VAL A 1 356 ? 22.056 -7.789 18.868 1.00 48.75 356 VAL A O 1
ATOM 2770 N N . ALA A 1 357 ? 21.749 -6.798 16.917 1.00 49.22 357 ALA A N 1
ATOM 2771 C CA . ALA A 1 357 ? 22.695 -5.728 17.234 1.00 49.22 357 ALA A CA 1
ATOM 2772 C C . ALA A 1 357 ? 22.015 -4.584 18.011 1.00 49.22 357 ALA A C 1
ATOM 2774 O O . ALA A 1 357 ? 21.149 -3.888 17.487 1.00 49.22 357 ALA A O 1
ATOM 2775 N N . ARG A 1 358 ? 22.455 -4.343 19.255 1.00 46.03 358 ARG A N 1
ATOM 2776 C CA . ARG A 1 358 ? 22.136 -3.143 20.055 1.00 46.03 358 ARG A CA 1
ATOM 2777 C C . ARG A 1 358 ? 22.757 -1.890 19.412 1.00 46.03 358 ARG A C 1
ATOM 2779 O O . ARG A 1 358 ? 23.727 -1.335 19.926 1.00 46.03 358 ARG A O 1
ATOM 2786 N N . SER A 1 359 ? 22.247 -1.443 18.270 1.00 46.19 359 SER A N 1
ATOM 2787 C CA . SER A 1 359 ? 22.677 -0.191 17.651 1.00 46.19 359 SER A CA 1
ATOM 2788 C C . SER A 1 359 ? 22.035 0.990 18.376 1.00 46.19 359 SER A C 1
ATOM 2790 O O . SER A 1 359 ? 20.817 1.103 18.474 1.00 46.19 359 SER A O 1
ATOM 2792 N N . LYS A 1 360 ? 22.865 1.927 18.847 1.00 63.97 360 LYS A N 1
ATOM 2793 C CA . LYS A 1 360 ? 22.458 3.212 19.453 1.00 63.97 360 LYS A CA 1
ATOM 2794 C C . LYS A 1 360 ? 21.761 4.177 18.460 1.00 63.97 360 LYS A C 1
ATOM 2796 O O . LYS A 1 360 ? 21.617 5.361 18.749 1.00 63.97 360 LYS A O 1
ATOM 2801 N N . GLY A 1 361 ? 21.307 3.685 17.306 1.00 73.12 361 GLY A N 1
ATOM 2802 C CA . GLY A 1 361 ? 20.571 4.419 16.279 1.00 73.12 361 GLY A CA 1
ATOM 2803 C C . GLY A 1 361 ? 19.352 3.617 15.827 1.00 73.12 361 GLY A C 1
ATOM 2804 O O . GLY A 1 361 ? 19.449 2.411 15.610 1.00 73.12 361 GLY A O 1
ATOM 2805 N N . LEU A 1 362 ? 18.203 4.289 15.728 1.00 78.12 362 LEU A N 1
ATOM 2806 C CA . LEU A 1 362 ? 17.000 3.737 15.109 1.00 78.12 362 LEU A CA 1
ATOM 2807 C C . LEU A 1 362 ? 17.197 3.816 13.598 1.00 78.12 362 LEU A C 1
ATOM 2809 O O . LEU A 1 362 ? 17.151 4.914 13.054 1.00 78.12 362 LEU A O 1
ATOM 2813 N N . THR A 1 363 ? 17.442 2.677 12.959 1.00 90.88 363 THR A N 1
ATOM 2814 C CA . THR A 1 363 ? 17.451 2.562 11.499 1.00 90.88 363 THR A CA 1
ATOM 2815 C C . THR A 1 363 ? 16.097 2.038 11.058 1.00 90.88 363 THR A C 1
ATOM 2817 O O . THR A 1 363 ? 15.764 0.885 11.335 1.00 90.88 363 THR A O 1
ATOM 2820 N N . PHE A 1 364 ? 15.294 2.889 10.420 1.00 94.38 364 PHE A N 1
ATOM 2821 C CA . PHE A 1 364 ? 13.969 2.503 9.937 1.00 94.38 364 PHE A CA 1
ATOM 2822 C C . PHE A 1 364 ? 14.056 1.781 8.600 1.00 94.38 364 PHE A C 1
ATOM 2824 O O . PHE A 1 364 ? 13.265 0.877 8.361 1.00 94.38 364 PHE A O 1
ATOM 2831 N N . VAL A 1 3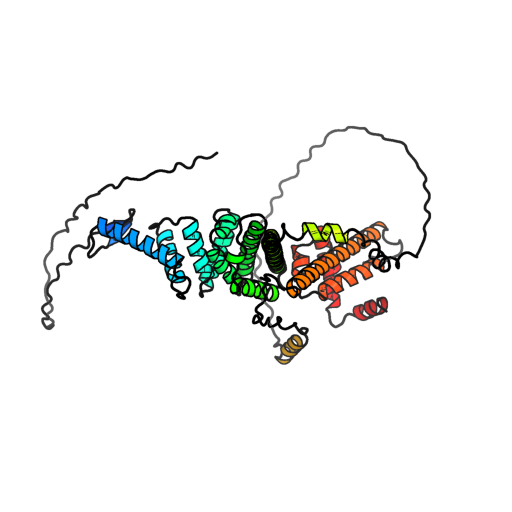65 ? 15.021 2.146 7.751 1.00 95.94 365 VAL A N 1
ATOM 2832 C CA . VAL A 1 365 ? 15.212 1.534 6.432 1.00 95.94 365 VAL A CA 1
ATOM 2833 C C . VAL A 1 365 ? 16.658 1.109 6.263 1.00 95.94 365 VAL A C 1
ATOM 2835 O O . VAL A 1 365 ? 17.585 1.885 6.475 1.00 95.94 365 VAL A O 1
ATOM 2838 N N . THR A 1 366 ? 16.863 -0.146 5.870 1.00 95.81 366 THR A N 1
ATOM 2839 C CA . THR A 1 366 ? 18.221 -0.657 5.655 1.00 95.81 366 THR A CA 1
ATOM 2840 C C . THR A 1 366 ? 18.848 -0.054 4.389 1.00 95.81 366 THR A C 1
ATOM 2842 O O . THR A 1 366 ? 18.140 0.142 3.397 1.00 95.81 366 THR A O 1
ATOM 2845 N N . PRO A 1 367 ? 20.177 0.161 4.351 1.00 96.06 367 PRO A N 1
ATOM 2846 C CA . PRO A 1 367 ? 20.865 0.620 3.141 1.00 96.06 367 PRO A CA 1
ATOM 2847 C C . PRO A 1 367 ? 20.631 -0.281 1.919 1.00 96.06 367 PRO A C 1
ATOM 2849 O O . PRO A 1 367 ? 20.574 0.206 0.796 1.00 96.06 367 PRO A O 1
ATOM 2852 N N . ALA A 1 368 ? 20.439 -1.588 2.135 1.00 95.94 368 ALA A N 1
ATOM 2853 C CA . ALA A 1 368 ? 20.128 -2.542 1.072 1.00 95.94 368 ALA A CA 1
ATOM 2854 C C . ALA A 1 368 ? 18.777 -2.253 0.397 1.00 95.94 368 ALA A C 1
ATOM 2856 O O . ALA A 1 368 ? 18.672 -2.353 -0.822 1.00 95.94 368 ALA A O 1
ATOM 2857 N N . ILE A 1 369 ? 17.758 -1.864 1.173 1.00 96.81 369 ILE A N 1
ATOM 2858 C CA . ILE A 1 369 ? 16.461 -1.457 0.619 1.00 96.81 369 ILE A CA 1
ATOM 2859 C C . ILE A 1 369 ? 16.622 -0.166 -0.184 1.00 96.81 369 ILE A C 1
ATOM 2861 O O . ILE A 1 369 ? 16.141 -0.109 -1.306 1.00 96.81 369 ILE A O 1
ATOM 2865 N N . LEU A 1 370 ? 17.342 0.837 0.331 1.00 97.75 370 LEU A N 1
ATOM 2866 C CA . LEU A 1 370 ? 17.566 2.095 -0.397 1.00 97.75 370 LEU A CA 1
ATOM 2867 C C . LEU A 1 370 ? 18.285 1.869 -1.737 1.00 97.75 370 LEU A C 1
ATOM 2869 O O . LEU A 1 370 ? 17.808 2.335 -2.770 1.00 97.75 370 LEU A O 1
ATOM 2873 N N . ALA A 1 371 ? 19.364 1.083 -1.741 1.00 96.69 371 ALA A N 1
ATOM 2874 C CA . ALA A 1 371 ? 20.088 0.734 -2.963 1.00 96.69 371 ALA A CA 1
ATOM 2875 C C . ALA A 1 371 ? 19.199 -0.015 -3.973 1.00 96.69 371 ALA A C 1
ATOM 2877 O O . ALA A 1 371 ? 19.288 0.205 -5.182 1.00 96.69 371 ALA A O 1
ATOM 2878 N N . GLU A 1 372 ? 18.311 -0.885 -3.489 1.00 96.69 372 GLU A N 1
ATOM 2879 C CA . GLU A 1 372 ? 17.355 -1.592 -4.340 1.00 96.69 372 GLU A CA 1
ATOM 2880 C C . GLU A 1 372 ? 16.289 -0.653 -4.926 1.00 96.69 372 GLU A C 1
ATOM 2882 O O . GLU A 1 372 ? 15.955 -0.775 -6.106 1.00 96.69 372 GLU A O 1
ATOM 2887 N N . ILE A 1 373 ? 15.783 0.310 -4.147 1.00 96.88 373 ILE A N 1
ATOM 2888 C CA . ILE A 1 373 ? 14.860 1.349 -4.635 1.00 96.88 373 ILE A CA 1
ATOM 2889 C C . ILE A 1 373 ? 15.523 2.138 -5.770 1.00 96.88 373 ILE A C 1
ATOM 2891 O O . ILE A 1 373 ? 14.955 2.244 -6.859 1.00 96.88 373 ILE A O 1
ATOM 2895 N N . GLU A 1 374 ? 16.745 2.629 -5.550 1.00 97.06 374 GLU A N 1
ATOM 2896 C CA . GLU A 1 374 ? 17.517 3.366 -6.555 1.00 97.06 374 GLU A CA 1
ATOM 2897 C C . GLU A 1 374 ? 17.737 2.531 -7.821 1.00 97.06 374 GLU A C 1
ATOM 2899 O O . GLU A 1 374 ? 17.502 3.009 -8.933 1.00 97.06 374 GLU A O 1
ATOM 2904 N N . ARG A 1 375 ? 18.107 1.251 -7.673 1.00 96.44 375 ARG A N 1
ATOM 2905 C CA . ARG A 1 375 ? 18.272 0.322 -8.799 1.00 96.44 375 ARG A CA 1
ATOM 2906 C C . ARG A 1 375 ? 16.977 0.168 -9.602 1.00 96.44 375 ARG A C 1
ATOM 2908 O O . ARG A 1 375 ? 17.014 0.256 -10.832 1.00 96.44 375 ARG A O 1
ATOM 2915 N N . ARG A 1 376 ? 15.835 -0.064 -8.940 1.00 96.12 376 ARG A N 1
ATOM 2916 C CA . ARG A 1 376 ? 14.521 -0.226 -9.598 1.00 96.12 376 ARG A CA 1
ATOM 2917 C C . ARG A 1 376 ? 14.090 1.041 -10.329 1.00 96.12 376 ARG A C 1
ATOM 2919 O O . ARG A 1 376 ? 13.548 0.944 -11.432 1.00 96.12 376 ARG A O 1
ATOM 2926 N N . GLN A 1 377 ? 14.307 2.207 -9.726 1.00 96.44 377 GLN A N 1
ATOM 2927 C CA . GLN A 1 377 ? 13.984 3.504 -10.323 1.00 96.44 377 GLN A CA 1
ATOM 2928 C C . GLN A 1 377 ? 14.876 3.789 -11.533 1.00 96.44 377 GLN A C 1
ATOM 2930 O O . GLN A 1 377 ? 14.362 4.045 -12.620 1.00 96.44 377 GLN A O 1
ATOM 2935 N N . ALA A 1 378 ? 16.194 3.626 -11.391 1.00 96.56 378 ALA A N 1
ATOM 2936 C CA . ALA A 1 378 ? 17.148 3.815 -12.480 1.00 96.56 378 ALA A CA 1
ATOM 2937 C C . ALA A 1 378 ? 16.843 2.904 -13.676 1.00 96.56 378 ALA A C 1
ATOM 2939 O O . ALA A 1 378 ? 16.902 3.348 -14.821 1.00 96.56 378 ALA A O 1
ATOM 2940 N N . LEU A 1 379 ? 16.477 1.643 -13.431 1.00 96.00 379 LEU A N 1
ATOM 2941 C CA . LEU A 1 379 ? 16.148 0.701 -14.498 1.00 96.00 379 LEU A CA 1
ATOM 2942 C C . LEU A 1 379 ? 14.879 1.126 -15.255 1.00 96.00 379 LEU A C 1
ATOM 2944 O O . LEU A 1 379 ? 14.880 1.126 -16.487 1.00 96.00 379 LEU A O 1
ATOM 2948 N N . ARG A 1 380 ? 13.822 1.550 -14.546 1.00 96.88 380 ARG A N 1
ATOM 2949 C CA . ARG A 1 380 ? 12.599 2.093 -15.168 1.00 96.88 380 ARG A CA 1
ATOM 2950 C C . ARG A 1 380 ? 12.891 3.328 -16.018 1.00 96.88 380 ARG A C 1
ATOM 2952 O O . ARG A 1 380 ? 12.504 3.353 -17.183 1.00 96.88 380 ARG A O 1
ATOM 2959 N N . SER A 1 381 ? 13.662 4.282 -15.496 1.00 97.12 381 SER A N 1
ATOM 2960 C CA . SER A 1 381 ? 14.062 5.479 -16.246 1.00 97.12 381 SER A CA 1
ATOM 2961 C C . SER A 1 381 ? 14.934 5.153 -17.465 1.00 97.12 381 SER A C 1
ATOM 2963 O O . SER A 1 381 ? 14.772 5.756 -18.525 1.00 97.12 381 SER A O 1
ATOM 2965 N N . GLN A 1 382 ? 15.843 4.176 -17.361 1.00 97.06 382 GLN A N 1
ATOM 2966 C CA . GLN A 1 382 ? 16.644 3.712 -18.501 1.00 97.06 382 GLN A CA 1
ATOM 2967 C C . GLN A 1 382 ? 15.779 3.065 -19.583 1.00 97.06 382 GLN A C 1
ATOM 2969 O O . GLN A 1 382 ? 16.009 3.310 -20.767 1.00 97.06 382 GLN A O 1
ATOM 2974 N N . PHE A 1 383 ? 14.797 2.250 -19.189 1.00 97.50 383 PHE A N 1
ATOM 2975 C CA . PHE A 1 383 ? 13.860 1.620 -20.114 1.00 97.50 383 PHE A CA 1
ATOM 2976 C C . PHE A 1 383 ? 13.018 2.670 -20.846 1.00 97.50 383 PHE A C 1
ATOM 2978 O O . PHE A 1 383 ? 12.981 2.659 -22.074 1.00 97.50 383 PHE A O 1
ATOM 2985 N N . GLU A 1 384 ? 12.436 3.622 -20.118 1.00 97.88 384 GLU A N 1
ATOM 2986 C CA . GLU A 1 384 ? 11.658 4.728 -20.686 1.00 97.88 384 GLU A CA 1
ATOM 2987 C C . GLU A 1 384 ? 12.496 5.594 -21.643 1.00 97.88 384 GLU A C 1
ATOM 2989 O O . GLU A 1 384 ? 12.100 5.836 -22.782 1.00 97.88 384 GLU A O 1
ATOM 2994 N N . SER A 1 385 ? 13.714 5.975 -21.242 1.00 97.94 385 SER A N 1
ATOM 2995 C CA . SER A 1 385 ? 14.634 6.750 -22.087 1.00 97.94 385 SER A CA 1
ATOM 2996 C C . SER A 1 385 ? 15.086 5.983 -23.337 1.00 97.94 385 SER A C 1
ATOM 2998 O O . SER A 1 385 ? 15.243 6.559 -24.417 1.00 97.94 385 SER A O 1
ATOM 3000 N N . ALA A 1 386 ? 15.327 4.674 -23.228 1.00 97.31 386 ALA A N 1
ATOM 3001 C CA . ALA A 1 386 ? 15.650 3.841 -24.383 1.00 97.31 386 ALA A CA 1
ATOM 3002 C C . ALA A 1 386 ? 14.458 3.733 -25.345 1.00 97.31 386 ALA A C 1
ATOM 3004 O O . ALA A 1 386 ? 14.652 3.830 -26.556 1.00 97.31 386 ALA A O 1
ATOM 3005 N N . LEU A 1 387 ? 13.243 3.598 -24.807 1.00 97.94 387 LEU A N 1
ATOM 3006 C CA . LEU A 1 387 ? 12.009 3.503 -25.578 1.00 97.94 387 LEU A CA 1
ATOM 3007 C C . LEU A 1 387 ? 11.696 4.808 -26.320 1.00 97.94 387 LEU A C 1
ATOM 3009 O O . LEU A 1 387 ? 11.432 4.774 -27.518 1.00 97.94 387 LEU A O 1
ATOM 3013 N N . SER A 1 388 ? 11.820 5.953 -25.645 1.00 98.31 388 SER A N 1
ATOM 3014 C CA . SER A 1 388 ? 11.666 7.278 -26.260 1.00 98.31 388 SER A CA 1
ATOM 3015 C C . SER A 1 388 ? 12.665 7.494 -27.399 1.00 98.31 388 SER A C 1
ATOM 3017 O O . SER A 1 388 ? 12.265 7.840 -28.509 1.00 98.31 388 SER A O 1
ATOM 3019 N N . ARG A 1 389 ? 13.949 7.166 -27.196 1.00 97.75 389 ARG A N 1
ATOM 3020 C CA . ARG A 1 389 ? 14.959 7.268 -28.264 1.00 97.75 389 ARG A CA 1
ATOM 3021 C C . ARG A 1 389 ? 14.681 6.335 -29.441 1.00 97.75 389 ARG A C 1
ATOM 3023 O O . ARG A 1 389 ? 14.979 6.702 -30.577 1.00 97.75 389 ARG A O 1
ATOM 3030 N N . ALA A 1 390 ? 14.164 5.132 -29.184 1.00 96.56 390 ALA A N 1
ATOM 3031 C CA . ALA A 1 390 ? 13.783 4.191 -30.234 1.00 96.56 390 ALA A CA 1
ATOM 3032 C C . ALA A 1 390 ? 12.610 4.740 -31.064 1.00 96.56 390 ALA A C 1
ATOM 3034 O O . ALA A 1 390 ? 12.673 4.733 -32.295 1.00 96.56 390 ALA A O 1
ATOM 3035 N N . MET A 1 391 ? 11.594 5.298 -30.399 1.00 97.00 391 MET A N 1
ATOM 3036 C CA . MET A 1 391 ? 10.457 5.951 -31.048 1.00 97.00 391 MET A CA 1
ATOM 3037 C C . MET A 1 391 ? 10.899 7.150 -31.898 1.00 97.00 391 MET A C 1
ATOM 3039 O O . MET A 1 391 ? 10.503 7.257 -33.058 1.00 97.00 391 MET A O 1
ATOM 3043 N N . ASP A 1 392 ? 11.768 8.014 -31.373 1.00 96.69 392 ASP A N 1
ATOM 3044 C CA . ASP A 1 392 ? 12.284 9.172 -32.111 1.00 96.69 392 ASP A CA 1
ATOM 3045 C C . ASP A 1 392 ? 13.110 8.756 -33.332 1.00 96.69 392 ASP A C 1
ATOM 3047 O O . ASP A 1 392 ? 12.969 9.345 -34.405 1.00 96.69 392 ASP A O 1
ATOM 3051 N N . ALA A 1 393 ? 13.933 7.709 -33.209 1.00 95.00 393 ALA A N 1
ATOM 3052 C CA . ALA A 1 393 ? 14.664 7.150 -34.344 1.00 95.00 393 ALA A CA 1
ATOM 3053 C C . ALA A 1 393 ? 13.703 6.644 -35.432 1.00 95.00 393 ALA A C 1
ATOM 3055 O O . ALA A 1 393 ? 13.881 6.981 -36.600 1.00 95.00 393 ALA A O 1
ATOM 3056 N N . CYS A 1 394 ? 12.635 5.936 -35.047 1.00 92.75 394 CYS A N 1
ATOM 3057 C CA . CYS A 1 394 ? 11.601 5.488 -35.984 1.00 92.75 394 CYS A CA 1
ATOM 3058 C C . CYS A 1 394 ? 10.885 6.664 -36.663 1.00 92.75 394 CYS A C 1
ATOM 3060 O O . CYS A 1 394 ? 10.639 6.621 -37.866 1.00 92.75 394 CYS A O 1
ATOM 3062 N N . ARG A 1 395 ? 10.575 7.736 -35.920 1.00 94.12 395 ARG A N 1
ATOM 3063 C CA . ARG A 1 395 ? 9.953 8.953 -36.472 1.00 94.12 395 ARG A CA 1
ATOM 3064 C C . ARG A 1 395 ? 10.864 9.646 -37.488 1.00 94.12 395 ARG A C 1
ATOM 3066 O O . ARG A 1 395 ? 10.381 10.130 -38.509 1.00 94.12 395 ARG A O 1
ATOM 3073 N N . VAL A 1 396 ? 12.172 9.694 -37.231 1.00 93.38 396 VAL A N 1
ATOM 3074 C CA . VAL A 1 396 ? 13.159 10.247 -38.174 1.00 93.38 396 VAL A CA 1
ATOM 3075 C C . VAL A 1 396 ? 13.266 9.383 -39.431 1.00 93.38 396 VAL A C 1
ATOM 3077 O O . VAL A 1 396 ? 13.299 9.933 -40.531 1.00 93.38 396 VAL A O 1
ATOM 3080 N N . ASP A 1 397 ? 13.274 8.059 -39.282 1.00 88.31 397 ASP A N 1
ATOM 3081 C CA . ASP A 1 397 ? 13.320 7.126 -40.411 1.00 88.31 397 ASP A CA 1
ATOM 3082 C C . ASP A 1 397 ? 12.055 7.238 -41.279 1.00 88.31 397 ASP A C 1
ATOM 3084 O O . ASP A 1 397 ? 12.155 7.346 -42.498 1.00 88.31 397 ASP A O 1
ATOM 3088 N N . ALA A 1 398 ? 10.873 7.339 -40.662 1.00 88.62 398 ALA A N 1
ATOM 3089 C CA . ALA A 1 398 ? 9.607 7.524 -41.375 1.00 88.62 398 ALA A CA 1
ATOM 3090 C C . ALA A 1 398 ? 9.572 8.825 -42.198 1.00 88.62 398 ALA A C 1
ATOM 3092 O O . ALA A 1 398 ? 9.057 8.846 -43.314 1.00 88.62 398 ALA A O 1
ATOM 3093 N N . ARG A 1 399 ? 10.162 9.914 -41.682 1.00 90.25 399 ARG A N 1
ATOM 3094 C CA . ARG A 1 399 ? 10.243 11.205 -42.391 1.00 90.25 399 ARG A CA 1
ATOM 3095 C C . ARG A 1 399 ? 11.180 11.188 -43.595 1.00 90.25 399 ARG A C 1
ATOM 3097 O O . ARG A 1 399 ? 11.040 12.046 -44.460 1.00 90.25 399 ARG A O 1
ATOM 3104 N N . ARG A 1 400 ? 12.137 10.257 -43.660 1.00 87.25 400 ARG A N 1
ATOM 3105 C CA . ARG A 1 400 ? 13.038 10.131 -44.818 1.00 87.25 400 ARG A CA 1
ATOM 3106 C C . ARG A 1 400 ? 12.345 9.544 -46.049 1.00 87.25 400 ARG A C 1
ATOM 3108 O O . ARG A 1 400 ? 12.895 9.662 -47.138 1.00 87.25 400 ARG A O 1
ATOM 3115 N N . GLY A 1 401 ? 11.137 8.997 -45.887 1.00 78.62 401 GLY A N 1
ATOM 3116 C CA . GLY A 1 401 ? 10.389 8.338 -46.951 1.00 78.62 401 GLY A CA 1
ATOM 3117 C C . GLY A 1 401 ? 11.001 6.985 -47.336 1.00 78.62 401 GLY A C 1
ATOM 3118 O O . GLY A 1 401 ? 12.155 6.701 -47.003 1.00 78.62 401 GLY A O 1
ATOM 3119 N N . PRO A 1 402 ? 10.237 6.114 -48.015 1.00 74.12 402 PRO A N 1
ATOM 3120 C CA . PRO A 1 402 ? 10.796 4.895 -48.579 1.00 74.12 402 PRO A CA 1
ATOM 3121 C C . PRO A 1 402 ? 11.884 5.272 -49.591 1.00 74.12 402 PRO A C 1
ATOM 3123 O O . PRO A 1 402 ? 11.666 6.120 -50.460 1.00 74.12 402 PRO A O 1
ATOM 3126 N N . ALA A 1 403 ? 13.060 4.648 -49.492 1.00 69.38 403 ALA A N 1
ATOM 3127 C CA . ALA A 1 403 ? 14.017 4.703 -50.587 1.00 69.38 403 ALA A CA 1
ATOM 3128 C C . ALA A 1 403 ? 13.310 4.160 -51.837 1.00 69.38 403 ALA A C 1
ATOM 3130 O O . ALA A 1 403 ? 12.667 3.114 -51.770 1.00 69.38 403 ALA A O 1
ATOM 3131 N N . SER A 1 404 ? 13.396 4.892 -52.952 1.00 63.56 404 SER A N 1
ATOM 3132 C CA . SER A 1 404 ? 12.578 4.733 -54.171 1.00 63.56 404 SER A CA 1
ATOM 3133 C C . SER A 1 404 ? 12.619 3.342 -54.839 1.00 63.56 404 SER A C 1
ATOM 3135 O O . SER A 1 404 ? 12.009 3.157 -55.889 1.00 63.56 404 SER A O 1
ATOM 3137 N N . THR A 1 405 ? 13.339 2.373 -54.277 1.00 74.94 405 THR A N 1
ATOM 3138 C CA . THR A 1 405 ? 13.593 1.050 -54.854 1.00 74.94 405 THR A CA 1
ATOM 3139 C C . THR A 1 405 ? 13.194 -0.123 -53.957 1.00 74.94 405 THR A C 1
ATOM 3141 O O . THR A 1 405 ? 13.238 -1.256 -54.430 1.00 74.94 405 THR A O 1
ATOM 3144 N N . ASP A 1 406 ? 12.792 0.100 -52.700 1.00 53.66 406 ASP A N 1
ATOM 3145 C CA . ASP A 1 406 ? 12.593 -1.002 -51.753 1.00 53.66 406 ASP A CA 1
ATOM 3146 C C . ASP A 1 406 ? 11.122 -1.401 -51.569 1.00 53.66 406 ASP A C 1
ATOM 3148 O O . ASP A 1 406 ? 10.245 -0.603 -51.238 1.00 53.66 406 ASP A O 1
ATOM 3152 N N . VAL A 1 407 ? 10.875 -2.699 -51.764 1.00 61.56 407 VAL A N 1
ATOM 3153 C CA . VAL A 1 407 ? 9.631 -3.418 -51.451 1.00 61.56 407 VAL A CA 1
ATOM 3154 C C . VAL A 1 407 ? 9.215 -3.115 -50.000 1.00 61.56 407 VAL A C 1
ATOM 3156 O O . VAL A 1 407 ? 10.096 -3.073 -49.139 1.00 61.56 407 VAL A O 1
ATOM 3159 N N . PRO A 1 408 ? 7.911 -2.961 -49.680 1.00 57.31 408 PRO A N 1
ATOM 3160 C CA . PRO A 1 408 ? 7.421 -2.614 -48.343 1.00 57.31 408 PRO A CA 1
ATOM 3161 C C . PRO A 1 408 ? 7.703 -3.727 -47.324 1.00 57.31 408 PRO A C 1
ATOM 3163 O O . PRO A 1 408 ? 6.854 -4.546 -46.979 1.00 57.31 408 PRO A O 1
ATOM 3166 N N . ARG A 1 409 ? 8.934 -3.770 -46.829 1.00 64.81 409 ARG A N 1
ATOM 3167 C CA . ARG A 1 409 ? 9.325 -4.456 -45.604 1.00 64.81 409 ARG A CA 1
ATOM 3168 C C . ARG A 1 409 ? 9.615 -3.375 -44.580 1.00 64.81 409 ARG A C 1
ATOM 3170 O O . ARG A 1 409 ? 10.222 -2.362 -44.914 1.00 64.81 409 ARG A O 1
ATOM 3177 N N . PHE A 1 410 ? 9.186 -3.596 -43.341 1.00 65.44 410 PHE A N 1
ATOM 3178 C CA . PHE A 1 410 ? 9.536 -2.763 -42.191 1.00 65.44 410 PHE A CA 1
ATOM 3179 C C . PHE A 1 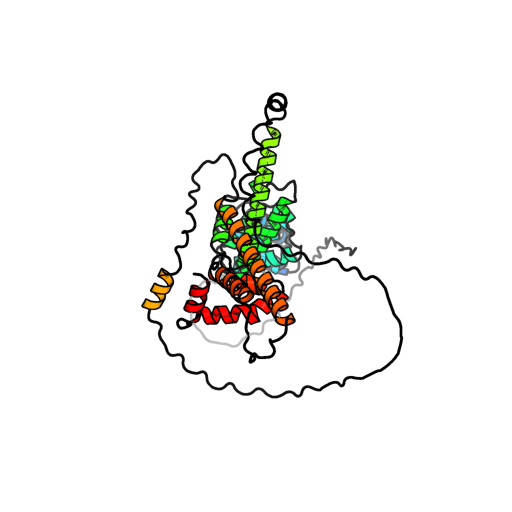410 ? 11.058 -2.801 -41.968 1.00 65.44 410 PHE A C 1
ATOM 3181 O O . PHE A 1 410 ? 11.558 -3.541 -41.124 1.00 65.44 410 PHE A O 1
ATOM 3188 N N . HIS A 1 411 ? 11.810 -2.044 -42.763 1.00 72.62 411 HIS A N 1
ATOM 3189 C CA . HIS A 1 411 ? 13.237 -1.857 -42.577 1.00 72.62 411 HIS A CA 1
ATOM 3190 C C . HIS A 1 411 ? 13.431 -0.774 -41.524 1.00 72.62 411 HIS A C 1
ATOM 3192 O O . HIS A 1 411 ? 13.352 0.421 -41.799 1.00 72.62 411 HIS A O 1
ATOM 3198 N N . MET A 1 412 ? 13.651 -1.211 -40.286 1.00 81.00 412 MET A N 1
ATOM 3199 C CA . MET A 1 412 ? 14.170 -0.332 -39.249 1.00 81.00 412 MET A CA 1
ATOM 3200 C C . MET A 1 412 ? 15.620 0.022 -39.582 1.00 81.00 412 MET A C 1
ATOM 3202 O O . MET A 1 412 ? 16.387 -0.835 -40.021 1.00 81.00 412 MET A O 1
ATOM 3206 N N . SER A 1 413 ? 16.021 1.280 -39.372 1.00 88.88 413 SER A N 1
ATOM 3207 C CA . SER A 1 413 ? 17.442 1.620 -39.460 1.00 88.88 413 SER A CA 1
ATOM 3208 C C . SER A 1 413 ? 18.245 0.791 -38.454 1.00 88.88 413 SER A C 1
ATOM 3210 O O . SER A 1 413 ? 17.753 0.465 -37.372 1.00 88.88 413 SER A O 1
ATOM 3212 N N . GLN A 1 414 ? 19.520 0.517 -38.751 1.00 88.69 414 GLN A N 1
ATOM 3213 C CA . GLN A 1 414 ? 20.428 -0.179 -37.825 1.00 88.69 414 GLN A CA 1
ATOM 3214 C C . GLN A 1 414 ? 20.457 0.483 -36.433 1.00 88.69 414 GLN A C 1
ATOM 3216 O O . GLN A 1 414 ? 20.570 -0.186 -35.406 1.00 88.69 414 GLN A O 1
ATOM 3221 N N . ARG A 1 415 ? 20.310 1.815 -36.388 1.00 90.94 415 ARG A N 1
ATOM 3222 C CA . ARG A 1 415 ? 20.195 2.580 -35.143 1.00 90.94 415 ARG A CA 1
ATOM 3223 C C . ARG A 1 415 ? 18.912 2.241 -34.383 1.00 90.94 415 ARG A C 1
ATOM 3225 O O . ARG A 1 415 ? 18.974 2.056 -33.169 1.00 90.94 415 ARG A O 1
ATOM 3232 N N . SER A 1 416 ? 17.773 2.187 -35.071 1.00 89.69 416 SER A N 1
ATOM 3233 C CA . SER A 1 416 ? 16.494 1.810 -34.468 1.00 89.69 416 SER A CA 1
ATOM 3234 C C . SER A 1 416 ? 16.523 0.361 -33.968 1.00 89.69 416 SER A C 1
ATOM 3236 O O . SER A 1 416 ? 16.214 0.114 -32.804 1.00 89.69 416 SER A O 1
ATOM 3238 N N . GLU A 1 417 ? 17.038 -0.577 -34.772 1.00 89.81 417 GLU A N 1
ATOM 3239 C CA . GLU A 1 417 ? 17.216 -1.980 -34.368 1.00 89.81 417 GLU A CA 1
ATOM 3240 C C . GLU A 1 417 ? 18.080 -2.112 -33.105 1.00 89.81 417 GLU A C 1
ATOM 3242 O O . GLU A 1 417 ? 17.728 -2.832 -32.165 1.00 89.81 417 GLU A O 1
ATOM 3247 N N . PHE A 1 418 ? 19.192 -1.373 -33.040 1.00 92.00 418 PHE A N 1
ATOM 3248 C CA . PHE A 1 418 ? 20.056 -1.348 -31.864 1.00 92.00 418 PHE A CA 1
ATOM 3249 C C . PHE A 1 418 ? 19.316 -0.840 -30.617 1.00 92.00 418 PHE A C 1
ATOM 3251 O O . PHE A 1 418 ? 19.387 -1.475 -29.561 1.00 92.00 418 PHE A O 1
ATOM 3258 N N . LEU A 1 419 ? 18.564 0.258 -30.725 1.00 94.00 419 LEU A N 1
ATOM 3259 C CA . LEU A 1 419 ? 17.802 0.815 -29.603 1.00 94.00 419 LEU A CA 1
ATOM 3260 C C . LEU A 1 419 ? 16.690 -0.131 -29.138 1.00 94.00 419 LEU A C 1
ATOM 3262 O O . LEU A 1 419 ? 16.562 -0.374 -27.938 1.00 94.00 419 LEU A O 1
ATOM 3266 N N . VAL A 1 420 ? 15.951 -0.742 -30.065 1.00 93.12 420 VAL A N 1
ATOM 3267 C CA . VAL A 1 420 ? 14.938 -1.760 -29.752 1.00 93.12 420 VAL A CA 1
ATOM 3268 C C . VAL A 1 420 ? 15.570 -2.977 -29.066 1.00 93.12 420 VAL A C 1
ATOM 3270 O O . VAL A 1 420 ? 14.982 -3.537 -28.136 1.00 93.12 420 VAL A O 1
ATOM 3273 N N . SER A 1 421 ? 16.797 -3.358 -29.439 1.00 93.06 421 SER A N 1
ATOM 3274 C CA . SER A 1 421 ? 17.532 -4.432 -28.758 1.00 93.06 421 SER A CA 1
ATOM 3275 C C . SER A 1 421 ? 17.873 -4.082 -27.301 1.00 93.06 421 SER A C 1
ATOM 3277 O O . SER A 1 421 ? 17.751 -4.935 -26.418 1.00 93.06 421 SER A O 1
ATOM 3279 N N . ILE A 1 422 ? 18.222 -2.819 -27.017 1.00 95.44 422 ILE A N 1
ATOM 3280 C CA . ILE A 1 422 ? 18.455 -2.327 -25.649 1.00 95.44 422 ILE A CA 1
ATOM 3281 C C . ILE A 1 422 ? 17.153 -2.363 -24.848 1.00 95.44 422 ILE A C 1
ATOM 3283 O O . ILE A 1 422 ? 17.139 -2.906 -23.743 1.00 95.44 422 ILE A O 1
ATOM 3287 N N . VAL A 1 423 ? 16.059 -1.836 -25.408 1.00 96.69 423 VAL A N 1
ATOM 3288 C CA . VAL A 1 423 ? 14.728 -1.848 -24.775 1.00 96.69 423 VAL A CA 1
ATOM 3289 C C . VAL A 1 423 ? 14.310 -3.280 -24.444 1.00 96.69 423 VAL A C 1
ATOM 3291 O O . VAL A 1 423 ? 13.913 -3.566 -23.316 1.00 96.69 423 VAL A O 1
ATOM 3294 N N . THR A 1 424 ? 14.487 -4.202 -25.390 1.00 94.56 424 THR A N 1
ATOM 3295 C CA . THR A 1 424 ? 14.193 -5.629 -25.207 1.00 94.56 424 THR A CA 1
ATOM 3296 C C . THR A 1 424 ? 15.031 -6.240 -24.085 1.00 94.56 424 THR A C 1
ATOM 3298 O O . THR A 1 424 ? 14.508 -6.964 -23.236 1.00 94.56 424 THR A O 1
ATOM 3301 N N . LYS A 1 425 ? 16.332 -5.930 -24.034 1.00 93.88 425 LYS A N 1
ATOM 3302 C CA . LYS A 1 425 ? 17.227 -6.413 -22.975 1.00 93.88 425 LYS A CA 1
ATOM 3303 C C . LYS A 1 425 ? 16.816 -5.887 -21.600 1.00 93.88 425 LYS A C 1
ATOM 3305 O O . LYS A 1 425 ? 16.827 -6.659 -20.645 1.00 93.88 425 LYS A O 1
ATOM 3310 N N . LEU A 1 426 ? 16.450 -4.610 -21.494 1.00 95.62 426 LEU A N 1
ATOM 3311 C CA . LEU A 1 426 ? 15.971 -4.010 -20.246 1.00 95.62 426 LEU A CA 1
ATOM 3312 C C . LEU A 1 426 ? 14.639 -4.630 -19.806 1.00 95.62 426 LEU A C 1
ATOM 3314 O O . LEU A 1 426 ? 14.498 -4.999 -18.643 1.00 95.62 426 LEU A O 1
ATOM 3318 N N . TYR A 1 427 ? 13.712 -4.832 -20.745 1.00 95.69 427 TYR A N 1
ATOM 3319 C CA . TYR A 1 427 ? 12.416 -5.456 -20.484 1.00 95.69 427 TYR A CA 1
ATOM 3320 C C . TYR A 1 427 ? 12.549 -6.890 -19.954 1.00 95.69 427 TYR A C 1
ATOM 3322 O O . TYR A 1 427 ? 11.959 -7.240 -18.935 1.00 95.69 427 TYR A O 1
ATOM 3330 N N . LEU A 1 428 ? 13.369 -7.715 -20.613 1.00 92.88 428 LEU A N 1
ATOM 3331 C CA . LEU A 1 428 ? 13.566 -9.121 -20.243 1.00 92.88 428 LEU A CA 1
ATOM 3332 C C . LEU A 1 428 ? 14.517 -9.308 -19.052 1.00 92.88 428 LEU A C 1
ATOM 3334 O O . LEU A 1 428 ? 14.423 -10.296 -18.326 1.00 92.88 428 LEU A O 1
ATOM 3338 N N . GLY A 1 429 ? 15.463 -8.387 -18.862 1.00 90.38 429 GLY A N 1
ATOM 3339 C CA . GLY A 1 429 ? 16.471 -8.459 -17.807 1.00 90.38 429 GLY A CA 1
ATOM 3340 C C . GLY A 1 429 ? 15.943 -8.107 -16.417 1.00 90.38 429 GLY A C 1
ATOM 3341 O O . GLY A 1 429 ? 16.556 -8.511 -15.431 1.00 90.38 429 GLY A O 1
ATOM 3342 N N . ALA A 1 430 ? 14.814 -7.398 -16.338 1.00 88.88 430 ALA A N 1
ATOM 3343 C CA . ALA A 1 430 ? 14.310 -6.763 -15.124 1.00 88.88 430 ALA A CA 1
ATOM 3344 C C . ALA A 1 430 ? 13.005 -7.373 -14.595 1.00 88.88 430 ALA A C 1
ATOM 3346 O O . ALA A 1 430 ? 12.088 -6.651 -14.198 1.00 88.88 430 ALA A O 1
ATOM 3347 N N . GLY A 1 431 ? 12.923 -8.708 -14.561 1.00 79.25 431 GLY A N 1
ATOM 3348 C CA . GLY A 1 431 ? 11.756 -9.414 -14.014 1.00 79.25 431 GLY A CA 1
ATOM 3349 C C . GLY A 1 431 ? 11.422 -9.023 -12.565 1.00 79.25 431 GLY A C 1
ATOM 3350 O O . GLY A 1 431 ? 10.263 -9.041 -12.169 1.00 79.25 431 GLY A O 1
ATOM 3351 N N . GLU A 1 432 ? 12.423 -8.595 -11.796 1.00 79.06 432 GLU A N 1
ATOM 3352 C CA . GLU A 1 432 ? 12.271 -8.163 -10.403 1.00 79.06 432 GLU A CA 1
ATOM 3353 C C . GLU A 1 432 ? 11.668 -6.760 -10.244 1.00 79.06 432 GLU A C 1
ATOM 3355 O O . GLU A 1 432 ? 11.163 -6.448 -9.173 1.00 79.06 432 GLU A O 1
ATOM 3360 N N . CYS A 1 433 ? 11.683 -5.925 -11.288 1.00 88.62 433 CYS A N 1
ATOM 3361 C CA . CYS A 1 433 ? 11.227 -4.529 -11.228 1.00 88.62 433 CYS A CA 1
ATOM 3362 C C . CYS A 1 433 ? 9.785 -4.345 -11.727 1.00 88.62 433 CYS A C 1
ATOM 3364 O O . CYS A 1 433 ? 9.413 -3.234 -12.107 1.00 88.62 433 CYS A O 1
ATOM 3366 N N . ALA A 1 434 ? 9.010 -5.432 -11.828 1.00 93.00 434 ALA A N 1
ATOM 3367 C CA . ALA A 1 434 ? 7.662 -5.431 -12.397 1.00 93.00 434 ALA A CA 1
ATOM 3368 C C . ALA A 1 434 ? 7.574 -4.747 -13.778 1.00 93.00 434 ALA A C 1
ATOM 3370 O O . ALA A 1 434 ? 6.581 -4.093 -14.102 1.00 93.00 434 ALA A O 1
ATOM 3371 N N . MET A 1 435 ? 8.618 -4.888 -14.608 1.00 95.50 435 MET A N 1
ATOM 3372 C CA . MET A 1 435 ? 8.754 -4.127 -15.858 1.00 95.50 435 MET A CA 1
ATOM 3373 C C . MET A 1 435 ? 7.591 -4.357 -16.837 1.00 95.50 435 MET A C 1
ATOM 3375 O O . MET A 1 435 ? 7.208 -3.462 -17.587 1.00 95.50 435 MET A O 1
ATOM 3379 N N . VAL A 1 436 ? 6.987 -5.548 -16.789 1.00 95.19 436 VAL A N 1
ATOM 3380 C CA . VAL A 1 436 ? 5.788 -5.893 -17.562 1.00 95.19 436 VAL A CA 1
ATOM 3381 C C . VAL A 1 436 ? 4.613 -4.984 -17.191 1.00 95.19 436 VAL A C 1
ATOM 3383 O O . VAL A 1 436 ? 3.999 -4.387 -18.073 1.00 95.19 436 VAL A O 1
ATOM 3386 N N . GLU A 1 437 ? 4.315 -4.844 -15.896 1.00 96.19 437 GLU A N 1
ATOM 3387 C CA . GLU A 1 437 ? 3.219 -3.994 -15.419 1.00 96.19 437 GLU A CA 1
ATOM 3388 C C . GLU A 1 437 ? 3.559 -2.503 -15.584 1.00 96.19 437 GLU A C 1
ATOM 3390 O O . GLU A 1 437 ? 2.681 -1.720 -15.946 1.00 96.19 437 GLU A O 1
ATOM 3395 N N . PHE A 1 438 ? 4.830 -2.115 -15.408 1.00 97.50 438 PHE A N 1
ATOM 3396 C CA . PHE A 1 438 ? 5.315 -0.757 -15.685 1.00 97.50 438 PHE A CA 1
ATOM 3397 C C . PHE A 1 438 ? 5.018 -0.334 -17.130 1.00 97.50 438 PHE A C 1
ATOM 3399 O O . PHE A 1 438 ? 4.333 0.664 -17.353 1.00 97.50 438 PHE A O 1
ATOM 3406 N N . ALA A 1 439 ? 5.440 -1.135 -18.115 1.00 96.94 439 ALA A N 1
ATOM 3407 C CA . ALA A 1 439 ? 5.175 -0.863 -19.528 1.00 96.94 439 ALA A CA 1
ATOM 3408 C C . ALA A 1 439 ? 3.666 -0.814 -19.850 1.00 96.94 439 ALA A C 1
ATOM 3410 O O . ALA A 1 439 ? 3.212 -0.060 -20.713 1.00 96.94 439 ALA A O 1
ATOM 3411 N N . ALA A 1 440 ? 2.865 -1.604 -19.132 1.00 96.31 440 ALA A N 1
ATOM 3412 C CA . ALA A 1 440 ? 1.423 -1.674 -19.327 1.00 96.31 440 ALA A CA 1
ATOM 3413 C C . ALA A 1 440 ? 0.629 -0.538 -18.657 1.00 96.31 440 ALA A C 1
ATOM 3415 O O . ALA A 1 440 ? -0.521 -0.326 -19.043 1.00 96.31 440 ALA A O 1
ATOM 3416 N N . THR A 1 441 ? 1.184 0.179 -17.674 1.00 96.12 441 THR A N 1
ATOM 3417 C CA . THR A 1 441 ? 0.384 1.105 -16.844 1.00 96.12 441 THR A CA 1
ATOM 3418 C C . THR A 1 441 ? 1.004 2.469 -16.567 1.00 96.12 441 THR A C 1
ATOM 3420 O O . THR A 1 441 ? 0.263 3.369 -16.184 1.00 96.12 441 THR A O 1
ATOM 3423 N N . ALA A 1 442 ? 2.317 2.632 -16.720 1.00 96.94 442 ALA A N 1
ATOM 3424 C CA . ALA A 1 442 ? 3.035 3.810 -16.226 1.00 96.94 442 ALA A CA 1
ATOM 3425 C C . ALA A 1 442 ? 3.768 4.609 -17.305 1.00 96.94 442 ALA A C 1
ATOM 3427 O O . ALA A 1 442 ? 4.194 5.726 -17.034 1.00 96.94 442 ALA A O 1
ATOM 3428 N N . LEU A 1 443 ? 3.938 4.035 -18.497 1.00 97.69 443 LEU A N 1
ATOM 3429 C CA . LEU A 1 443 ? 4.476 4.765 -19.637 1.00 97.69 443 LEU A CA 1
ATOM 3430 C C . LEU A 1 443 ? 3.490 5.833 -20.107 1.00 97.69 443 LEU A C 1
ATOM 3432 O O . LEU A 1 443 ? 2.274 5.651 -20.010 1.00 97.69 443 LEU A O 1
ATOM 3436 N N . ASP A 1 444 ? 4.038 6.893 -20.695 1.00 97.75 444 ASP A N 1
ATOM 3437 C CA . ASP A 1 444 ? 3.264 7.841 -21.488 1.00 97.75 444 ASP A CA 1
ATOM 3438 C C . ASP A 1 444 ? 2.432 7.109 -22.569 1.00 97.75 444 ASP A C 1
ATOM 3440 O O . ASP A 1 444 ? 2.934 6.136 -23.152 1.00 97.75 444 ASP A O 1
ATOM 3444 N N . PRO A 1 445 ? 1.181 7.529 -22.854 1.00 97.75 445 PRO A N 1
ATOM 3445 C CA . PRO A 1 445 ? 0.324 6.856 -23.827 1.00 97.75 445 PRO A CA 1
ATOM 3446 C C . PRO A 1 445 ? 0.963 6.667 -25.211 1.00 97.75 445 PRO A C 1
ATOM 3448 O O . PRO A 1 445 ? 0.770 5.610 -25.818 1.00 97.75 445 PRO A O 1
ATOM 3451 N N . GLU A 1 446 ? 1.769 7.623 -25.698 1.00 97.94 446 GLU A N 1
ATOM 3452 C CA . GLU A 1 446 ? 2.451 7.489 -26.994 1.00 97.94 446 GLU A CA 1
ATOM 3453 C C . GLU A 1 446 ? 3.518 6.390 -26.952 1.00 97.94 446 GLU A C 1
ATOM 3455 O O . GLU A 1 446 ? 3.564 5.512 -27.820 1.00 97.94 446 GLU A O 1
ATOM 3460 N N . LEU A 1 447 ? 4.350 6.395 -25.904 1.00 98.06 447 LEU A N 1
ATOM 3461 C CA . LEU A 1 447 ? 5.380 5.376 -25.689 1.00 98.06 447 LEU A CA 1
ATOM 3462 C C . LEU A 1 447 ? 4.766 3.993 -25.488 1.00 98.06 447 LEU A C 1
ATOM 3464 O O . LEU A 1 447 ? 5.312 2.995 -25.959 1.00 98.06 447 LEU A O 1
ATOM 3468 N N . GLN A 1 448 ? 3.626 3.925 -24.805 1.00 98.00 448 GLN A N 1
ATOM 3469 C CA . GLN A 1 448 ? 2.887 2.690 -24.613 1.00 98.00 448 GLN A CA 1
ATOM 3470 C C . GLN A 1 448 ? 2.357 2.128 -25.938 1.00 98.00 448 GLN A C 1
ATOM 3472 O O . GLN A 1 448 ? 2.504 0.923 -26.164 1.00 98.00 448 GLN A O 1
ATOM 3477 N N . SER A 1 449 ? 1.766 2.960 -26.805 1.00 97.44 449 SER A N 1
ATOM 3478 C CA . SER A 1 449 ? 1.305 2.521 -28.133 1.00 97.44 449 SER A CA 1
ATOM 3479 C C . SER A 1 449 ? 2.479 2.004 -28.956 1.00 97.44 449 SER A C 1
ATOM 3481 O O . SER A 1 449 ? 2.459 0.865 -29.422 1.00 97.44 449 SER A O 1
ATOM 3483 N N . TYR A 1 450 ? 3.569 2.780 -29.011 1.00 97.12 450 TYR A N 1
ATOM 3484 C CA . TYR A 1 450 ? 4.794 2.385 -29.703 1.00 97.12 450 TYR A CA 1
ATOM 3485 C C . TYR A 1 450 ? 5.362 1.059 -29.171 1.00 97.12 450 TYR A C 1
ATOM 3487 O O . TYR A 1 450 ? 5.718 0.164 -29.942 1.00 97.12 450 TYR A O 1
ATOM 3495 N N . PHE A 1 451 ? 5.411 0.887 -27.848 1.00 97.56 451 PHE A N 1
ATOM 3496 C CA . PHE A 1 451 ? 5.879 -0.351 -27.234 1.00 97.56 451 PHE A CA 1
ATOM 3497 C C . PHE A 1 451 ? 5.008 -1.549 -27.629 1.00 97.56 451 PHE A C 1
ATOM 3499 O O . PHE A 1 451 ? 5.546 -2.592 -28.000 1.00 97.56 451 PHE A O 1
ATOM 3506 N N . ARG A 1 452 ? 3.677 -1.412 -27.567 1.00 97.12 452 ARG A N 1
ATOM 3507 C CA . ARG A 1 452 ? 2.736 -2.497 -27.893 1.00 97.12 452 ARG A CA 1
ATOM 3508 C C . ARG A 1 452 ? 2.765 -2.874 -29.372 1.00 97.12 452 ARG A C 1
ATOM 3510 O O . ARG A 1 452 ? 2.698 -4.060 -29.677 1.00 97.12 452 ARG A O 1
ATOM 3517 N N . GLU A 1 453 ? 2.873 -1.894 -30.262 1.00 95.62 453 GLU A N 1
ATOM 3518 C CA . GLU A 1 453 ? 2.814 -2.105 -31.712 1.00 95.62 453 GLU A CA 1
ATOM 3519 C C . GLU A 1 453 ? 4.141 -2.592 -32.301 1.00 95.62 453 GLU A C 1
ATOM 3521 O O . GLU A 1 453 ? 4.141 -3.489 -33.139 1.00 95.62 453 GLU A O 1
ATOM 3526 N N . TYR A 1 454 ? 5.276 -2.038 -31.861 1.00 93.50 454 TYR A N 1
ATOM 3527 C CA . TYR A 1 454 ? 6.564 -2.264 -32.531 1.00 93.50 454 TYR A CA 1
ATOM 3528 C C . TYR A 1 454 ? 7.525 -3.122 -31.714 1.00 93.50 454 TYR A C 1
ATOM 3530 O O . TYR A 1 454 ? 8.206 -3.986 -32.262 1.00 93.50 454 TYR A O 1
ATOM 3538 N N . VAL A 1 455 ? 7.595 -2.916 -30.398 1.00 94.94 455 VAL A N 1
ATOM 3539 C CA . VAL A 1 455 ? 8.603 -3.580 -29.556 1.00 94.94 455 VAL A CA 1
ATOM 3540 C C . VAL A 1 455 ? 8.111 -4.940 -29.062 1.00 94.94 455 VAL A C 1
ATOM 3542 O O . VAL A 1 455 ? 8.840 -5.931 -29.132 1.00 94.94 455 VAL A O 1
ATOM 3545 N N . LEU A 1 456 ? 6.870 -5.018 -28.581 1.00 95.31 456 LEU A N 1
ATOM 3546 C CA . LEU A 1 456 ? 6.308 -6.230 -27.992 1.00 95.31 456 LEU A CA 1
ATOM 3547 C C . LEU A 1 456 ? 6.270 -7.419 -28.974 1.00 95.31 456 LEU A C 1
ATOM 3549 O O . LEU A 1 456 ? 6.681 -8.510 -28.565 1.00 95.31 456 LEU A O 1
ATOM 3553 N N . PRO A 1 457 ? 5.889 -7.261 -30.260 1.00 94.00 457 PRO A N 1
ATOM 3554 C CA . PRO A 1 457 ? 5.937 -8.368 -31.217 1.00 94.00 457 PRO A CA 1
ATOM 3555 C C . PRO A 1 457 ? 7.355 -8.908 -31.424 1.00 94.00 457 PRO A C 1
ATOM 3557 O O . PRO A 1 457 ? 7.547 -10.121 -31.506 1.00 94.00 457 PRO A O 1
ATOM 3560 N N . LEU A 1 458 ? 8.363 -8.030 -31.440 1.00 90.81 458 LEU A N 1
ATOM 3561 C CA . LEU A 1 458 ? 9.767 -8.428 -31.567 1.00 90.81 458 LEU A CA 1
ATOM 3562 C C . LEU A 1 458 ? 10.233 -9.212 -30.338 1.00 90.81 458 LEU A C 1
ATOM 3564 O O . LEU A 1 458 ? 10.911 -10.228 -30.477 1.00 90.81 458 LEU A O 1
ATOM 3568 N N . ILE A 1 459 ? 9.813 -8.808 -29.137 1.00 91.56 459 ILE A N 1
ATOM 3569 C CA . ILE A 1 459 ? 10.089 -9.560 -27.905 1.00 91.56 459 ILE A CA 1
ATOM 3570 C C . ILE A 1 459 ? 9.491 -10.971 -27.989 1.00 91.56 459 ILE A C 1
ATOM 3572 O O . ILE A 1 459 ? 10.183 -11.946 -27.688 1.00 91.56 459 ILE A O 1
ATOM 3576 N N . VAL A 1 460 ? 8.237 -11.100 -28.436 1.00 91.31 460 VAL A N 1
ATOM 3577 C CA . VAL A 1 460 ? 7.566 -12.401 -28.601 1.00 91.31 460 VAL A CA 1
ATOM 3578 C C . VAL A 1 460 ? 8.302 -13.272 -29.626 1.00 91.31 460 VAL A C 1
ATOM 3580 O O . VAL A 1 460 ? 8.569 -14.445 -29.361 1.00 91.31 460 VAL A O 1
ATOM 3583 N N . GLN A 1 461 ? 8.717 -12.697 -30.759 1.00 87.06 461 GLN A N 1
ATOM 3584 C CA . GLN A 1 461 ? 9.511 -13.401 -31.775 1.00 87.06 461 GLN A CA 1
ATOM 3585 C C . GLN A 1 461 ? 10.878 -13.867 -31.245 1.00 87.06 461 GLN A C 1
ATOM 3587 O O . GLN A 1 461 ? 11.359 -14.946 -31.605 1.00 87.06 461 GLN A O 1
ATOM 3592 N N . LEU A 1 462 ? 11.505 -13.087 -30.362 1.00 81.94 462 LEU A N 1
ATOM 3593 C CA . LEU A 1 462 ? 12.785 -13.430 -29.736 1.00 81.94 462 LEU A CA 1
ATOM 3594 C C . LEU A 1 462 ? 12.666 -14.516 -28.661 1.00 81.94 462 LEU A C 1
ATOM 3596 O O . LEU A 1 462 ? 13.654 -15.195 -28.379 1.00 81.94 462 LEU A O 1
ATOM 3600 N N . GLN A 1 463 ? 11.489 -14.701 -28.065 1.00 83.25 463 GLN A N 1
ATOM 3601 C CA . GLN A 1 463 ? 11.242 -15.769 -27.091 1.00 83.25 463 GLN A CA 1
ATOM 3602 C C . GLN A 1 463 ? 10.955 -17.128 -27.744 1.00 83.25 463 GLN A C 1
ATOM 3604 O O . GLN A 1 463 ? 11.074 -18.159 -27.078 1.00 83.25 463 GLN A O 1
ATOM 3609 N N . LEU A 1 464 ? 10.612 -17.160 -29.036 1.00 84.12 464 LEU A N 1
ATOM 3610 C CA . LEU A 1 464 ? 10.396 -18.413 -29.756 1.00 84.12 464 LEU A CA 1
ATOM 3611 C C . LEU A 1 464 ? 11.720 -19.203 -29.863 1.00 84.12 464 LEU A C 1
ATOM 3613 O O . LEU A 1 464 ? 12.698 -18.674 -30.398 1.00 84.12 464 LEU A O 1
ATOM 3617 N N . PRO A 1 465 ? 11.770 -20.483 -29.430 1.00 72.19 465 PRO A N 1
ATOM 3618 C CA . PRO A 1 465 ? 12.997 -21.294 -29.378 1.00 72.19 465 PRO A CA 1
ATOM 3619 C C . PRO A 1 465 ? 13.741 -21.478 -30.710 1.00 72.19 465 PRO A C 1
ATOM 3621 O O . PRO A 1 465 ? 14.862 -21.979 -30.714 1.00 72.19 465 PRO A O 1
ATOM 3624 N N . GLN A 1 466 ? 13.121 -21.120 -31.838 1.00 58.53 466 GLN A N 1
ATOM 3625 C CA . GLN A 1 466 ? 13.629 -21.381 -33.185 1.00 58.53 466 GLN A CA 1
ATOM 3626 C C . GLN A 1 466 ? 14.083 -20.134 -33.962 1.00 58.53 466 GLN A C 1
ATOM 3628 O O . GLN A 1 466 ? 14.489 -20.265 -35.117 1.00 58.53 466 GLN A O 1
ATOM 3633 N N . SER A 1 467 ? 14.056 -18.925 -33.390 1.00 53.84 467 SER A N 1
ATOM 3634 C CA . SER A 1 467 ? 14.349 -17.729 -34.189 1.00 53.84 467 SER A CA 1
ATOM 3635 C C . SER A 1 467 ? 15.855 -17.535 -34.454 1.00 53.84 467 SER A C 1
ATOM 3637 O O . SER A 1 467 ? 16.674 -17.270 -33.570 1.00 53.84 467 SER A O 1
ATOM 3639 N N . SER A 1 468 ? 16.227 -17.615 -35.737 1.00 56.78 468 SER A N 1
ATOM 3640 C CA . SER A 1 468 ? 17.542 -17.251 -36.295 1.00 56.78 468 SER A CA 1
ATOM 3641 C C . SER A 1 468 ? 17.945 -15.792 -36.015 1.00 56.78 468 SER A C 1
ATOM 3643 O O . SER A 1 468 ? 19.120 -15.437 -36.141 1.00 56.78 468 SER A O 1
ATOM 3645 N N . LEU A 1 469 ? 16.998 -14.965 -35.559 1.00 57.06 469 LEU A N 1
ATOM 3646 C CA . LEU A 1 469 ? 17.195 -13.594 -35.089 1.00 57.06 469 LEU A CA 1
ATOM 3647 C C . LEU A 1 469 ? 18.236 -13.487 -33.972 1.00 57.06 469 LEU A C 1
ATOM 3649 O O . LEU A 1 469 ? 19.027 -12.549 -33.986 1.00 57.06 469 LEU A O 1
ATOM 3653 N N . TRP A 1 470 ? 18.337 -14.471 -33.069 1.00 54.69 470 TRP A N 1
ATOM 3654 C CA . TRP A 1 470 ? 19.403 -14.474 -32.059 1.00 54.69 470 TRP A CA 1
ATOM 3655 C C . TRP A 1 470 ? 20.804 -14.578 -32.666 1.00 54.69 470 TRP A C 1
ATOM 3657 O O . TRP A 1 470 ? 21.741 -14.027 -32.094 1.00 54.69 470 TRP A O 1
ATOM 3667 N N . ARG A 1 471 ? 20.976 -15.250 -33.815 1.00 58.06 471 ARG A N 1
ATOM 3668 C CA . ARG A 1 471 ? 22.276 -15.281 -34.508 1.00 58.06 471 ARG A CA 1
ATOM 3669 C C . ARG A 1 471 ? 22.600 -13.927 -35.134 1.00 58.06 471 ARG A C 1
ATOM 3671 O O . ARG A 1 471 ? 23.729 -13.480 -34.976 1.00 58.06 471 ARG A O 1
ATOM 3678 N N . ARG A 1 472 ? 21.619 -13.258 -35.757 1.00 58.09 472 ARG A N 1
ATOM 3679 C CA . ARG A 1 472 ? 21.792 -11.906 -36.329 1.00 58.09 472 ARG A CA 1
ATOM 3680 C C . ARG A 1 472 ? 22.032 -10.836 -35.265 1.00 58.09 472 ARG A C 1
ATOM 3682 O O . ARG A 1 472 ? 22.932 -10.020 -35.405 1.00 58.09 472 ARG A O 1
ATOM 3689 N N . LEU A 1 473 ? 21.283 -10.857 -34.166 1.00 57.09 473 LEU A N 1
ATOM 3690 C CA . LEU A 1 473 ? 21.491 -9.894 -33.084 1.00 57.09 473 LEU A CA 1
ATOM 3691 C C . LEU A 1 473 ? 22.816 -10.150 -32.358 1.00 57.09 473 LEU A C 1
ATOM 3693 O O . LEU A 1 473 ? 23.531 -9.200 -32.069 1.00 57.09 473 LEU A O 1
ATOM 3697 N N . ARG A 1 474 ? 23.219 -11.413 -32.140 1.00 56.19 474 ARG A N 1
ATOM 3698 C CA . ARG A 1 474 ? 24.560 -11.714 -31.603 1.00 56.19 474 ARG A CA 1
ATOM 3699 C C . ARG A 1 474 ? 25.694 -11.300 -32.542 1.00 56.19 474 ARG A C 1
ATOM 3701 O O . ARG A 1 474 ? 26.766 -11.002 -32.033 1.00 56.19 474 ARG A O 1
ATOM 3708 N N . SER A 1 475 ? 25.491 -11.297 -33.862 1.00 57.09 475 SER A N 1
ATOM 3709 C CA . SER A 1 475 ? 26.515 -10.850 -34.817 1.00 57.09 475 SER A CA 1
ATOM 3710 C C . SER A 1 475 ? 26.619 -9.333 -34.934 1.00 57.09 475 SER A C 1
ATOM 3712 O O . SER A 1 475 ? 27.678 -8.857 -35.290 1.00 57.09 475 SER A O 1
ATOM 3714 N N . ILE A 1 476 ? 25.555 -8.580 -34.637 1.00 56.03 476 ILE A N 1
ATOM 3715 C CA . ILE A 1 476 ? 25.618 -7.107 -34.524 1.00 56.03 476 ILE A CA 1
ATOM 3716 C C . ILE A 1 476 ? 26.292 -6.688 -33.204 1.00 56.03 476 ILE A C 1
ATOM 3718 O O . ILE A 1 476 ? 26.805 -5.583 -33.073 1.00 56.03 476 ILE A O 1
ATOM 3722 N N . TRP A 1 477 ? 26.259 -7.573 -32.207 1.00 42.69 477 TRP A N 1
ATOM 3723 C CA . TRP A 1 477 ? 26.827 -7.358 -30.876 1.00 42.69 477 TRP A CA 1
ATOM 3724 C C . TRP A 1 477 ? 28.315 -7.703 -30.741 1.00 42.69 477 TRP A C 1
ATOM 3726 O O . TRP A 1 477 ? 28.932 -7.265 -29.772 1.00 42.69 477 TRP A O 1
ATOM 3736 N N . ARG A 1 478 ? 28.854 -8.538 -31.632 1.00 44.44 478 ARG A N 1
ATOM 3737 C CA . ARG A 1 478 ? 30.298 -8.774 -31.758 1.00 44.44 478 ARG A CA 1
ATOM 3738 C C . ARG A 1 478 ? 30.860 -7.774 -32.746 1.00 44.44 478 ARG A C 1
ATOM 3740 O O . ARG A 1 478 ? 31.984 -7.304 -32.4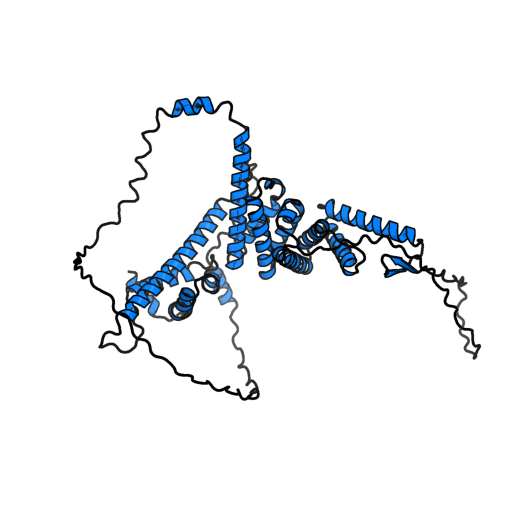81 1.00 44.44 478 ARG A O 1
#

pLDDT: mean 75.39, std 24.26, range [27.12, 98.62]